Protein AF-A0A942P1V2-F1 (afdb_monomer_lite)

Foldseek 3Di:
DDDDDDDDDDDDDDDDDDDDPDDPDPDPDQPQQWQEKEFEEACQAPPPHKKKKFKAAPVQETQWMDIHRTGGMDTTGGDRPDDHDQWTKMKIWHWDQDPHFIAIEIEIEGRHGHYYFYFYHQFADFPAKEKEAEDPQDPPLAWKWKKWFTDPQTDTDPGTDITTDRDFFIKMKIKRQDDPVGIWIDIDRGDGHPYYHYDYPVPTDFWDKAKAFAPFWAQFKWKWKWFFQDQDFLPTGTITADTDGHDRDTDGMDMDTDDPVRGPKMWIWMWGADPVHRVKTKIWIDTGPDHNYDDGADKDWDWPDWAFFKTFIDMDHDFAKKKWWWWDQAPVRHTYIYIYIDGPPDGMGGHRDDDPVVCVVRPRDDSRRIGTFKMKGKHFPVDPHSCVVVVLSRDPRHRNDPNPTGIIMIIDGDVPPDPDDPPPD

Sequence (425 aa):
MKKWHTIWLLAFVPVLLAGCKKDKQPTPPPPDTTLMEVELYNHFVPQPLKSYLFVSDHAGKVIAATECAADGSYVLMGDEGVAVPETFQVSILHFDIYWHSILLNIQTFQQVSRDSWKIGGSNPDTIGTVKVEYANLPDGHGAILLSTPGYYNLTASANPSKLNLYRNNDPVLVKQQKHADGPRYFWIDQVVPGQLVPVDFNAMVPAAEQSTSLPFDVAFCEASLSGFQQAFTPESLPMVCHIDFGNGQLQNFIRWSFPADRFTDFQTEISLPDPLAIDNRFIDRNFGPIPAAFNKLDVGIDIVSGAGPEVKLNTSGDFNVLAVKFSDLGPGEELLNWVVYTSDTTTQIRLPELPAMITDFFTGLRRDSMQLEYVETRQYRDFQSYGEFVGAMYKPDFPAGPERLNMHAYRKVVPQGIRSFLMSR

Radius of gyration: 29.31 Å; chains: 1; bounding box: 70×85×106 Å

pLDDT: mean 80.79, std 17.76, range [25.84, 97.56]

Secondary structure (DSSP, 8-state):
-------------------------PPPPPP--EEEEEEEESS-S-TT--EEEEEE-TT--EEEEEEE-SSEEEEEEPPTTSPPPSEEEEEEEEEEEETTEEEEEEEEEEEEES-EEEEE-S-PPP-EEEEEEEESPPTT--PEEEE-SSSS--EE-SS-EEEEESSTTEEEEEEES--TTS-EEEEEEEE-TT-EEEEEGGGPEEPEEEEEEEEEEES--EEEEEEESSS--TTPPPEEEEEE---SS-EEEEEEEE-TTT-SEEEEEEEEEETTEEEEEEEEEEEESPPSB-----EEEEEEEEETTEEEEEEEES-SEEEEEEEEE-TTS-EEEEEEEEETT--EEEPPPPPHHHHHHSTT--GGG-EEEEEEEEEESS-SSHHHHHHHTTSTTS-SSGGGS-EEEEEEE-TTS-TTSTT--

Structure (mmCIF, N/CA/C/O backbone):
data_AF-A0A942P1V2-F1
#
_entry.id   AF-A0A942P1V2-F1
#
loop_
_atom_site.group_PDB
_atom_site.id
_atom_site.type_symbol
_atom_site.label_atom_id
_atom_site.label_alt_id
_atom_site.label_comp_id
_atom_site.label_asym_id
_atom_site.label_entity_id
_atom_site.label_seq_id
_atom_site.pdbx_PDB_ins_code
_atom_site.Cartn_x
_atom_site.Cartn_y
_atom_site.Cartn_z
_atom_site.occupancy
_atom_site.B_iso_or_equiv
_atom_site.auth_seq_id
_atom_site.auth_comp_id
_atom_site.auth_asym_id
_atom_site.auth_atom_id
_atom_site.pdbx_PDB_model_num
ATOM 1 N N . MET A 1 1 ? -4.142 -57.228 76.639 1.00 38.50 1 MET A N 1
ATOM 2 C CA . MET A 1 1 ? -5.206 -56.357 76.099 1.00 38.50 1 MET A CA 1
ATOM 3 C C . MET A 1 1 ? -6.282 -57.252 75.480 1.00 38.50 1 MET A C 1
ATOM 5 O O . MET A 1 1 ? -5.948 -58.051 74.625 1.00 38.50 1 MET A O 1
ATOM 9 N N . LYS A 1 2 ? -7.491 -57.196 76.071 1.00 31.50 2 LYS A N 1
ATOM 10 C CA . LYS A 1 2 ? -8.878 -57.533 75.628 1.00 31.50 2 LYS A CA 1
ATOM 11 C C . LYS A 1 2 ? -9.073 -58.490 74.421 1.00 31.50 2 LYS A C 1
ATOM 13 O O . LYS A 1 2 ? -8.662 -58.148 73.326 1.00 31.50 2 LYS A O 1
ATOM 18 N N . LYS A 1 3 ? -9.566 -59.736 74.599 1.00 28.81 3 LYS A N 1
ATOM 19 C CA . LYS A 1 3 ? -10.980 -60.239 74.736 1.00 28.81 3 LYS A CA 1
ATOM 20 C C . LYS A 1 3 ? -11.867 -59.911 73.513 1.00 28.81 3 LYS A C 1
ATOM 22 O O . LYS A 1 3 ? -12.076 -58.739 73.249 1.00 28.81 3 LYS A O 1
ATOM 27 N N . TRP A 1 4 ? -12.207 -60.879 72.650 1.00 26.09 4 TRP A N 1
ATOM 28 C CA . TRP A 1 4 ? -13.314 -61.876 72.694 1.00 26.09 4 TRP A CA 1
ATOM 29 C C . TRP A 1 4 ? -14.728 -61.321 72.394 1.00 26.09 4 TRP A C 1
ATOM 31 O O . TRP A 1 4 ? -15.255 -60.544 73.177 1.00 26.09 4 TRP A O 1
ATOM 41 N N . HIS A 1 5 ? -15.324 -61.898 71.333 1.00 29.22 5 HIS A N 1
ATOM 42 C CA . HIS A 1 5 ? -16.739 -62.282 71.119 1.00 29.22 5 HIS A CA 1
ATOM 43 C C . HIS A 1 5 ? -17.756 -61.305 70.486 1.00 29.22 5 HIS A C 1
ATOM 45 O O . HIS A 1 5 ? -18.161 -60.318 71.082 1.00 29.22 5 HIS A O 1
ATOM 51 N N . THR A 1 6 ? -18.171 -61.683 69.264 1.00 36.53 6 THR A N 1
ATOM 52 C CA . THR A 1 6 ? -19.534 -62.055 68.807 1.00 36.53 6 THR A CA 1
ATOM 53 C C . THR A 1 6 ? -20.743 -61.296 69.369 1.00 36.53 6 THR A C 1
ATOM 55 O O . THR A 1 6 ? -20.912 -61.270 70.579 1.00 36.53 6 THR A O 1
ATOM 58 N N . ILE A 1 7 ? -21.664 -60.856 68.490 1.00 29.86 7 ILE A N 1
ATOM 59 C CA . ILE A 1 7 ? -23.121 -61.150 68.529 1.00 29.86 7 ILE A CA 1
ATOM 60 C C . ILE A 1 7 ? -23.846 -60.592 67.283 1.00 29.86 7 ILE A C 1
ATOM 62 O O . ILE A 1 7 ? -23.442 -59.606 66.676 1.00 29.86 7 ILE A O 1
ATOM 66 N N . TRP A 1 8 ? -24.890 -61.334 66.918 1.00 28.05 8 TRP A N 1
ATOM 67 C CA . TRP A 1 8 ? -25.851 -61.248 65.817 1.00 28.05 8 TRP A CA 1
ATOM 68 C C . TRP A 1 8 ? -26.981 -60.196 65.984 1.00 28.05 8 TRP A C 1
ATOM 70 O O . TRP A 1 8 ? -27.187 -59.679 67.075 1.00 28.05 8 TRP A O 1
ATOM 80 N N . LEU A 1 9 ? -27.802 -60.095 64.918 1.00 26.64 9 LEU A N 1
ATOM 81 C CA . LEU A 1 9 ? -29.261 -59.816 64.847 1.00 26.64 9 LEU A CA 1
ATOM 82 C C . LEU A 1 9 ? -29.771 -58.389 64.521 1.00 26.64 9 LEU A C 1
ATOM 84 O O . LEU A 1 9 ? -29.814 -57.505 65.362 1.00 26.64 9 LEU A O 1
ATOM 88 N N . LEU A 1 10 ? -30.227 -58.249 63.264 1.00 30.89 10 LEU A N 1
ATOM 89 C CA . LEU A 1 10 ? -31.625 -58.086 62.798 1.00 30.89 10 LEU A CA 1
ATOM 90 C C . LEU A 1 10 ? -32.613 -57.119 63.497 1.00 30.89 10 LEU A C 1
ATOM 92 O O . LEU A 1 10 ? -32.863 -57.205 64.692 1.00 30.89 10 LEU A O 1
ATOM 96 N N . ALA A 1 11 ? -33.345 -56.429 62.602 1.00 28.50 11 ALA A N 1
ATOM 97 C CA . ALA A 1 11 ? -34.714 -55.886 62.680 1.00 28.50 11 ALA A CA 1
ATOM 98 C C . ALA A 1 11 ? -34.891 -54.406 63.082 1.00 28.50 11 ALA A C 1
ATOM 100 O O . ALA A 1 11 ? -34.675 -54.036 64.226 1.00 28.50 11 ALA A O 1
ATOM 101 N N . PHE A 1 12 ? -35.373 -53.572 62.143 1.00 27.42 12 PHE A N 1
ATOM 102 C CA . PHE A 1 12 ? -36.753 -53.037 62.106 1.00 27.42 12 PHE A CA 1
ATOM 103 C C . PHE A 1 12 ? -36.934 -52.028 60.941 1.00 27.42 12 PHE A C 1
ATOM 105 O O . PHE A 1 12 ? -36.135 -51.118 60.754 1.00 27.42 12 PHE A O 1
ATOM 112 N N . VAL A 1 13 ? -38.011 -52.205 60.171 1.00 30.50 13 VAL A N 1
ATOM 113 C CA . VAL A 1 13 ? -38.635 -51.272 59.196 1.00 30.50 13 VAL A CA 1
ATOM 114 C C . VAL A 1 13 ? -39.741 -50.522 59.966 1.00 30.50 13 VAL A C 1
ATOM 116 O O . VAL A 1 13 ? -40.385 -51.215 60.762 1.00 30.50 13 VAL A O 1
ATOM 119 N N . PRO A 1 14 ? -39.982 -49.185 59.845 1.00 38.50 14 PRO A N 1
ATOM 120 C CA . PRO A 1 14 ? -40.900 -48.622 58.814 1.00 38.50 14 PRO A CA 1
ATOM 121 C C . PRO A 1 14 ? -40.661 -47.119 58.422 1.00 38.50 14 PRO A C 1
ATOM 123 O O . PRO A 1 14 ? -40.142 -46.336 59.202 1.00 38.50 14 PRO A O 1
ATOM 126 N N . VAL A 1 15 ? -40.819 -46.700 57.152 1.00 27.86 15 VAL A N 1
ATOM 127 C CA . VAL A 1 15 ? -42.020 -46.128 56.472 1.00 27.86 15 VAL A CA 1
ATOM 128 C C . VAL A 1 15 ? -41.959 -44.596 56.230 1.00 27.86 15 VAL A C 1
ATOM 130 O O . VAL A 1 15 ? -41.894 -43.814 57.165 1.00 27.86 15 VAL A O 1
ATOM 133 N N . LEU A 1 16 ? -42.060 -44.246 54.931 1.00 30.53 16 LEU A N 1
ATOM 134 C CA . LEU A 1 16 ? -42.637 -43.062 54.249 1.00 30.53 16 LEU A CA 1
ATOM 135 C C . LEU A 1 16 ? -42.301 -41.625 54.710 1.00 30.53 16 LEU A C 1
ATOM 137 O O . LEU A 1 16 ? -42.715 -41.194 55.776 1.00 30.53 16 LEU A O 1
ATOM 141 N N . LEU A 1 17 ? -41.809 -40.806 53.765 1.00 30.14 17 LEU A N 1
ATOM 142 C CA . LEU A 1 17 ? -42.627 -39.753 53.130 1.00 30.14 17 LEU A CA 1
ATOM 143 C C . LEU A 1 17 ? -41.945 -39.154 51.888 1.00 30.14 17 LEU A C 1
ATOM 145 O O . LEU A 1 17 ? -40.729 -39.004 51.812 1.00 30.14 17 LEU A O 1
ATOM 149 N N . ALA A 1 18 ? -42.781 -38.860 50.897 1.00 31.70 18 ALA A N 1
ATOM 150 C CA . ALA A 1 18 ? -42.444 -38.313 49.596 1.00 31.70 18 ALA A CA 1
ATOM 151 C C . ALA A 1 18 ? -41.835 -36.902 49.668 1.00 31.70 18 ALA A C 1
ATOM 153 O O . ALA A 1 18 ? -42.272 -36.062 50.451 1.00 31.70 18 ALA A O 1
ATOM 154 N N . GLY A 1 19 ? -40.895 -36.626 48.764 1.00 27.19 19 GLY A N 1
ATOM 155 C CA . GLY A 1 19 ? -40.430 -35.283 48.429 1.00 27.19 19 GLY A CA 1
ATOM 156 C C . GLY A 1 19 ? -40.031 -35.245 46.958 1.00 27.19 19 GLY A C 1
ATOM 157 O O . GLY A 1 19 ? -39.119 -35.957 46.542 1.00 27.19 19 GLY A O 1
ATOM 158 N N . CYS A 1 20 ? -40.773 -34.472 46.168 1.00 29.95 20 CYS A N 1
ATOM 159 C CA . CYS A 1 20 ? -40.666 -34.335 44.720 1.00 29.95 20 CYS A CA 1
ATOM 160 C C . CYS A 1 20 ? -39.219 -34.164 44.227 1.00 29.95 20 CYS A C 1
ATOM 162 O O . CYS A 1 20 ? -38.510 -33.253 44.657 1.00 29.95 20 CYS A O 1
ATOM 164 N N . LYS A 1 21 ? -38.811 -34.984 43.248 1.00 32.25 21 LYS A N 1
ATOM 165 C CA . LYS A 1 21 ? -37.677 -34.658 42.377 1.00 32.25 21 LYS A CA 1
ATOM 166 C C . LYS A 1 21 ? -38.034 -33.370 41.638 1.00 32.25 21 LYS A C 1
ATOM 168 O O . LYS A 1 21 ? -38.906 -33.379 40.778 1.00 32.25 21 LYS A O 1
ATOM 173 N N . LYS A 1 22 ? -37.368 -32.267 41.983 1.00 34.31 22 LYS A N 1
ATOM 174 C CA . LYS A 1 22 ? -37.204 -31.160 41.041 1.00 34.31 22 LYS A CA 1
ATOM 175 C C . LYS A 1 22 ? -36.432 -31.729 39.860 1.00 34.31 22 LYS A C 1
ATOM 177 O O . LYS A 1 22 ? -35.271 -32.113 40.025 1.00 34.31 22 LYS A O 1
ATOM 182 N N . ASP A 1 23 ? -37.083 -31.797 38.708 1.00 36.31 23 ASP A N 1
ATOM 183 C CA . ASP A 1 23 ? -36.387 -31.892 37.437 1.00 36.31 23 ASP A CA 1
ATOM 184 C C . ASP A 1 23 ? -35.333 -30.786 37.426 1.00 36.31 23 ASP A C 1
ATOM 186 O O . ASP A 1 23 ? -35.645 -29.596 37.539 1.00 36.31 23 ASP A O 1
ATOM 190 N N . LYS A 1 24 ? -34.059 -31.188 37.398 1.00 36.34 24 LYS A N 1
ATOM 191 C CA . LYS A 1 24 ? -32.981 -30.263 37.080 1.00 36.34 24 LYS A CA 1
ATOM 192 C C . LYS A 1 24 ? -33.279 -29.795 35.664 1.00 36.34 24 LYS A C 1
ATOM 194 O O . LYS A 1 24 ? -33.115 -30.565 34.721 1.00 36.34 24 LYS A O 1
ATOM 199 N N . GLN A 1 25 ? -33.747 -28.554 35.545 1.00 37.66 25 GLN A N 1
ATOM 200 C CA . GLN A 1 25 ? -33.638 -27.799 34.305 1.00 37.66 25 GLN A CA 1
ATOM 201 C C . GLN A 1 25 ? -32.242 -28.071 33.731 1.00 37.66 25 GLN A C 1
ATOM 203 O O . GLN A 1 25 ? -31.278 -28.011 34.507 1.00 37.66 25 GLN A O 1
ATOM 208 N N . PRO A 1 26 ? -32.112 -28.417 32.438 1.00 38.28 26 PRO A N 1
ATOM 209 C CA . PRO A 1 26 ? -30.801 -28.449 31.817 1.00 38.28 26 PRO A CA 1
ATOM 210 C C . PRO A 1 26 ? -30.166 -27.092 32.098 1.00 38.28 26 PRO A C 1
ATOM 212 O O . PRO A 1 26 ? -30.757 -26.054 31.791 1.00 38.28 26 PRO A O 1
ATOM 215 N N . THR A 1 27 ? -29.024 -27.105 32.785 1.00 41.31 27 THR A N 1
ATOM 216 C CA . THR A 1 27 ? -28.207 -25.909 32.947 1.00 41.31 27 THR A CA 1
ATOM 217 C C . THR A 1 27 ? -28.053 -25.336 31.542 1.00 41.31 27 THR A C 1
ATOM 219 O O . THR A 1 27 ? -27.690 -26.112 30.648 1.00 41.31 27 THR A O 1
ATOM 222 N N . PRO A 1 28 ? -28.399 -24.058 31.297 1.00 46.97 28 PRO A N 1
ATOM 223 C CA . PRO A 1 28 ? -28.131 -23.470 29.997 1.00 46.97 28 PRO A CA 1
ATOM 224 C C . PRO A 1 28 ? -26.658 -23.745 29.671 1.00 46.97 28 PRO A C 1
ATOM 226 O O . PRO A 1 28 ? -25.834 -23.702 30.597 1.00 46.97 28 PRO A O 1
ATOM 229 N N . PRO A 1 29 ? -26.329 -24.117 28.419 1.00 46.62 29 PRO A N 1
ATOM 230 C CA . PRO A 1 29 ? -24.934 -24.249 28.029 1.00 46.62 29 PRO A CA 1
ATOM 231 C C . PRO A 1 29 ? -24.201 -22.987 28.498 1.00 46.62 29 PRO A C 1
ATOM 233 O O . PRO A 1 29 ? -24.807 -21.906 28.452 1.00 46.62 29 PRO A O 1
ATOM 236 N N . PRO A 1 30 ? -22.970 -23.113 29.035 1.00 55.66 30 PRO A N 1
ATOM 237 C CA . PRO A 1 30 ? -22.208 -21.940 29.437 1.00 55.66 30 PRO A CA 1
ATOM 238 C C . PRO A 1 30 ? -22.263 -20.926 28.288 1.00 55.66 30 PRO A C 1
ATOM 240 O O . PRO A 1 30 ? -22.176 -21.347 27.129 1.00 55.66 30 PRO A O 1
ATOM 243 N N . PRO A 1 31 ? -22.528 -19.639 28.581 1.00 60.56 31 PRO A N 1
ATOM 244 C CA . PRO A 1 31 ? -22.623 -18.632 27.538 1.00 60.56 31 PRO A CA 1
ATOM 245 C C . PRO A 1 31 ? -21.354 -18.717 26.698 1.00 60.56 31 PRO A C 1
ATOM 247 O O . PRO A 1 31 ? -20.260 -18.776 27.251 1.00 60.56 31 PRO A O 1
ATOM 250 N N . ASP A 1 32 ? -21.523 -18.811 25.384 1.00 70.75 32 ASP A N 1
ATOM 251 C CA . ASP A 1 32 ? -20.411 -18.891 24.449 1.00 70.75 32 ASP A CA 1
ATOM 252 C C . ASP A 1 32 ? -19.546 -17.631 24.600 1.00 70.75 32 ASP A C 1
ATOM 254 O O . ASP A 1 32 ? -19.951 -16.536 24.204 1.00 70.75 32 ASP A O 1
ATOM 258 N N . THR A 1 33 ? -18.398 -17.786 25.265 1.00 80.81 33 THR A N 1
ATOM 259 C CA . THR A 1 33 ? -17.428 -16.717 25.525 1.00 80.81 33 THR A CA 1
ATOM 260 C C . THR A 1 33 ? -16.480 -16.512 24.348 1.00 80.81 33 THR A C 1
ATOM 262 O O . THR A 1 33 ? -15.663 -15.591 24.389 1.00 80.81 33 THR A O 1
ATOM 265 N N . THR A 1 34 ? -16.574 -17.329 23.293 1.00 85.31 34 THR A N 1
ATOM 266 C CA . THR A 1 34 ? -15.739 -17.190 22.100 1.00 85.31 34 THR A CA 1
ATOM 267 C C . THR A 1 34 ? -16.078 -15.888 21.386 1.00 85.31 34 THR A C 1
ATOM 269 O O . THR A 1 34 ? -17.183 -15.691 20.883 1.00 85.31 34 THR A O 1
ATOM 272 N N . LEU A 1 35 ? -15.117 -14.975 21.327 1.00 85.62 35 LEU A N 1
ATOM 273 C CA . LEU A 1 35 ? -15.258 -13.725 20.587 1.00 85.62 35 LEU A CA 1
ATOM 274 C C . LEU A 1 35 ? -15.018 -13.978 19.102 1.00 85.62 35 LEU A C 1
ATOM 276 O O . LEU A 1 35 ? -15.793 -13.524 18.264 1.00 85.62 35 LEU A O 1
ATOM 280 N N . MET A 1 36 ? -13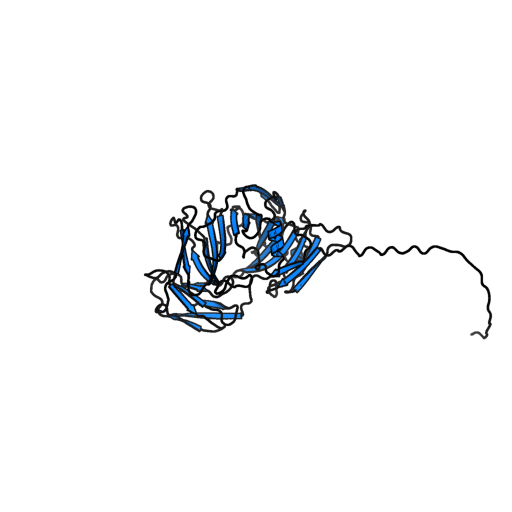.936 -14.698 18.806 1.00 86.62 36 MET A N 1
ATOM 281 C CA . MET A 1 36 ? -13.407 -14.855 17.460 1.00 86.62 36 MET A CA 1
ATOM 282 C C . MET A 1 36 ? -12.441 -16.034 17.379 1.00 86.62 36 MET A C 1
ATOM 284 O O . MET A 1 36 ? -11.684 -16.299 18.316 1.00 86.62 36 MET A O 1
ATOM 288 N N . GLU A 1 37 ? -12.419 -16.679 16.220 1.00 87.88 37 GLU A N 1
ATOM 289 C CA . GLU A 1 37 ? -11.359 -17.599 15.818 1.00 87.88 37 GLU A CA 1
ATOM 290 C C . GLU A 1 37 ? -10.531 -16.933 14.719 1.00 87.88 37 GLU A C 1
ATOM 292 O O . GLU A 1 37 ? -11.087 -16.284 13.842 1.00 87.88 37 GLU A O 1
ATOM 297 N N . VAL A 1 38 ? -9.210 -17.068 14.754 1.00 87.38 38 VAL A N 1
ATOM 298 C CA . VAL A 1 38 ? -8.303 -16.487 13.762 1.00 87.38 38 VAL A CA 1
ATOM 299 C C . VAL A 1 38 ? -7.325 -17.552 13.294 1.00 87.38 38 VAL A C 1
ATOM 301 O O . VAL A 1 38 ? -6.609 -18.133 14.100 1.00 87.38 38 VAL A O 1
ATOM 304 N N . GLU A 1 39 ? -7.264 -17.802 11.995 1.00 87.25 39 GLU A N 1
ATOM 305 C CA . GLU A 1 39 ? -6.264 -18.646 11.351 1.00 87.25 39 GLU A CA 1
ATOM 306 C C . GLU A 1 39 ? -5.212 -17.760 10.680 1.00 87.25 39 GLU A C 1
ATOM 308 O O . GLU A 1 39 ? -5.517 -17.001 9.762 1.00 87.25 39 GLU A O 1
ATOM 313 N N . LEU A 1 40 ? -3.970 -17.854 11.142 1.00 84.44 40 LEU A N 1
ATOM 314 C CA . LEU A 1 40 ? -2.820 -17.187 10.542 1.00 84.44 40 LEU A CA 1
ATOM 315 C C . LEU A 1 40 ? -2.104 -18.147 9.591 1.00 84.44 40 LEU A C 1
ATOM 317 O O . LEU A 1 40 ? -1.886 -19.305 9.949 1.00 84.44 40 LEU A O 1
ATOM 321 N N . TYR A 1 41 ? -1.726 -17.679 8.404 1.00 78.62 41 TYR A N 1
ATOM 322 C CA . TYR A 1 41 ? -1.047 -18.487 7.386 1.00 78.62 41 TYR A CA 1
ATOM 323 C C . TYR A 1 41 ? -0.040 -17.659 6.573 1.00 78.62 41 TYR A C 1
ATOM 325 O O . TYR A 1 41 ? 0.032 -16.440 6.714 1.00 78.62 41 TYR A O 1
ATOM 333 N N . ASN A 1 42 ? 0.719 -18.309 5.686 1.00 71.56 42 ASN A N 1
ATOM 334 C CA . ASN A 1 42 ? 1.692 -17.673 4.786 1.00 71.56 42 ASN A CA 1
ATOM 335 C C . ASN A 1 42 ? 2.744 -16.807 5.501 1.00 71.56 42 ASN A C 1
ATOM 337 O O . ASN A 1 42 ? 3.046 -15.703 5.054 1.00 71.56 42 ASN A O 1
ATOM 341 N N . HIS A 1 43 ? 3.326 -17.322 6.585 1.00 70.81 43 HIS A N 1
ATOM 342 C CA . HIS A 1 43 ? 4.392 -16.673 7.348 1.00 70.81 43 HIS A CA 1
ATOM 343 C C . HIS A 1 43 ? 3.984 -15.294 7.873 1.00 70.81 43 HIS A C 1
ATOM 345 O O . HIS A 1 43 ? 4.787 -14.361 7.898 1.00 70.81 43 HIS A O 1
ATOM 351 N N . PHE A 1 44 ? 2.730 -15.165 8.319 1.00 73.50 44 PHE A N 1
ATOM 352 C CA . PHE A 1 44 ? 2.243 -13.936 8.944 1.00 73.50 44 PHE A CA 1
ATOM 353 C C . PHE A 1 44 ? 3.115 -13.538 10.140 1.00 73.50 44 PHE A C 1
ATOM 355 O O . PHE A 1 44 ? 3.351 -12.357 10.386 1.00 73.50 44 PHE A O 1
ATOM 362 N N . VAL A 1 45 ? 3.624 -14.538 10.865 1.00 69.88 45 VAL A N 1
ATOM 363 C CA . VAL A 1 45 ? 4.530 -14.348 11.997 1.00 69.88 45 VAL A CA 1
ATOM 364 C C . VAL A 1 45 ? 5.979 -14.604 11.552 1.00 69.88 45 VAL A C 1
ATOM 366 O O . VAL A 1 45 ? 6.396 -15.769 11.498 1.00 69.88 45 VAL A O 1
ATOM 369 N N . PRO A 1 46 ? 6.778 -13.559 11.251 1.00 68.06 46 PRO A N 1
ATOM 370 C CA . PRO A 1 46 ? 8.175 -13.744 10.876 1.00 68.06 46 PRO A CA 1
ATOM 371 C C . PRO A 1 46 ? 8.964 -14.306 12.060 1.00 68.06 46 PRO A C 1
ATOM 373 O O . PRO A 1 46 ? 9.067 -13.677 13.107 1.00 68.06 46 PRO A O 1
ATOM 376 N N . GLN A 1 47 ? 9.558 -15.488 11.909 1.00 66.94 47 GLN A N 1
ATOM 377 C CA . GLN A 1 47 ? 10.370 -16.094 12.968 1.00 66.94 47 GLN A CA 1
ATOM 378 C C . GLN A 1 47 ? 11.712 -15.352 13.120 1.00 66.94 47 GLN A C 1
ATOM 380 O O . GLN A 1 47 ? 12.343 -15.040 12.108 1.00 66.94 47 GLN A O 1
ATOM 385 N N . PRO A 1 48 ? 12.208 -15.093 14.348 1.00 68.19 48 PRO A N 1
ATOM 386 C CA . PRO A 1 48 ? 11.705 -15.527 15.661 1.00 68.19 48 PRO A CA 1
ATOM 387 C C . PRO A 1 48 ? 10.809 -14.487 16.371 1.00 68.19 48 PRO A C 1
ATOM 389 O O . PRO A 1 48 ? 10.699 -14.505 17.599 1.00 68.19 48 PRO A O 1
ATOM 392 N N . LEU A 1 49 ? 10.247 -13.522 15.638 1.00 76.69 49 LEU A N 1
ATOM 393 C CA . LEU A 1 49 ? 9.369 -12.495 16.196 1.00 76.69 49 LEU A CA 1
ATOM 394 C C . LEU A 1 49 ? 7.984 -13.081 16.497 1.00 76.69 49 LEU A C 1
ATOM 396 O O . LEU A 1 49 ? 7.626 -14.172 16.060 1.00 76.69 49 LEU A O 1
ATOM 400 N N . LYS A 1 50 ? 7.212 -12.350 17.296 1.00 82.94 50 LYS A N 1
ATOM 401 C CA . LYS A 1 50 ? 5.840 -12.708 17.676 1.00 82.94 50 LYS A CA 1
ATOM 402 C C . LYS A 1 50 ? 4.862 -11.847 16.893 1.00 82.94 50 LYS A C 1
ATOM 404 O O . LYS A 1 50 ? 5.257 -10.900 16.241 1.00 82.94 50 LYS A O 1
ATOM 409 N N . SER A 1 51 ? 3.579 -12.134 16.937 1.00 87.31 51 SER A N 1
ATOM 410 C CA . SER A 1 51 ? 2.530 -11.186 16.553 1.00 87.31 51 SER A CA 1
ATOM 411 C C . SER A 1 51 ? 1.471 -11.188 17.641 1.00 87.31 51 SER A C 1
ATOM 413 O O . SER A 1 51 ? 1.447 -12.091 18.476 1.00 87.31 51 SER A O 1
ATOM 415 N N . TYR A 1 52 ? 0.622 -10.171 17.687 1.00 90.62 52 TYR A N 1
ATOM 416 C CA . TYR A 1 52 ? -0.401 -10.074 18.723 1.00 90.62 52 TYR A CA 1
ATOM 417 C C . TYR A 1 52 ? -1.752 -9.777 18.095 1.00 90.62 52 TYR A C 1
ATOM 419 O O . TYR A 1 52 ? -1.865 -8.949 17.194 1.00 90.62 52 TYR A O 1
ATOM 427 N N . LEU A 1 53 ? -2.778 -10.445 18.604 1.00 92.00 53 LEU A N 1
ATOM 428 C CA . LEU A 1 53 ? -4.169 -10.193 18.257 1.00 92.00 53 LEU A CA 1
ATOM 429 C C . LEU A 1 53 ? -4.887 -9.765 19.523 1.00 92.00 53 LEU A C 1
ATOM 431 O O . LEU A 1 53 ? -4.746 -10.414 20.560 1.00 92.00 53 LEU A O 1
ATOM 435 N N . PHE A 1 54 ? -5.658 -8.688 19.458 1.00 93.38 54 PHE A N 1
ATOM 436 C CA . PHE A 1 54 ? -6.480 -8.277 20.586 1.00 93.38 54 PHE A CA 1
ATOM 437 C C . PHE A 1 54 ? -7.809 -7.681 20.152 1.00 93.38 54 PHE A C 1
ATOM 439 O O . PHE A 1 54 ? -7.931 -7.053 19.103 1.00 93.38 54 PHE A O 1
ATOM 446 N N . VAL A 1 55 ? -8.811 -7.911 20.991 1.00 93.12 55 VAL A N 1
ATOM 447 C CA . VAL A 1 55 ? -10.185 -7.460 20.821 1.00 93.12 55 VAL A CA 1
ATOM 448 C C . VAL A 1 55 ? -10.484 -6.416 21.883 1.00 93.12 55 VAL A C 1
ATOM 450 O O . VAL A 1 55 ? -10.222 -6.645 23.066 1.00 93.12 55 VAL A O 1
ATOM 453 N N . SER A 1 56 ? -11.080 -5.303 21.468 1.00 93.25 56 SER A N 1
ATOM 454 C CA . SER A 1 56 ? -11.502 -4.218 22.352 1.00 93.25 56 SER A CA 1
ATOM 455 C C . SER A 1 56 ? -12.961 -3.837 22.121 1.00 93.25 56 SER A C 1
ATOM 457 O O . SER A 1 56 ? -13.492 -4.000 21.024 1.00 93.25 56 SER A O 1
ATOM 459 N N . ASP A 1 57 ? -13.623 -3.297 23.141 1.00 90.94 57 ASP A N 1
ATOM 460 C CA . ASP A 1 57 ? -14.974 -2.749 22.998 1.00 90.94 57 ASP A CA 1
ATOM 461 C C . ASP A 1 57 ? -14.989 -1.440 22.178 1.00 90.94 57 ASP A C 1
ATOM 463 O O . ASP A 1 57 ? -13.956 -0.900 21.772 1.00 90.94 57 ASP A O 1
ATOM 467 N N . HIS A 1 58 ? -16.175 -0.878 21.937 1.00 88.31 58 HIS A N 1
ATOM 468 C CA . HIS A 1 58 ? -16.322 0.400 21.227 1.00 88.31 58 HIS A CA 1
ATOM 469 C C . HIS A 1 58 ? -15.731 1.608 21.977 1.00 88.31 58 HIS A C 1
ATOM 471 O O . HIS A 1 58 ? -15.453 2.629 21.352 1.00 88.31 58 HIS A O 1
ATOM 477 N N . ALA A 1 59 ? -15.512 1.508 23.291 1.00 88.38 59 ALA A N 1
ATOM 478 C CA . ALA A 1 59 ? -14.831 2.536 24.076 1.00 88.38 59 ALA A CA 1
ATOM 479 C C . ALA A 1 59 ? -13.295 2.414 24.003 1.00 88.38 59 ALA A C 1
ATOM 481 O O . ALA A 1 59 ? -12.587 3.334 24.424 1.00 88.38 59 ALA A O 1
ATOM 482 N N . GLY A 1 60 ? -12.792 1.313 23.437 1.00 89.88 60 GLY A N 1
ATOM 483 C CA . GLY A 1 60 ? -11.377 1.005 23.286 1.00 89.88 60 GLY A CA 1
ATOM 484 C C . GLY A 1 60 ? -10.797 0.169 24.427 1.00 89.88 60 GLY A C 1
ATOM 485 O O . GLY A 1 60 ? -9.590 -0.044 24.436 1.00 89.88 60 GLY A O 1
ATOM 486 N N . LYS A 1 61 ? -11.601 -0.321 25.373 1.00 91.81 61 LYS A N 1
ATOM 487 C CA . LYS A 1 61 ? -11.120 -1.183 26.459 1.00 91.81 61 LYS A CA 1
ATOM 488 C C . LYS A 1 61 ? -10.843 -2.588 25.929 1.00 91.81 61 LYS A C 1
ATOM 490 O O . LYS A 1 61 ? -11.709 -3.169 25.278 1.00 91.81 61 LYS A O 1
ATOM 495 N N . VAL A 1 62 ? -9.673 -3.149 26.237 1.00 92.12 62 VAL A N 1
ATOM 496 C CA . VAL A 1 62 ? -9.321 -4.528 25.850 1.00 92.12 62 VAL A CA 1
ATOM 497 C C . VAL A 1 62 ? -10.237 -5.532 26.558 1.00 92.12 62 VAL A C 1
ATOM 499 O O . VAL A 1 62 ? -10.428 -5.463 27.773 1.00 92.12 62 VAL A O 1
ATOM 502 N N . ILE A 1 63 ? -10.788 -6.468 25.786 1.00 91.44 63 ILE A N 1
ATOM 503 C CA . ILE A 1 63 ? -11.630 -7.582 26.245 1.00 91.44 63 ILE A CA 1
ATOM 504 C C . ILE A 1 63 ? -10.844 -8.897 26.205 1.00 91.44 63 ILE A C 1
ATOM 506 O O . ILE A 1 63 ? -10.963 -9.709 27.113 1.00 91.44 63 ILE A O 1
ATOM 510 N N . ALA A 1 64 ? -10.039 -9.110 25.162 1.00 91.50 64 ALA A N 1
ATOM 511 C CA . ALA A 1 64 ? -9.221 -10.309 25.005 1.00 91.50 64 ALA A CA 1
ATOM 512 C C . ALA A 1 64 ? -7.948 -9.989 24.225 1.00 91.50 64 ALA A C 1
ATOM 514 O O . ALA A 1 64 ? -7.945 -9.101 23.374 1.00 91.50 64 ALA A O 1
ATOM 515 N N . ALA A 1 65 ? -6.875 -10.729 24.481 1.00 93.06 65 ALA A N 1
ATOM 516 C CA . ALA A 1 65 ? -5.630 -10.620 23.735 1.00 93.06 65 ALA A CA 1
ATOM 517 C C . ALA A 1 65 ? -4.909 -11.966 23.709 1.00 93.06 65 ALA A C 1
ATOM 519 O O . ALA A 1 65 ? -5.020 -12.753 24.649 1.00 93.06 65 ALA A O 1
ATOM 520 N N . THR A 1 66 ? -4.164 -12.222 22.642 1.00 91.81 66 THR A N 1
ATOM 521 C CA . THR A 1 66 ? -3.338 -13.417 22.505 1.00 91.81 66 THR A CA 1
ATOM 522 C C . THR A 1 66 ? -2.037 -13.111 21.770 1.00 91.81 66 THR A C 1
ATOM 524 O O . THR A 1 66 ? -1.958 -12.204 20.937 1.00 91.81 66 THR A O 1
ATOM 527 N N . GLU A 1 67 ? -1.010 -13.888 22.094 1.00 91.12 67 GLU A N 1
ATOM 528 C CA . GLU A 1 67 ? 0.265 -13.909 21.388 1.00 91.12 67 GLU A CA 1
ATOM 529 C C . GLU A 1 67 ? 0.221 -15.000 20.321 1.00 91.12 67 GLU A C 1
ATOM 531 O O . GLU A 1 67 ? -0.148 -16.142 20.592 1.00 91.12 67 GLU A O 1
ATOM 536 N N . CYS A 1 68 ? 0.645 -14.647 19.117 1.00 88.19 68 CYS A N 1
ATOM 537 C CA . CYS A 1 68 ? 0.756 -15.543 17.982 1.00 88.19 68 CYS A CA 1
ATOM 538 C C . CYS A 1 68 ? 2.237 -15.803 17.716 1.00 88.19 68 CYS A C 1
ATOM 540 O O . CYS A 1 68 ? 2.968 -14.900 17.309 1.00 88.19 68 CYS A O 1
ATOM 542 N N . ALA A 1 69 ? 2.689 -17.026 17.986 1.00 82.25 69 ALA A N 1
ATOM 543 C CA . ALA A 1 69 ? 4.096 -17.404 17.858 1.00 82.25 69 ALA A CA 1
ATOM 544 C C . ALA A 1 69 ? 4.420 -18.095 16.523 1.00 82.25 69 ALA A C 1
ATOM 546 O O . ALA A 1 69 ? 5.593 -18.287 16.222 1.00 82.25 69 ALA A O 1
ATOM 547 N N . ALA A 1 70 ? 3.409 -18.490 15.745 1.00 81.06 70 ALA A N 1
ATOM 548 C CA . ALA A 1 70 ? 3.546 -19.132 14.437 1.00 81.06 70 ALA A CA 1
ATOM 549 C C . ALA A 1 70 ? 2.231 -19.050 13.640 1.00 81.06 70 ALA A C 1
ATOM 551 O O . ALA A 1 70 ? 1.194 -18.655 14.176 1.00 81.06 70 ALA A O 1
ATOM 552 N N . ASP A 1 71 ? 2.253 -19.480 12.384 1.00 82.81 71 ASP A N 1
ATOM 553 C CA . ASP A 1 71 ? 1.031 -19.756 11.626 1.00 82.81 71 ASP A CA 1
ATOM 554 C C . ASP A 1 71 ? 0.210 -20.867 12.312 1.00 82.81 71 ASP A C 1
ATOM 556 O O . ASP A 1 71 ? 0.764 -21.818 12.873 1.00 82.81 71 ASP A O 1
ATOM 560 N N . GLY A 1 72 ? -1.116 -20.741 12.291 1.00 86.19 72 GLY A N 1
ATOM 561 C CA . GLY A 1 72 ? -2.033 -21.659 12.964 1.00 86.19 72 GLY A CA 1
ATOM 562 C C . GLY A 1 72 ? -3.343 -21.004 13.395 1.00 86.19 72 GLY A C 1
ATOM 563 O O . GLY A 1 72 ? -3.597 -19.836 13.112 1.00 86.19 72 GLY A O 1
ATOM 564 N N . SER A 1 73 ? -4.186 -21.770 14.086 1.00 89.25 73 SER A N 1
ATOM 565 C CA . SER A 1 73 ? -5.488 -21.308 14.576 1.00 89.25 73 SER A CA 1
ATOM 566 C C . SER A 1 73 ? -5.416 -20.838 16.029 1.00 89.25 73 SER A C 1
ATOM 568 O O . SER A 1 73 ? -4.904 -21.541 16.902 1.00 89.25 73 SER A O 1
ATOM 570 N N . TYR A 1 74 ? -5.995 -19.673 16.289 1.00 89.62 74 TYR A N 1
ATOM 571 C CA . TYR A 1 74 ? -6.049 -18.993 17.575 1.00 89.62 74 TYR A CA 1
ATOM 572 C C . TYR A 1 74 ? -7.502 -18.687 17.926 1.00 89.62 74 TYR A C 1
ATOM 574 O O . TYR A 1 74 ? -8.275 -18.275 17.069 1.00 89.62 74 TYR A O 1
ATOM 582 N N . VAL A 1 75 ? -7.879 -18.860 19.191 1.00 88.81 75 VAL A N 1
ATOM 583 C CA . VAL A 1 75 ? -9.234 -18.557 19.670 1.00 88.81 75 VAL A CA 1
ATOM 584 C C . VAL A 1 75 ? -9.140 -17.464 20.721 1.00 88.81 75 VAL A C 1
ATOM 586 O O . VAL A 1 75 ? -8.443 -17.627 21.723 1.00 88.81 75 VAL A O 1
ATOM 589 N N . LEU A 1 76 ? -9.834 -16.350 20.496 1.00 88.12 76 LEU A N 1
ATOM 590 C CA . LEU A 1 76 ? -9.963 -15.275 21.471 1.00 88.12 76 LEU A CA 1
ATOM 591 C C . LEU A 1 76 ? -11.261 -15.461 22.254 1.00 88.12 76 LEU A C 1
ATOM 593 O O . LEU A 1 76 ? -12.351 -15.497 21.682 1.00 88.12 76 LEU A O 1
ATOM 597 N N . MET A 1 77 ? -11.133 -15.560 23.574 1.00 87.19 77 MET A N 1
ATOM 598 C CA . MET A 1 77 ? -12.249 -15.735 24.502 1.00 87.19 77 MET A CA 1
ATOM 599 C C . MET A 1 77 ? -12.365 -14.513 25.409 1.00 87.19 77 MET A C 1
ATOM 601 O O . MET A 1 77 ? -11.353 -13.975 25.853 1.00 87.19 77 MET A O 1
ATOM 605 N N . GLY A 1 78 ? -13.594 -14.079 25.670 1.00 82.00 78 GLY A N 1
ATOM 606 C CA . GLY A 1 78 ? -13.890 -13.069 26.679 1.00 82.00 78 GLY A CA 1
ATOM 607 C C . GLY A 1 78 ? -13.958 -13.665 28.085 1.00 82.00 78 GLY A C 1
ATOM 608 O O . GLY A 1 78 ? -14.022 -14.884 28.262 1.00 82.00 78 GLY A O 1
ATOM 609 N N . ASP A 1 79 ? -13.988 -12.788 29.085 1.00 79.94 79 ASP A N 1
ATOM 610 C CA . ASP A 1 79 ? -14.139 -13.180 30.486 1.00 79.94 79 ASP A CA 1
ATOM 611 C C . ASP A 1 79 ? -15.483 -13.880 30.749 1.00 79.94 79 ASP A C 1
ATOM 613 O O . ASP A 1 79 ? -16.544 -13.467 30.264 1.00 79.94 79 ASP A O 1
ATOM 617 N N . GLU A 1 80 ? -15.458 -14.919 31.588 1.00 74.31 80 GLU A N 1
ATOM 618 C CA . GLU A 1 80 ? -16.672 -15.617 32.008 1.00 74.31 80 GLU A CA 1
ATOM 619 C C . GLU A 1 80 ? -17.664 -14.655 32.685 1.00 74.31 80 GLU A C 1
ATOM 621 O O . GLU A 1 80 ? -17.335 -13.927 33.622 1.00 74.31 80 GLU A O 1
ATOM 626 N N . GLY A 1 81 ? -18.918 -14.674 32.226 1.00 68.31 81 GLY A N 1
ATOM 627 C CA . GLY A 1 81 ? -19.993 -13.857 32.797 1.00 68.31 81 GLY A CA 1
ATOM 628 C C . GLY A 1 81 ? -20.039 -12.406 32.307 1.00 68.31 81 GLY A C 1
ATOM 629 O O . GLY A 1 81 ? -20.936 -11.669 32.722 1.00 68.31 81 GLY A O 1
ATOM 630 N N . VAL A 1 82 ? -19.139 -11.996 31.407 1.00 71.12 82 VAL A N 1
ATOM 631 C CA . VAL A 1 82 ? -19.226 -10.708 30.711 1.00 71.12 82 VAL A CA 1
ATOM 632 C C . VAL A 1 82 ? -20.050 -10.876 29.436 1.00 71.12 82 VAL A C 1
ATOM 634 O O . VAL A 1 82 ? -19.830 -11.793 28.649 1.00 71.12 82 VAL A O 1
ATOM 637 N N . ALA A 1 83 ? -21.030 -9.992 29.232 1.00 71.44 83 ALA A N 1
ATOM 638 C CA . ALA A 1 83 ? -21.799 -9.976 27.995 1.00 71.44 83 ALA A CA 1
ATOM 639 C C . ALA A 1 83 ? -20.875 -9.625 26.821 1.00 71.44 83 ALA A C 1
ATOM 641 O O . ALA A 1 83 ? -20.284 -8.545 26.787 1.00 71.44 83 ALA A O 1
ATOM 642 N N . VAL A 1 84 ? -20.762 -10.546 25.867 1.00 72.50 84 VAL A N 1
ATOM 643 C CA . VAL A 1 84 ? -19.993 -10.350 24.639 1.00 72.50 84 VAL A CA 1
ATOM 644 C C . VAL A 1 84 ? -20.754 -9.381 23.724 1.00 72.50 84 VAL A C 1
ATOM 646 O O . VAL A 1 84 ? -21.926 -9.639 23.435 1.00 72.50 84 VAL A O 1
ATOM 649 N N . PRO A 1 85 ? -20.140 -8.273 23.267 1.00 79.50 85 PRO A N 1
ATOM 650 C CA . PRO A 1 85 ? -20.800 -7.357 22.344 1.00 79.50 85 PRO A CA 1
ATOM 651 C C . PRO A 1 85 ? -20.990 -8.002 20.961 1.00 79.50 85 PRO A C 1
ATOM 653 O O . PRO A 1 85 ? -20.184 -8.830 20.538 1.00 79.50 85 PRO A O 1
ATOM 656 N N . GLU A 1 86 ? -22.050 -7.612 20.243 1.00 83.12 86 GLU A N 1
ATOM 657 C CA . GLU A 1 86 ? -22.324 -8.115 18.882 1.00 83.12 86 GLU A CA 1
ATOM 658 C C . GLU A 1 86 ? -21.228 -7.720 17.889 1.00 83.12 86 GLU A C 1
ATOM 660 O O . GLU A 1 86 ? -20.881 -8.500 17.000 1.00 83.12 86 GLU A O 1
ATOM 665 N N . THR A 1 87 ? -20.664 -6.525 18.079 1.00 88.94 87 THR A N 1
ATOM 666 C CA . THR A 1 87 ? -19.503 -6.046 17.337 1.00 88.94 87 THR A CA 1
ATOM 667 C C . THR A 1 87 ? -18.428 -5.495 18.260 1.00 88.94 87 THR A C 1
ATOM 669 O O . THR A 1 87 ? -18.721 -4.993 19.344 1.00 88.94 87 THR A O 1
ATOM 672 N N . PHE A 1 88 ? -17.179 -5.542 17.819 1.00 90.69 88 PHE A N 1
ATOM 673 C CA . PHE A 1 88 ? -16.025 -5.061 18.575 1.00 90.69 88 PHE A CA 1
ATOM 674 C C . PHE A 1 88 ? -14.950 -4.487 17.646 1.00 90.69 88 PHE A C 1
ATOM 676 O O . PHE A 1 88 ? -15.151 -4.339 16.439 1.00 90.69 88 PHE A O 1
ATOM 683 N N . GLN A 1 89 ? -13.825 -4.083 18.224 1.00 93.19 89 GLN A N 1
ATOM 684 C CA . GLN A 1 89 ? -12.628 -3.681 17.498 1.00 93.19 89 GLN A CA 1
ATOM 685 C C . GLN A 1 89 ? -11.636 -4.838 17.522 1.00 93.19 89 GLN A C 1
ATOM 687 O O . GLN A 1 89 ? -11.343 -5.351 18.599 1.00 93.19 89 GLN A O 1
ATOM 692 N N . VAL A 1 90 ? -11.097 -5.226 16.370 1.00 92.38 90 VAL A N 1
ATOM 693 C CA . VAL A 1 90 ? -10.002 -6.203 16.282 1.00 92.38 90 VAL A CA 1
ATOM 694 C C . VAL A 1 90 ? -8.740 -5.469 15.903 1.00 92.38 90 VAL A C 1
ATOM 696 O O . VAL A 1 90 ? -8.736 -4.720 14.932 1.00 92.38 90 VAL A O 1
ATOM 699 N N . SER A 1 91 ? -7.678 -5.689 16.663 1.00 93.25 91 SER A N 1
ATOM 700 C CA . SER A 1 91 ? -6.364 -5.132 16.389 1.00 93.25 91 SER A CA 1
ATOM 701 C C . SER A 1 91 ? -5.359 -6.244 16.153 1.00 93.25 91 SER A C 1
ATOM 703 O O . SER A 1 91 ? -5.247 -7.177 16.950 1.00 93.25 91 SER A O 1
ATOM 705 N N . ILE A 1 92 ? -4.624 -6.114 15.057 1.00 90.06 92 ILE A N 1
ATOM 706 C CA . ILE A 1 92 ? -3.550 -7.010 14.659 1.00 90.06 92 ILE A CA 1
ATOM 707 C C . ILE A 1 92 ? -2.254 -6.229 14.755 1.00 90.06 92 ILE A C 1
ATOM 709 O O . ILE A 1 92 ? -2.116 -5.183 14.125 1.00 90.06 92 ILE A O 1
ATOM 713 N N . LEU A 1 93 ? -1.314 -6.741 15.532 1.00 89.06 93 LEU A N 1
ATOM 714 C CA . LEU A 1 93 ? 0.039 -6.228 15.619 1.00 89.06 93 LEU A CA 1
ATOM 715 C C . LEU A 1 93 ? 0.980 -7.248 14.988 1.00 89.06 93 LEU A C 1
ATOM 717 O O . LEU A 1 93 ? 1.009 -8.408 15.406 1.00 89.06 93 LEU A O 1
ATOM 721 N N . HIS A 1 94 ? 1.775 -6.795 14.027 1.00 83.12 94 HIS A N 1
ATOM 722 C CA . HIS A 1 94 ? 2.831 -7.584 13.406 1.00 83.12 94 HIS A CA 1
ATOM 723 C C . HIS A 1 94 ? 4.101 -6.749 13.224 1.00 83.12 94 HIS A C 1
ATOM 725 O O . HIS A 1 94 ? 4.098 -5.520 13.362 1.00 83.12 94 HIS A O 1
ATOM 731 N N . PHE A 1 95 ? 5.198 -7.444 12.936 1.00 77.31 95 PHE A N 1
ATOM 732 C CA . PHE A 1 95 ? 6.498 -6.835 12.692 1.00 77.31 95 PHE A CA 1
ATOM 733 C C . PHE A 1 95 ? 6.806 -6.867 11.215 1.00 77.31 95 PHE A C 1
ATOM 735 O O . PHE A 1 95 ? 6.634 -7.898 10.571 1.00 77.31 95 PHE A O 1
ATOM 742 N N . ASP A 1 96 ? 7.368 -5.768 10.738 1.00 72.44 96 ASP A N 1
ATOM 743 C CA . ASP A 1 96 ? 8.053 -5.728 9.462 1.00 72.44 96 ASP A CA 1
ATOM 744 C C . ASP A 1 96 ? 9.503 -5.303 9.676 1.00 72.44 96 ASP A C 1
ATOM 746 O O . ASP A 1 96 ? 9.832 -4.530 10.577 1.00 72.44 96 ASP A O 1
ATOM 750 N N . ILE A 1 97 ? 10.392 -5.820 8.835 1.00 66.31 97 ILE A N 1
ATOM 751 C CA . ILE A 1 97 ? 11.792 -5.404 8.812 1.00 66.31 97 ILE A CA 1
ATOM 752 C C . ILE A 1 97 ? 11.960 -4.497 7.603 1.00 66.31 97 ILE A C 1
ATOM 754 O O . ILE A 1 97 ? 11.896 -4.953 6.462 1.00 66.31 97 ILE A O 1
ATOM 758 N N . TYR A 1 98 ? 12.192 -3.209 7.850 1.00 60.09 98 TYR A N 1
ATOM 759 C CA . TYR A 1 98 ? 12.465 -2.245 6.791 1.00 60.09 98 TYR A CA 1
ATOM 760 C C . TYR A 1 98 ? 13.927 -1.807 6.845 1.00 60.09 98 TYR A C 1
ATOM 762 O O . TYR A 1 98 ? 14.342 -1.095 7.761 1.00 60.09 98 TYR A O 1
ATOM 770 N N . TRP A 1 99 ? 14.696 -2.234 5.839 1.00 52.53 99 TRP A N 1
ATOM 771 C CA . TRP A 1 99 ? 16.124 -1.960 5.626 1.00 52.53 99 TRP A CA 1
ATOM 772 C C . TRP A 1 99 ? 17.052 -2.412 6.759 1.00 52.53 99 TRP A C 1
ATOM 774 O O . TRP A 1 99 ? 17.825 -3.332 6.538 1.00 52.53 99 TRP A O 1
ATOM 784 N N . HIS A 1 100 ? 16.966 -1.836 7.957 1.00 60.44 100 HIS A N 1
ATOM 785 C CA . HIS A 1 100 ? 17.665 -2.284 9.172 1.00 60.44 100 HIS A CA 1
ATOM 786 C C . HIS A 1 100 ? 16.897 -1.948 10.465 1.00 60.44 100 HIS A C 1
ATOM 788 O O . HIS A 1 100 ? 17.449 -2.076 11.557 1.00 60.44 100 HIS A O 1
ATOM 794 N N . SER A 1 101 ? 15.640 -1.517 10.353 1.00 63.56 101 SER A N 1
ATOM 795 C CA . SER A 1 101 ? 14.798 -1.119 11.479 1.00 63.56 101 SER A CA 1
ATOM 796 C C . SER A 1 101 ? 13.623 -2.074 11.627 1.00 63.56 101 SER A C 1
ATOM 798 O O . SER A 1 101 ? 13.050 -2.537 10.637 1.00 63.56 101 SER A O 1
ATOM 800 N N . ILE A 1 102 ? 13.261 -2.346 12.879 1.00 71.25 102 ILE A N 1
ATOM 801 C CA . ILE A 1 102 ? 12.014 -3.027 13.206 1.00 71.25 102 ILE A CA 1
ATOM 802 C C . ILE A 1 102 ? 10.901 -1.986 13.110 1.00 71.25 102 ILE A C 1
ATOM 804 O O . ILE A 1 102 ? 10.949 -0.946 13.769 1.00 71.25 102 ILE A O 1
ATOM 808 N N . LEU A 1 103 ? 9.925 -2.268 12.257 1.00 78.50 103 LEU A N 1
ATOM 809 C CA . LEU A 1 103 ? 8.696 -1.512 12.130 1.00 78.50 103 LEU A CA 1
ATOM 810 C C . LEU A 1 103 ? 7.593 -2.271 12.859 1.00 78.50 103 LEU A C 1
ATOM 812 O O . LEU A 1 103 ? 7.336 -3.441 12.571 1.00 78.50 103 LEU A O 1
ATOM 816 N N . LEU A 1 104 ? 6.947 -1.592 13.801 1.00 83.25 104 LEU A N 1
ATOM 817 C CA . LEU A 1 104 ? 5.786 -2.113 14.502 1.00 83.25 104 LEU A CA 1
ATOM 818 C C . LEU A 1 104 ? 4.530 -1.611 13.793 1.00 83.25 104 LEU A C 1
ATOM 820 O O . LEU A 1 104 ? 4.261 -0.410 13.786 1.00 83.25 104 LEU A O 1
ATOM 824 N N . ASN A 1 105 ? 3.768 -2.518 13.190 1.00 87.00 105 ASN A N 1
ATOM 825 C CA . ASN A 1 105 ? 2.536 -2.175 12.49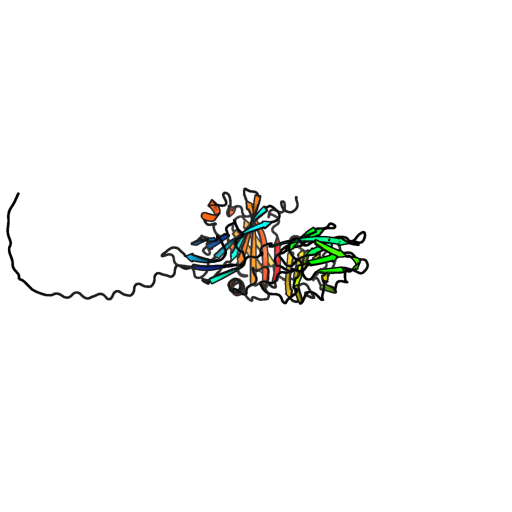1 1.00 87.00 105 ASN A CA 1
ATOM 826 C C . ASN A 1 105 ? 1.340 -2.716 13.266 1.00 87.00 105 ASN A C 1
ATOM 828 O O . ASN A 1 105 ? 1.246 -3.912 13.536 1.00 87.00 105 ASN A O 1
ATOM 832 N N . ILE A 1 106 ? 0.421 -1.818 13.617 1.00 90.19 106 ILE A N 1
ATOM 833 C CA . ILE A 1 106 ? -0.863 -2.149 14.224 1.00 90.19 106 ILE A CA 1
ATOM 834 C C . ILE A 1 106 ? -1.971 -1.752 13.253 1.00 90.19 106 ILE A C 1
ATOM 836 O O . ILE A 1 106 ? -2.050 -0.608 12.802 1.00 90.19 106 ILE A O 1
ATOM 840 N N . GLN A 1 107 ? -2.851 -2.693 12.940 1.00 91.88 107 GLN A N 1
ATOM 841 C CA . GLN A 1 107 ? -4.063 -2.445 12.172 1.00 91.88 107 GLN A CA 1
ATOM 842 C C . GLN A 1 107 ? -5.269 -2.719 13.058 1.00 91.88 107 GLN A C 1
ATOM 844 O O . GLN A 1 107 ? -5.393 -3.818 13.588 1.00 91.88 107 GLN A O 1
ATOM 849 N N . THR A 1 108 ? -6.160 -1.743 13.209 1.00 93.62 108 THR A N 1
ATOM 850 C CA . THR A 1 108 ? -7.423 -1.913 13.934 1.00 93.62 108 THR A CA 1
ATOM 851 C C . THR A 1 108 ? -8.593 -1.818 12.976 1.00 93.62 108 THR A C 1
ATOM 853 O O . THR A 1 108 ? -8.742 -0.822 12.277 1.00 93.62 108 THR A O 1
ATOM 856 N N . PHE A 1 109 ? -9.463 -2.816 12.999 1.00 93.12 109 PHE A N 1
ATOM 857 C CA . PHE A 1 109 ? -10.732 -2.834 12.286 1.00 93.12 109 PHE A CA 1
ATOM 858 C C . PHE A 1 109 ? -11.852 -2.629 13.303 1.00 93.12 109 PHE A C 1
ATOM 860 O O . PHE A 1 109 ? -11.947 -3.365 14.286 1.00 93.12 109 PHE A O 1
ATOM 867 N N . GLN A 1 110 ? -12.682 -1.608 13.105 1.00 93.06 110 GLN A N 1
ATOM 868 C CA . GLN A 1 110 ? -13.852 -1.353 13.950 1.00 93.06 110 GLN A CA 1
ATOM 869 C C . GLN A 1 110 ? -15.083 -2.129 13.464 1.00 93.06 110 GLN A C 1
ATOM 871 O O . GLN A 1 110 ? -15.097 -2.611 12.336 1.00 93.06 110 GLN A O 1
ATOM 876 N N . GLN A 1 111 ? -16.126 -2.209 14.302 1.00 89.38 111 GLN A N 1
ATOM 877 C CA . GLN A 1 111 ? -17.434 -2.814 13.977 1.00 89.38 111 GLN A CA 1
ATOM 878 C C . GLN A 1 111 ? -17.335 -4.246 13.419 1.00 89.38 111 GLN A C 1
ATOM 880 O O . GLN A 1 111 ? -18.095 -4.651 12.543 1.00 89.38 111 GLN A O 1
ATOM 885 N N . VAL A 1 112 ? -16.386 -5.015 13.940 1.00 87.75 112 VAL A N 1
ATOM 886 C CA . VAL A 1 112 ? -16.152 -6.404 13.562 1.00 87.75 112 VAL A CA 1
ATOM 887 C C . VAL A 1 112 ? -17.176 -7.300 14.244 1.00 87.75 112 VAL A C 1
ATOM 889 O O . VAL A 1 112 ? -17.324 -7.219 15.460 1.00 87.75 112 VAL A O 1
ATOM 892 N N . SER A 1 113 ? -17.855 -8.159 13.485 1.00 85.06 113 SER A N 1
ATOM 893 C CA . SER A 1 113 ? -18.765 -9.181 14.008 1.00 85.06 113 SER A CA 1
ATOM 894 C C . SER A 1 113 ? -18.022 -10.416 14.525 1.00 85.06 113 SER A C 1
ATOM 896 O O . SER A 1 113 ? -16.891 -10.693 14.129 1.00 85.06 113 SER A O 1
ATOM 898 N N . ARG A 1 114 ? -18.702 -11.204 15.364 1.00 82.69 114 ARG A N 1
ATOM 899 C CA . ARG A 1 114 ? -18.258 -12.548 15.767 1.00 82.69 114 ARG A CA 1
ATOM 900 C C . ARG A 1 114 ? -18.229 -13.471 14.544 1.00 82.69 114 ARG A C 1
ATOM 902 O O . ARG A 1 114 ? -19.281 -13.923 14.102 1.00 82.69 114 ARG A O 1
ATOM 909 N N . ASP A 1 115 ? -17.048 -13.715 13.997 1.00 77.12 115 ASP A N 1
ATOM 910 C CA . ASP A 1 115 ? -16.827 -14.638 12.880 1.00 77.12 115 ASP A CA 1
ATOM 911 C C . ASP A 1 115 ? -15.399 -15.205 12.942 1.00 77.12 115 ASP A C 1
ATOM 913 O O . ASP A 1 115 ? -14.577 -14.734 13.734 1.00 77.12 115 ASP A O 1
ATOM 917 N N . SER A 1 116 ? -15.101 -16.207 12.117 1.00 81.69 116 SER A N 1
ATOM 918 C CA . SER A 1 116 ? -13.756 -16.763 11.968 1.00 81.69 116 SER A CA 1
ATOM 919 C C . SER A 1 116 ? -12.968 -15.972 10.921 1.00 81.69 116 SER A C 1
ATOM 921 O O . SER A 1 116 ? -13.436 -15.745 9.808 1.00 81.69 116 SER A O 1
ATOM 923 N N . TRP A 1 117 ? -11.754 -15.553 11.265 1.00 82.69 117 TRP A N 1
ATOM 924 C CA . TRP A 1 117 ? -10.858 -14.807 10.386 1.00 82.69 117 TRP A CA 1
ATOM 925 C C . TRP A 1 117 ? -9.774 -15.711 9.829 1.00 82.69 117 TRP A C 1
ATOM 927 O O . TRP A 1 117 ? -9.257 -16.575 10.532 1.00 82.69 117 TRP A O 1
ATOM 937 N N . LYS A 1 118 ? -9.371 -15.457 8.586 1.00 79.81 118 LYS A N 1
ATOM 938 C CA . LYS A 1 118 ? -8.157 -16.023 8.002 1.00 79.81 118 LYS A CA 1
ATOM 939 C C . LYS A 1 118 ? -7.263 -14.887 7.539 1.00 79.81 118 LYS A C 1
ATOM 941 O O . LYS A 1 118 ? -7.687 -14.081 6.722 1.00 79.81 118 LYS A O 1
ATOM 946 N N . ILE A 1 119 ? -6.046 -14.817 8.068 1.00 77.12 119 ILE A N 1
ATOM 947 C CA . ILE A 1 119 ? -5.116 -13.712 7.825 1.00 77.12 119 ILE A CA 1
ATOM 948 C C . ILE A 1 119 ? -3.799 -14.279 7.301 1.00 77.12 119 ILE A C 1
ATOM 950 O O . ILE A 1 119 ? -3.116 -15.040 7.987 1.00 77.12 119 ILE A O 1
ATOM 954 N N . GLY A 1 120 ? -3.459 -13.915 6.068 1.00 73.44 120 GLY A N 1
ATOM 955 C CA . GLY A 1 120 ? -2.220 -14.325 5.420 1.00 73.44 120 GLY A CA 1
ATOM 956 C C . GLY A 1 120 ? -1.103 -13.311 5.640 1.00 73.44 120 GLY A C 1
ATOM 957 O O . GLY A 1 120 ? -1.351 -12.106 5.640 1.00 73.44 120 GLY A O 1
ATOM 958 N N . GLY A 1 121 ? 0.129 -13.787 5.797 1.00 68.62 121 GLY A N 1
ATOM 959 C CA . GLY A 1 121 ? 1.320 -12.951 5.729 1.00 68.62 121 GLY A CA 1
ATOM 960 C C . GLY A 1 121 ? 1.519 -12.352 4.340 1.00 68.62 121 GLY A C 1
ATOM 961 O O . GLY A 1 121 ? 1.078 -12.894 3.322 1.00 68.62 121 GLY A O 1
ATOM 962 N N . SER A 1 122 ? 2.198 -11.209 4.305 1.00 59.97 122 SER A N 1
ATOM 963 C CA . SER A 1 122 ? 2.420 -10.442 3.082 1.00 59.97 122 SER A CA 1
ATOM 964 C C . SER A 1 122 ? 3.730 -10.786 2.377 1.00 59.97 122 SER A C 1
ATOM 966 O O . SER A 1 122 ? 3.877 -10.414 1.224 1.00 59.97 122 SER A O 1
ATOM 968 N N . ASN A 1 123 ? 4.672 -11.505 3.000 1.00 64.75 123 ASN A N 1
ATOM 969 C CA . ASN A 1 123 ? 5.999 -11.747 2.425 1.00 64.75 123 ASN A CA 1
ATOM 970 C C . ASN A 1 123 ? 6.363 -13.244 2.432 1.00 64.75 123 ASN A C 1
ATOM 972 O O . ASN A 1 123 ? 6.472 -13.831 3.505 1.00 64.75 123 ASN A O 1
ATOM 976 N N . PRO A 1 124 ? 6.595 -13.873 1.264 1.00 70.19 124 PRO A N 1
ATOM 977 C CA . PRO A 1 124 ? 7.141 -15.217 1.195 1.00 70.19 124 PRO A CA 1
ATOM 978 C C . PRO A 1 124 ? 8.600 -15.225 1.656 1.00 70.19 124 PRO A C 1
ATOM 980 O O . PRO A 1 124 ? 9.311 -14.220 1.550 1.00 70.19 124 PRO A O 1
ATOM 983 N N . ASP A 1 125 ? 9.067 -16.387 2.106 1.00 72.75 125 ASP A N 1
ATOM 984 C CA . ASP A 1 125 ? 10.462 -16.575 2.487 1.00 72.75 125 ASP A CA 1
ATOM 985 C C . ASP A 1 125 ? 11.400 -16.383 1.287 1.00 72.75 125 ASP A C 1
ATOM 987 O O . ASP A 1 125 ? 11.161 -16.871 0.178 1.00 72.75 125 ASP A O 1
ATOM 991 N N . THR A 1 126 ? 12.522 -15.697 1.519 1.00 80.12 126 THR A N 1
ATOM 992 C CA 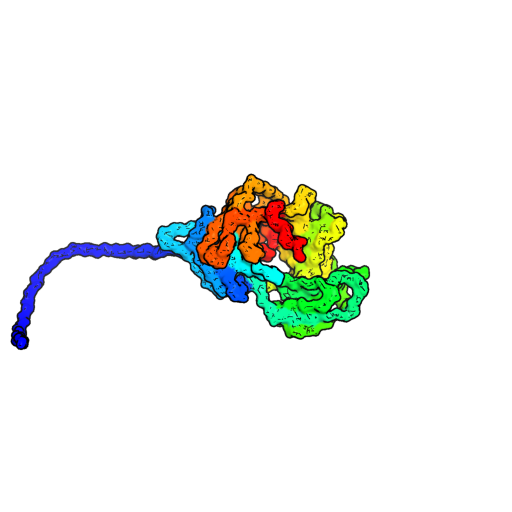. THR A 1 126 ? 13.612 -15.652 0.539 1.00 80.12 126 THR A CA 1
ATOM 993 C C . THR A 1 126 ? 14.338 -16.993 0.542 1.00 80.12 126 THR A C 1
ATOM 995 O O . THR A 1 126 ? 14.982 -17.358 1.525 1.00 80.12 126 THR A O 1
ATOM 998 N N . ILE A 1 127 ? 14.293 -17.713 -0.578 1.00 87.12 127 ILE A N 1
ATOM 999 C CA . ILE A 1 127 ? 14.949 -19.023 -0.725 1.00 87.12 127 ILE A CA 1
ATOM 1000 C C . ILE A 1 127 ? 16.400 -18.914 -1.219 1.00 87.12 127 ILE A C 1
ATOM 1002 O O . ILE A 1 127 ? 17.133 -19.901 -1.271 1.00 87.12 127 ILE A O 1
ATOM 1006 N N . GLY A 1 128 ? 16.826 -17.711 -1.607 1.00 88.25 128 GLY A N 1
ATOM 1007 C CA . GLY A 1 128 ? 18.196 -17.409 -1.996 1.00 88.25 128 GLY A CA 1
ATOM 1008 C C . GLY A 1 128 ? 18.295 -16.160 -2.861 1.00 88.25 128 GLY A C 1
ATOM 1009 O O . GLY A 1 128 ? 17.360 -15.371 -2.947 1.00 88.25 128 GLY A O 1
ATOM 1010 N N . THR A 1 129 ? 19.449 -15.973 -3.502 1.00 90.00 129 THR A N 1
ATOM 1011 C CA . THR A 1 129 ? 19.691 -14.814 -4.374 1.00 90.00 129 THR A CA 1
ATOM 1012 C C . THR A 1 129 ? 20.254 -15.234 -5.720 1.00 90.00 129 THR A C 1
ATOM 1014 O O . THR A 1 129 ? 20.976 -16.226 -5.808 1.00 90.00 129 THR A O 1
ATOM 1017 N N . VAL A 1 130 ? 19.964 -14.455 -6.756 1.00 90.56 130 VAL A N 1
ATOM 1018 C CA . VAL A 1 130 ? 20.607 -14.536 -8.072 1.00 90.56 130 VAL A CA 1
ATOM 1019 C C . VAL A 1 130 ? 21.493 -13.311 -8.271 1.00 90.56 130 VAL A C 1
ATOM 1021 O O . VAL A 1 130 ? 21.160 -12.229 -7.788 1.00 90.56 130 VAL A O 1
ATOM 1024 N N . LYS A 1 131 ? 22.623 -13.453 -8.971 1.00 90.50 131 LYS A N 1
ATOM 1025 C CA . LYS A 1 131 ? 23.470 -12.319 -9.367 1.00 90.50 131 LYS A CA 1
ATOM 1026 C C . LYS A 1 131 ? 23.307 -12.057 -10.860 1.00 90.50 131 LYS A C 1
ATOM 1028 O O . LYS A 1 131 ? 23.504 -12.965 -11.662 1.00 90.50 131 LYS A O 1
ATOM 1033 N N . VAL A 1 132 ? 23.007 -10.816 -11.227 1.00 89.62 132 VAL A N 1
ATOM 1034 C CA . VAL A 1 132 ? 22.909 -10.384 -12.628 1.00 89.62 132 VAL A CA 1
ATOM 1035 C C . VAL A 1 132 ? 24.197 -9.672 -13.034 1.00 89.62 132 VAL A C 1
ATOM 1037 O O . VAL A 1 132 ? 24.659 -8.794 -12.308 1.00 89.62 132 VAL A O 1
ATOM 1040 N N . GLU A 1 133 ? 24.777 -10.036 -14.178 1.00 90.06 133 GLU A N 1
ATOM 1041 C CA . GLU A 1 133 ? 25.954 -9.384 -14.765 1.00 90.06 133 GLU A CA 1
ATOM 1042 C C . GLU A 1 133 ? 25.626 -8.775 -16.123 1.00 90.06 133 GLU A C 1
ATOM 1044 O O . GLU A 1 133 ? 24.920 -9.373 -16.928 1.00 90.06 133 GLU A O 1
ATOM 1049 N N . TYR A 1 134 ? 26.148 -7.577 -16.380 1.00 90.44 134 TYR A N 1
ATOM 1050 C CA . TYR A 1 134 ? 25.845 -6.821 -17.589 1.00 90.44 134 TYR A CA 1
ATOM 1051 C C . TYR A 1 134 ? 26.953 -6.974 -18.629 1.00 90.44 134 TYR A C 1
ATOM 1053 O O . TYR A 1 134 ? 28.136 -6.843 -18.317 1.00 90.44 134 TYR A O 1
ATOM 1061 N N . ALA A 1 135 ? 26.554 -7.181 -19.878 1.00 90.56 135 ALA A N 1
ATOM 1062 C CA . ALA A 1 135 ? 27.403 -7.127 -21.057 1.00 90.56 135 ALA A CA 1
ATOM 1063 C C . ALA A 1 135 ? 26.859 -6.078 -22.037 1.00 90.56 135 ALA A C 1
ATOM 1065 O O . ALA A 1 135 ? 25.647 -5.896 -22.154 1.00 90.56 135 ALA A O 1
ATOM 1066 N N . ASN A 1 136 ? 27.765 -5.390 -22.740 1.00 89.62 136 ASN A N 1
ATOM 1067 C CA . ASN A 1 136 ? 27.442 -4.376 -23.756 1.00 89.62 136 ASN A CA 1
ATOM 1068 C C . ASN A 1 136 ? 26.517 -3.244 -23.269 1.00 89.62 136 ASN A C 1
ATOM 1070 O O . ASN A 1 136 ? 25.745 -2.691 -24.047 1.00 89.62 136 ASN A O 1
ATOM 1074 N N . LEU A 1 137 ? 26.593 -2.892 -21.983 1.00 87.56 137 LEU A N 1
ATOM 1075 C CA . LEU A 1 137 ? 25.839 -1.781 -21.409 1.00 87.56 137 LEU A CA 1
ATOM 1076 C C . LEU A 1 137 ? 26.247 -0.464 -22.100 1.00 87.56 137 LEU A C 1
ATOM 1078 O O . LEU A 1 137 ? 27.423 -0.102 -22.034 1.00 87.56 137 LEU A O 1
ATOM 1082 N N . PRO A 1 138 ? 25.325 0.259 -22.761 1.00 85.38 138 PRO A N 1
ATOM 1083 C CA . PRO A 1 138 ? 25.683 1.471 -23.487 1.00 85.38 138 PRO A CA 1
ATOM 1084 C C . PRO A 1 138 ? 26.044 2.629 -22.547 1.00 85.38 138 PRO A C 1
ATOM 1086 O O . PRO A 1 138 ? 25.551 2.737 -21.417 1.00 85.38 138 PRO A O 1
ATOM 1089 N N . ASP A 1 139 ? 26.867 3.550 -23.045 1.00 83.00 139 ASP A N 1
ATOM 1090 C CA . ASP A 1 139 ? 27.173 4.793 -22.339 1.00 83.00 139 ASP A CA 1
ATOM 1091 C C . ASP A 1 139 ? 25.900 5.628 -22.131 1.00 83.00 139 ASP A C 1
ATOM 1093 O O . ASP A 1 139 ? 25.062 5.771 -23.023 1.00 83.00 139 ASP A O 1
ATOM 1097 N N . GLY A 1 140 ? 25.737 6.191 -20.930 1.00 80.12 140 GLY A N 1
ATOM 1098 C CA . GLY A 1 140 ? 24.576 7.027 -20.606 1.00 80.12 140 GLY A CA 1
ATOM 1099 C C . GLY A 1 140 ? 23.240 6.275 -20.489 1.00 80.12 140 GLY A C 1
ATOM 1100 O O . GLY A 1 140 ? 22.190 6.911 -20.591 1.00 80.12 140 GLY A O 1
ATOM 1101 N N . HIS A 1 141 ? 23.276 4.959 -20.241 1.00 79.94 141 HIS A N 1
ATOM 1102 C CA . HIS A 1 141 ? 22.126 4.053 -20.064 1.00 79.94 141 HIS A CA 1
ATOM 1103 C C . HIS A 1 141 ? 21.107 4.468 -18.983 1.00 79.94 141 HIS A C 1
ATOM 1105 O O . HIS A 1 141 ? 19.970 3.995 -19.000 1.00 79.94 141 HIS A O 1
ATOM 1111 N N . GLY A 1 142 ? 21.478 5.360 -18.060 1.00 79.69 142 GLY A N 1
ATOM 1112 C CA . GLY A 1 142 ? 20.605 5.796 -16.970 1.00 79.69 142 GLY A CA 1
ATOM 1113 C C . GLY A 1 142 ? 20.384 4.701 -15.924 1.00 79.69 142 GLY A C 1
ATOM 1114 O O . GLY A 1 142 ? 21.240 3.848 -15.721 1.00 79.69 142 GLY A O 1
ATOM 1115 N N . ALA A 1 143 ? 19.251 4.730 -15.226 1.00 81.25 143 ALA A N 1
ATOM 1116 C CA . ALA A 1 143 ? 18.930 3.698 -14.245 1.00 81.25 143 ALA A CA 1
ATOM 1117 C C . ALA A 1 143 ? 18.513 2.387 -14.935 1.00 81.25 143 ALA A C 1
ATOM 1119 O O . ALA A 1 143 ? 17.659 2.386 -15.829 1.00 81.25 143 ALA A O 1
ATOM 1120 N N . ILE A 1 144 ? 19.091 1.271 -14.481 1.00 86.31 144 ILE A N 1
ATOM 1121 C CA . ILE A 1 144 ? 18.657 -0.081 -14.844 1.00 86.31 144 ILE A CA 1
ATOM 1122 C C . ILE A 1 144 ? 17.742 -0.593 -13.748 1.00 86.31 144 ILE A C 1
ATOM 1124 O O . ILE A 1 144 ? 18.133 -0.614 -12.583 1.00 86.31 144 ILE A O 1
ATOM 1128 N N . LEU A 1 145 ? 16.535 -0.997 -14.128 1.00 87.44 145 LEU A N 1
ATOM 1129 C CA . LEU A 1 145 ? 15.579 -1.606 -13.217 1.00 87.44 145 LEU A CA 1
ATOM 1130 C C . LEU A 1 145 ? 15.717 -3.125 -13.302 1.00 87.44 145 LEU A C 1
ATOM 1132 O O . LEU A 1 145 ? 15.664 -3.701 -14.387 1.00 87.44 145 LEU A O 1
ATOM 1136 N N . LEU A 1 146 ? 15.894 -3.752 -12.148 1.00 88.50 146 LEU A N 1
ATOM 1137 C CA . LEU A 1 146 ? 15.964 -5.195 -11.983 1.00 88.50 146 LEU A CA 1
ATOM 1138 C C . LEU A 1 146 ? 14.817 -5.660 -11.093 1.00 88.50 146 LEU A C 1
ATOM 1140 O O . LEU A 1 146 ? 14.616 -5.075 -10.025 1.00 88.50 146 LEU A O 1
ATOM 1144 N N . SER A 1 147 ? 14.103 -6.705 -11.511 1.00 89.44 147 SER A N 1
ATOM 1145 C CA . SER A 1 147 ? 13.001 -7.258 -10.726 1.00 89.44 147 SER A CA 1
ATOM 1146 C C . SER A 1 147 ? 12.833 -8.769 -10.880 1.00 89.44 147 SER A C 1
ATOM 1148 O O . SER A 1 147 ? 13.069 -9.331 -11.948 1.00 89.44 147 SER A O 1
ATOM 1150 N N . THR A 1 148 ? 12.405 -9.410 -9.799 1.00 89.19 148 THR A N 1
ATOM 1151 C CA . THR A 1 148 ? 11.952 -10.807 -9.686 1.00 89.19 148 THR A CA 1
ATOM 1152 C C . THR A 1 148 ? 10.554 -10.798 -9.063 1.00 89.19 148 THR A C 1
ATOM 1154 O O . THR A 1 148 ? 10.222 -9.822 -8.376 1.00 89.19 148 THR A O 1
ATOM 1157 N N . PRO A 1 149 ? 9.714 -11.833 -9.262 1.00 87.25 149 PRO A N 1
ATOM 1158 C CA . PRO A 1 149 ? 8.429 -11.892 -8.583 1.00 87.25 149 PRO A CA 1
ATOM 1159 C C . PRO A 1 149 ? 8.629 -11.827 -7.076 1.00 87.25 149 PRO A C 1
ATOM 1161 O O . PRO A 1 149 ? 9.425 -12.568 -6.504 1.00 87.25 149 PRO A O 1
ATOM 1164 N N . GLY A 1 150 ? 7.910 -10.924 -6.428 1.00 78.31 150 GLY A N 1
ATOM 1165 C CA . GLY A 1 150 ? 7.925 -10.810 -4.981 1.00 78.31 150 GLY A CA 1
ATOM 1166 C C . GLY A 1 150 ? 7.681 -9.389 -4.521 1.00 78.31 150 GLY A C 1
ATOM 1167 O O . GLY A 1 150 ? 7.357 -8.491 -5.298 1.00 78.31 150 GLY A O 1
ATOM 1168 N N . TYR A 1 151 ? 7.825 -9.199 -3.222 1.00 63.72 151 TYR A N 1
ATOM 1169 C CA . TYR A 1 151 ? 7.527 -7.940 -2.570 1.00 63.72 151 TYR A CA 1
ATOM 1170 C C . TYR A 1 151 ? 8.829 -7.156 -2.421 1.00 63.72 151 TYR A C 1
ATOM 1172 O O . TYR A 1 151 ? 9.808 -7.663 -1.882 1.00 63.72 151 TYR A O 1
ATOM 1180 N N . TYR A 1 152 ? 8.847 -5.923 -2.933 1.00 58.03 152 TYR A N 1
ATOM 1181 C CA . TYR A 1 152 ? 9.977 -4.991 -2.811 1.00 58.03 152 TYR A CA 1
ATOM 1182 C C . TYR A 1 152 ? 11.269 -5.382 -3.563 1.00 58.03 152 TYR A C 1
ATOM 1184 O O . TYR A 1 152 ? 12.329 -4.816 -3.300 1.00 58.03 152 TYR A O 1
ATOM 1192 N N . ASN A 1 153 ? 11.197 -6.269 -4.563 1.00 57.12 153 ASN A N 1
ATOM 1193 C CA . ASN A 1 153 ? 12.343 -6.642 -5.410 1.00 57.12 153 ASN A CA 1
ATOM 1194 C C . ASN A 1 153 ? 12.624 -5.621 -6.510 1.00 57.12 153 ASN A C 1
ATOM 1196 O O . ASN A 1 153 ? 12.582 -5.939 -7.701 1.00 57.12 153 ASN A O 1
ATOM 1200 N N . LEU A 1 154 ? 12.897 -4.385 -6.118 1.00 61.34 154 LEU A N 1
ATOM 1201 C CA . LEU A 1 154 ? 13.428 -3.388 -7.026 1.00 61.34 154 LEU A CA 1
ATOM 1202 C C . LEU A 1 154 ? 14.870 -3.103 -6.640 1.00 61.34 154 LEU A C 1
ATOM 1204 O O . LEU A 1 154 ? 15.144 -2.575 -5.567 1.00 61.34 154 LEU A O 1
ATOM 1208 N N . THR A 1 155 ? 15.795 -3.374 -7.553 1.00 60.97 155 THR A N 1
ATOM 1209 C CA . THR A 1 155 ? 17.123 -2.764 -7.480 1.00 60.97 155 THR A CA 1
ATOM 1210 C C . THR A 1 155 ? 17.315 -1.855 -8.682 1.00 60.97 155 THR A C 1
ATOM 1212 O O . THR A 1 155 ? 17.236 -2.303 -9.825 1.00 60.97 155 THR A O 1
ATOM 1215 N N . ALA A 1 156 ? 17.559 -0.571 -8.413 1.00 59.97 156 ALA A N 1
ATOM 1216 C CA . ALA A 1 156 ? 17.994 0.394 -9.412 1.00 59.97 156 ALA A CA 1
ATOM 1217 C C . ALA A 1 156 ? 19.511 0.570 -9.280 1.00 59.97 156 ALA A C 1
ATOM 1219 O O . ALA A 1 156 ? 19.983 1.220 -8.350 1.00 59.97 156 ALA A O 1
ATOM 1220 N N . SER A 1 157 ? 20.292 -0.055 -10.163 1.00 61.47 157 SER A N 1
ATOM 1221 C CA . SER A 1 157 ? 21.756 -0.028 -10.059 1.00 61.47 157 SER A CA 1
ATOM 1222 C C . SER A 1 157 ? 22.427 -0.114 -11.422 1.00 61.47 157 SER A C 1
ATOM 1224 O O . SER A 1 157 ? 22.093 -0.968 -12.244 1.00 61.47 157 SER A O 1
ATOM 1226 N N . ALA A 1 158 ? 23.427 0.744 -11.632 1.00 59.00 158 ALA A N 1
ATOM 1227 C CA . ALA A 1 158 ? 24.322 0.677 -12.787 1.00 59.00 158 ALA A CA 1
ATOM 1228 C C . ALA A 1 158 ? 25.321 -0.498 -12.701 1.00 59.00 158 ALA A C 1
ATOM 1230 O O . ALA A 1 158 ? 26.003 -0.799 -13.676 1.00 59.00 158 ALA A O 1
ATOM 1231 N N . ASN A 1 159 ? 25.403 -1.176 -11.549 1.00 67.25 159 ASN A N 1
ATOM 1232 C CA . ASN A 1 159 ? 26.336 -2.272 -11.296 1.00 67.25 159 ASN A CA 1
ATOM 1233 C C . ASN A 1 159 ? 25.619 -3.630 -11.190 1.00 67.25 159 ASN A C 1
ATOM 1235 O O . ASN A 1 159 ? 24.446 -3.676 -10.798 1.00 67.25 159 ASN A O 1
ATOM 1239 N N . PRO A 1 160 ? 26.337 -4.744 -11.450 1.00 64.12 160 PRO A N 1
ATOM 1240 C CA . PRO A 1 160 ? 25.868 -6.093 -11.155 1.00 64.12 160 PRO A CA 1
ATOM 1241 C C . PRO A 1 160 ? 25.271 -6.174 -9.754 1.00 64.12 160 PRO A C 1
ATOM 1243 O O . PRO A 1 160 ? 25.920 -5.807 -8.772 1.00 64.12 160 PRO A O 1
ATOM 1246 N N . SER A 1 161 ? 24.032 -6.639 -9.667 1.00 77.44 161 SER A N 1
ATOM 1247 C CA . SER A 1 161 ? 23.258 -6.608 -8.428 1.00 77.44 161 SER A CA 1
ATOM 1248 C C . SER A 1 161 ? 22.693 -7.983 -8.105 1.00 77.44 161 SER A C 1
ATOM 1250 O O . SER A 1 161 ? 22.537 -8.837 -8.984 1.00 77.44 161 SER A O 1
ATOM 1252 N N . LYS A 1 162 ? 22.443 -8.205 -6.815 1.00 84.19 162 LYS A N 1
ATOM 1253 C CA . LYS A 1 162 ? 21.794 -9.417 -6.323 1.00 84.19 162 LYS A CA 1
ATOM 1254 C C . LYS A 1 162 ? 20.299 -9.167 -6.198 1.00 84.19 162 LYS A C 1
ATOM 1256 O O . LYS A 1 162 ? 19.911 -8.126 -5.681 1.00 84.19 162 LYS A O 1
ATOM 1261 N N . LEU A 1 163 ? 19.496 -10.126 -6.636 1.00 86.06 163 LEU A N 1
ATOM 1262 C CA . LEU A 1 163 ? 18.048 -10.123 -6.446 1.00 86.06 163 LEU A CA 1
ATOM 1263 C C . LEU A 1 163 ? 17.662 -11.297 -5.559 1.00 86.06 163 LEU A C 1
ATOM 1265 O O . LEU A 1 163 ? 18.216 -12.388 -5.715 1.00 86.06 163 LEU A O 1
ATOM 1269 N N . ASN A 1 164 ? 16.721 -11.069 -4.649 1.00 86.19 164 ASN A N 1
ATOM 1270 C CA . ASN A 1 164 ? 16.120 -12.134 -3.860 1.00 86.19 164 ASN A CA 1
ATOM 1271 C C . ASN A 1 164 ? 15.197 -12.978 -4.744 1.00 86.19 164 ASN A C 1
ATOM 1273 O O . ASN A 1 164 ? 14.519 -12.461 -5.637 1.00 86.19 164 ASN A O 1
ATOM 1277 N N . LEU A 1 165 ? 15.191 -14.280 -4.484 1.00 86.75 165 LEU A N 1
ATOM 1278 C CA . LEU A 1 165 ? 14.271 -15.240 -5.079 1.00 86.75 165 LEU A CA 1
ATOM 1279 C C . LEU A 1 165 ? 13.350 -15.780 -3.995 1.00 86.75 165 LEU A C 1
ATOM 1281 O O . LEU A 1 165 ? 13.798 -16.046 -2.876 1.00 86.75 165 LEU A O 1
ATOM 1285 N N . TYR A 1 166 ? 12.090 -15.981 -4.357 1.00 82.94 166 TYR A N 1
ATOM 1286 C CA . TYR A 1 166 ? 11.042 -16.438 -3.444 1.00 82.94 166 TYR A CA 1
ATOM 1287 C C . TYR A 1 166 ? 10.479 -17.789 -3.876 1.00 82.94 166 TYR A C 1
ATOM 1289 O O . TYR A 1 166 ? 9.878 -18.505 -3.078 1.00 82.94 166 TYR A O 1
ATOM 1297 N N . ARG A 1 167 ? 10.701 -18.179 -5.136 1.00 83.38 167 ARG A N 1
ATOM 1298 C CA . ARG A 1 167 ? 10.379 -19.501 -5.668 1.00 83.38 167 ARG A CA 1
ATOM 1299 C C . ARG A 1 167 ? 11.533 -20.010 -6.527 1.00 83.38 167 ARG A C 1
ATOM 1301 O O . ARG A 1 167 ? 12.343 -19.258 -7.068 1.00 83.38 167 ARG A O 1
ATOM 1308 N N . ASN A 1 168 ? 11.628 -21.332 -6.641 1.00 80.12 168 ASN A N 1
ATOM 1309 C CA . ASN A 1 168 ? 12.537 -21.931 -7.611 1.00 80.12 168 ASN A CA 1
ATOM 1310 C C . ASN A 1 168 ? 12.016 -21.644 -9.020 1.00 80.12 168 ASN A C 1
ATOM 1312 O O . ASN A 1 168 ? 10.819 -21.787 -9.263 1.00 80.12 168 ASN A O 1
ATOM 1316 N N . ASN A 1 169 ? 12.927 -21.333 -9.945 1.00 85.31 169 ASN A N 1
ATOM 1317 C CA . ASN A 1 169 ? 12.610 -20.991 -11.332 1.00 85.31 169 ASN A CA 1
ATOM 1318 C C . ASN A 1 169 ? 11.807 -19.688 -11.474 1.00 85.31 169 ASN A C 1
ATOM 1320 O O . ASN A 1 169 ? 11.012 -19.563 -12.404 1.00 85.31 169 ASN A O 1
ATOM 1324 N N . ASP A 1 170 ? 12.023 -18.728 -10.572 1.00 88.38 170 ASP A N 1
ATOM 1325 C CA . ASP A 1 170 ? 11.508 -17.369 -10.739 1.00 88.38 170 ASP A CA 1
ATOM 1326 C C . ASP A 1 170 ? 12.114 -16.726 -12.003 1.00 88.38 170 ASP A C 1
ATOM 1328 O O . ASP A 1 170 ? 13.293 -16.949 -12.301 1.00 88.38 170 ASP A O 1
ATOM 1332 N N . PRO A 1 171 ? 11.358 -15.921 -12.761 1.00 91.25 171 PRO A N 1
ATOM 1333 C CA . PRO A 1 171 ? 11.913 -15.098 -13.822 1.00 91.25 171 PRO A CA 1
ATOM 1334 C C . PRO A 1 171 ? 12.676 -13.883 -13.284 1.00 91.25 171 PRO A C 1
ATOM 1336 O O . PRO A 1 171 ? 12.451 -13.407 -12.170 1.00 91.25 171 PRO A O 1
ATOM 1339 N N . VAL A 1 172 ? 13.532 -13.316 -14.133 1.00 91.44 172 VAL A N 1
ATOM 1340 C CA . VAL A 1 172 ? 14.196 -12.026 -13.906 1.00 91.44 172 VAL A CA 1
ATOM 1341 C C . VAL A 1 172 ? 13.855 -11.078 -15.048 1.00 91.44 172 VAL A C 1
ATOM 1343 O O . VAL A 1 172 ? 14.062 -11.389 -16.222 1.00 91.44 172 VAL A O 1
ATOM 1346 N N . LEU A 1 173 ? 13.388 -9.888 -14.684 1.00 92.12 173 LEU A N 1
ATOM 1347 C CA . LEU A 1 173 ? 13.188 -8.753 -15.569 1.00 92.12 173 LEU A CA 1
ATOM 1348 C C . LEU A 1 173 ? 14.351 -7.776 -15.417 1.00 92.12 173 LEU A C 1
ATOM 1350 O O . LEU A 1 173 ? 14.629 -7.298 -14.316 1.00 92.12 173 LEU A O 1
ATOM 1354 N N . VAL A 1 174 ? 14.980 -7.421 -16.535 1.00 91.75 174 VAL A N 1
ATOM 1355 C CA . VAL A 1 174 ? 15.930 -6.308 -16.613 1.00 91.75 174 VAL A CA 1
ATOM 1356 C C . VAL A 1 174 ? 15.387 -5.266 -17.573 1.00 91.75 174 VAL A C 1
ATOM 1358 O O . VAL A 1 174 ? 15.055 -5.576 -18.713 1.00 91.75 174 VAL A O 1
ATOM 1361 N N . LYS A 1 175 ? 15.304 -4.018 -17.128 1.00 90.31 175 LYS A N 1
ATOM 1362 C CA . LYS A 1 175 ? 14.814 -2.892 -17.919 1.00 90.31 175 LYS A CA 1
ATOM 1363 C C . LYS A 1 175 ? 15.881 -1.825 -18.051 1.00 90.31 175 LYS A C 1
ATOM 1365 O O . LYS A 1 175 ? 16.374 -1.298 -17.054 1.00 90.31 175 LYS A O 1
ATOM 1370 N N . GLN A 1 176 ? 16.119 -1.417 -19.287 1.00 89.31 176 GLN A N 1
ATOM 1371 C CA . GLN A 1 176 ? 16.819 -0.191 -19.614 1.00 89.31 176 GLN A CA 1
ATOM 1372 C C . GLN A 1 176 ? 15.788 0.913 -19.851 1.00 89.31 176 GLN A C 1
ATOM 1374 O O . GLN A 1 176 ? 15.042 0.879 -20.831 1.00 89.31 176 GLN A O 1
ATOM 1379 N N . GLN A 1 177 ? 15.736 1.902 -18.958 1.00 82.50 177 GLN A N 1
ATOM 1380 C CA . GLN A 1 177 ? 14.772 2.997 -19.094 1.00 82.50 177 GLN A CA 1
ATOM 1381 C C . GLN A 1 177 ? 15.151 3.982 -20.206 1.00 82.50 177 GLN A C 1
ATOM 1383 O O . GLN A 1 177 ? 14.274 4.482 -20.906 1.00 82.50 177 GLN A O 1
ATOM 1388 N N . LYS A 1 178 ? 16.451 4.254 -20.382 1.00 82.25 178 LYS A N 1
ATOM 1389 C CA . LYS A 1 178 ? 16.956 5.226 -21.354 1.00 82.25 178 LYS A CA 1
ATOM 1390 C C . LYS A 1 178 ? 17.718 4.526 -22.475 1.00 82.25 178 LYS A C 1
ATOM 1392 O O . LYS A 1 178 ? 18.836 4.052 -22.283 1.00 82.25 178 LYS A O 1
ATOM 1397 N N . HIS A 1 179 ? 17.113 4.505 -23.654 1.00 80.75 179 HIS A N 1
ATOM 1398 C CA . HIS A 1 179 ? 17.707 4.040 -24.904 1.00 80.75 179 HIS A CA 1
ATOM 1399 C C . HIS A 1 179 ? 17.218 4.951 -26.047 1.00 80.75 179 HIS A C 1
ATOM 1401 O O . HIS A 1 179 ? 16.174 5.591 -25.912 1.00 80.75 179 HIS A O 1
ATOM 1407 N N . ALA A 1 180 ? 17.980 5.056 -27.143 1.00 78.31 180 ALA A N 1
ATOM 1408 C CA . ALA A 1 180 ? 17.716 6.002 -28.238 1.00 78.31 180 ALA A CA 1
ATOM 1409 C C . ALA A 1 180 ? 16.284 5.901 -28.803 1.00 78.31 180 ALA A C 1
ATOM 1411 O O . ALA A 1 180 ? 15.643 6.921 -29.034 1.00 78.31 180 ALA A O 1
ATOM 1412 N N . ASP A 1 181 ? 15.777 4.674 -28.939 1.00 83.00 181 ASP A N 1
ATOM 1413 C CA . ASP A 1 181 ? 14.442 4.376 -29.483 1.00 83.00 181 ASP A CA 1
ATOM 1414 C C . ASP A 1 181 ? 13.355 4.131 -28.412 1.00 83.00 181 ASP A C 1
ATOM 1416 O O . ASP A 1 181 ? 12.328 3.528 -28.712 1.00 83.00 181 ASP A O 1
ATOM 1420 N N . GLY A 1 182 ? 13.579 4.544 -27.159 1.00 87.75 182 GLY A N 1
ATOM 1421 C CA . GLY A 1 182 ? 12.659 4.304 -26.035 1.00 87.75 182 GLY A CA 1
ATOM 1422 C C . GLY A 1 182 ? 13.026 3.091 -25.162 1.00 87.75 182 GLY A C 1
ATOM 1423 O O . GLY A 1 182 ? 14.022 2.422 -25.441 1.00 87.75 182 GLY A O 1
ATOM 1424 N N . PRO A 1 183 ? 12.277 2.820 -24.073 1.00 91.06 183 PRO A N 1
ATOM 1425 C CA . PRO A 1 183 ? 12.634 1.800 -23.084 1.00 91.06 183 PRO A CA 1
ATOM 1426 C C . PRO A 1 183 ? 12.757 0.392 -23.679 1.00 91.06 183 PRO A C 1
ATOM 1428 O O . PRO A 1 183 ? 12.012 0.014 -24.586 1.00 91.06 183 PRO A O 1
ATOM 1431 N N . ARG A 1 184 ? 13.678 -0.411 -23.138 1.00 92.88 184 ARG A N 1
ATOM 1432 C CA . ARG A 1 184 ? 13.910 -1.798 -23.571 1.00 92.88 184 ARG A CA 1
ATOM 1433 C C . ARG A 1 184 ? 13.991 -2.766 -22.396 1.00 92.88 184 ARG A C 1
ATOM 1435 O O . ARG A 1 184 ? 14.320 -2.368 -21.278 1.00 92.88 184 ARG A O 1
ATOM 1442 N N . TYR A 1 185 ? 13.721 -4.040 -22.665 1.00 93.25 185 TYR A N 1
ATOM 1443 C CA . TYR A 1 185 ? 13.680 -5.107 -21.669 1.00 93.25 185 TYR A CA 1
ATOM 1444 C C . TYR A 1 185 ? 14.487 -6.335 -22.079 1.00 93.25 185 TYR A C 1
ATOM 1446 O O . TYR A 1 185 ? 14.608 -6.660 -23.257 1.00 93.25 185 TYR A O 1
ATOM 1454 N N . PHE A 1 186 ? 14.988 -7.045 -21.079 1.00 93.19 186 PHE A N 1
ATOM 1455 C CA . PHE A 1 186 ? 15.501 -8.401 -21.180 1.00 93.19 186 PHE A CA 1
ATOM 1456 C C . PHE A 1 186 ? 14.753 -9.271 -20.174 1.00 93.19 186 PHE A C 1
ATOM 1458 O O . PHE A 1 186 ? 14.523 -8.850 -19.037 1.00 93.19 186 PHE A O 1
ATOM 1465 N N . TRP A 1 187 ? 14.380 -10.474 -20.596 1.00 92.81 187 TRP A N 1
ATOM 1466 C CA . TRP A 1 187 ? 13.625 -11.416 -19.782 1.00 92.81 187 TRP A CA 1
ATOM 1467 C C . TRP A 1 187 ? 14.388 -12.729 -19.667 1.00 92.81 187 TRP A C 1
ATOM 1469 O O . TRP A 1 187 ? 14.776 -13.309 -20.681 1.00 92.81 187 TRP A O 1
ATOM 1479 N N . I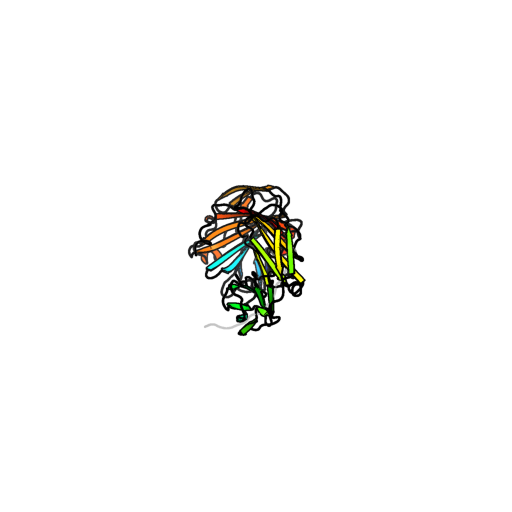LE A 1 188 ? 14.572 -13.210 -18.441 1.00 92.06 188 ILE A N 1
ATOM 1480 C CA . ILE A 1 188 ? 15.041 -14.568 -18.173 1.00 92.06 188 ILE A CA 1
ATOM 1481 C C . ILE A 1 188 ? 13.887 -15.331 -17.549 1.00 92.06 188 ILE A C 1
ATOM 1483 O O . ILE A 1 188 ? 13.383 -14.922 -16.511 1.00 92.06 188 ILE A O 1
ATOM 1487 N N . ASP A 1 189 ? 13.471 -16.428 -18.177 1.00 89.00 189 ASP A N 1
ATOM 1488 C CA . ASP A 1 189 ? 12.269 -17.153 -17.760 1.00 89.00 189 ASP A CA 1
ATOM 1489 C C . ASP A 1 189 ? 12.435 -17.900 -16.437 1.00 89.00 189 ASP A C 1
ATOM 1491 O O . ASP A 1 189 ? 11.472 -18.011 -15.685 1.00 89.00 189 ASP A O 1
ATOM 1495 N N . GLN A 1 190 ? 13.630 -18.427 -16.161 1.00 90.88 190 GLN A N 1
ATOM 1496 C CA . GLN A 1 190 ? 13.876 -19.261 -14.988 1.00 90.88 190 GLN A CA 1
ATOM 1497 C C . GLN A 1 190 ? 15.293 -19.060 -14.466 1.00 90.88 190 GLN A C 1
ATOM 1499 O O . GLN A 1 190 ? 16.270 -19.294 -15.183 1.00 90.88 190 GLN A O 1
ATOM 1504 N N . VAL A 1 191 ? 15.398 -18.665 -13.200 1.00 91.38 191 VAL A N 1
ATOM 1505 C CA . VAL A 1 191 ? 16.658 -18.634 -12.460 1.00 91.38 191 VAL A CA 1
ATOM 1506 C C . VAL A 1 191 ? 16.557 -19.429 -11.163 1.00 91.38 191 VAL A C 1
ATOM 1508 O O . VAL A 1 191 ? 15.475 -19.640 -10.613 1.00 91.38 191 VAL A O 1
ATOM 1511 N N . VAL A 1 192 ? 17.707 -19.872 -10.664 1.00 92.12 192 VAL A N 1
ATOM 1512 C CA . VAL A 1 192 ? 17.816 -20.596 -9.391 1.00 92.12 192 VAL A CA 1
ATOM 1513 C C . VAL A 1 192 ? 18.762 -19.887 -8.417 1.00 92.12 192 VAL A C 1
ATOM 1515 O O . VAL A 1 192 ? 19.659 -19.152 -8.849 1.00 92.12 192 VAL A O 1
ATOM 1518 N N . PRO A 1 193 ? 18.610 -20.104 -7.096 1.00 92.25 193 PRO A N 1
ATOM 1519 C CA . PRO A 1 193 ? 19.528 -19.564 -6.099 1.00 92.25 193 PRO A CA 1
ATOM 1520 C C . PRO A 1 193 ? 21.004 -19.851 -6.404 1.00 92.25 193 PRO A C 1
ATOM 1522 O O . PRO A 1 193 ? 21.385 -20.967 -6.748 1.00 92.25 193 PRO A O 1
ATOM 1525 N N . GLY A 1 194 ? 21.850 -18.832 -6.253 1.00 90.12 194 GLY A N 1
ATOM 1526 C CA . GLY A 1 194 ? 23.292 -18.896 -6.496 1.00 90.12 194 GLY A CA 1
ATOM 1527 C C . GLY A 1 194 ? 23.701 -18.768 -7.966 1.00 90.12 194 GLY A C 1
ATOM 1528 O O . GLY A 1 194 ? 24.896 -18.690 -8.249 1.00 90.12 194 GLY A O 1
ATOM 1529 N N . GLN A 1 195 ? 22.746 -18.717 -8.900 1.00 92.69 195 GLN A N 1
ATOM 1530 C CA . GLN A 1 195 ? 23.043 -18.573 -10.320 1.00 92.69 195 GLN A CA 1
ATOM 1531 C C . GLN A 1 195 ? 23.636 -17.194 -10.645 1.00 92.69 195 GLN A C 1
ATOM 1533 O O . GLN A 1 195 ? 23.267 -16.164 -10.072 1.00 92.69 195 GLN A O 1
ATOM 1538 N N . LEU A 1 196 ? 24.548 -17.196 -11.617 1.00 91.88 196 LEU A N 1
ATOM 1539 C CA . LEU A 1 196 ? 25.032 -16.006 -12.299 1.00 91.88 196 LEU A CA 1
ATOM 1540 C C . LEU A 1 196 ? 24.304 -15.863 -13.636 1.00 91.88 196 LEU A C 1
ATOM 1542 O O . LEU A 1 196 ? 24.326 -16.789 -14.447 1.00 91.88 196 LEU A O 1
ATOM 1546 N N . VAL A 1 197 ? 23.663 -14.721 -13.862 1.00 90.38 197 VAL A N 1
ATOM 1547 C CA . VAL A 1 197 ? 22.832 -14.476 -15.043 1.00 90.38 197 VAL A CA 1
ATOM 1548 C C . VAL A 1 197 ? 23.460 -13.376 -15.896 1.00 90.38 197 VAL A C 1
ATOM 1550 O O . VAL A 1 197 ? 23.425 -12.211 -15.493 1.00 90.38 197 VAL A O 1
ATOM 1553 N N . PRO A 1 198 ? 24.045 -13.716 -17.058 1.00 90.38 198 PRO A N 1
ATOM 1554 C CA . PRO A 1 198 ? 24.565 -12.721 -17.982 1.00 90.38 198 PRO A CA 1
ATOM 1555 C C . PRO A 1 198 ? 23.420 -12.067 -18.766 1.00 90.38 198 PRO A C 1
ATOM 1557 O O . PRO A 1 198 ? 22.564 -12.753 -19.323 1.00 90.38 198 PRO A O 1
ATOM 1560 N N . VAL A 1 199 ? 23.429 -10.738 -18.836 1.00 91.19 199 VAL A N 1
ATOM 1561 C CA . VAL A 1 199 ? 22.460 -9.923 -19.576 1.00 91.19 199 VAL A CA 1
ATOM 1562 C C . VAL A 1 199 ? 23.199 -9.098 -20.614 1.00 91.19 199 VAL A C 1
ATOM 1564 O O . VAL A 1 199 ? 23.956 -8.190 -20.275 1.00 91.19 199 VAL A O 1
ATOM 1567 N N . ASP A 1 200 ? 22.965 -9.417 -21.883 1.00 91.44 200 ASP A N 1
ATOM 1568 C CA . ASP A 1 200 ? 23.490 -8.659 -23.015 1.00 91.44 200 ASP A CA 1
ATOM 1569 C C . ASP A 1 200 ? 22.497 -7.566 -23.422 1.00 91.44 200 ASP A C 1
ATOM 1571 O O . ASP A 1 200 ? 21.397 -7.850 -23.902 1.00 91.44 200 ASP A O 1
ATOM 1575 N N . PHE A 1 201 ? 22.897 -6.306 -23.260 1.00 91.12 201 PHE A N 1
ATOM 1576 C CA . PHE A 1 201 ? 22.055 -5.155 -23.584 1.00 91.12 201 PHE A CA 1
ATOM 1577 C C . PHE A 1 201 ? 21.760 -5.026 -25.087 1.00 91.12 201 PHE A C 1
ATOM 1579 O O . PHE A 1 201 ? 20.741 -4.449 -25.466 1.00 91.12 201 PHE A O 1
ATOM 1586 N N . ASN A 1 202 ? 22.575 -5.637 -25.955 1.00 91.19 202 ASN A N 1
ATOM 1587 C CA . ASN A 1 202 ? 22.287 -5.699 -27.390 1.00 91.19 202 ASN A CA 1
ATOM 1588 C C . ASN A 1 202 ? 21.105 -6.623 -27.721 1.00 91.19 202 ASN A C 1
ATOM 1590 O O . ASN A 1 202 ? 20.485 -6.468 -28.772 1.00 91.19 202 ASN A O 1
ATOM 1594 N N . ALA A 1 203 ? 20.788 -7.574 -26.838 1.00 92.38 203 ALA A N 1
ATOM 1595 C CA . ALA A 1 203 ? 19.695 -8.526 -27.011 1.00 92.38 203 ALA A CA 1
ATOM 1596 C C . ALA A 1 203 ? 18.368 -8.038 -26.400 1.00 92.38 203 ALA A C 1
ATOM 1598 O O . ALA A 1 203 ? 17.383 -8.776 -26.402 1.00 92.38 203 ALA A O 1
ATOM 1599 N N . MET A 1 204 ? 18.323 -6.811 -25.868 1.00 92.56 204 MET A N 1
ATOM 1600 C CA . MET A 1 204 ? 17.096 -6.256 -25.301 1.00 92.56 204 MET A CA 1
ATOM 1601 C C . MET A 1 204 ? 16.067 -5.939 -26.383 1.00 92.56 204 MET A C 1
ATOM 1603 O O . MET A 1 204 ? 16.384 -5.375 -27.433 1.00 92.56 204 MET A O 1
ATOM 1607 N N . VAL A 1 205 ? 14.810 -6.233 -26.075 1.00 94.38 205 VAL A N 1
ATOM 1608 C CA . VAL A 1 205 ? 13.667 -5.989 -26.955 1.00 94.38 205 VAL A CA 1
ATOM 1609 C C . VAL A 1 205 ? 12.946 -4.690 -26.578 1.00 94.38 205 VAL A C 1
ATOM 1611 O O . VAL A 1 205 ? 12.975 -4.294 -25.408 1.00 94.38 205 VAL A O 1
ATOM 1614 N N . PRO A 1 206 ? 12.304 -3.999 -27.537 1.00 94.25 206 PRO A N 1
ATOM 1615 C CA . PRO A 1 206 ? 11.499 -2.815 -27.248 1.00 94.25 206 PRO A CA 1
ATOM 1616 C C . PRO A 1 206 ? 10.369 -3.087 -26.251 1.00 94.25 206 PRO A C 1
ATOM 1618 O O . PRO A 1 206 ? 9.723 -4.132 -26.289 1.00 94.25 206 PRO A O 1
ATOM 1621 N N . ALA A 1 207 ? 10.117 -2.111 -25.384 1.00 94.00 207 ALA A N 1
ATOM 1622 C CA . ALA A 1 207 ? 8.934 -2.058 -24.541 1.00 94.00 207 ALA A CA 1
ATOM 1623 C C . ALA A 1 207 ? 7.654 -1.872 -25.362 1.00 94.00 207 ALA A C 1
ATOM 1625 O O . ALA A 1 207 ? 7.641 -1.103 -26.324 1.00 94.00 207 ALA A O 1
ATOM 1626 N N . ALA A 1 208 ? 6.552 -2.470 -24.912 1.00 94.56 208 ALA A N 1
ATOM 1627 C CA . ALA A 1 208 ? 5.243 -1.913 -25.225 1.00 94.56 208 ALA A CA 1
ATOM 1628 C C . ALA A 1 208 ? 5.033 -0.638 -24.401 1.00 94.56 208 ALA A C 1
ATOM 1630 O O . ALA A 1 208 ? 5.531 -0.543 -23.276 1.00 94.56 208 ALA A O 1
ATOM 1631 N N . GLU A 1 209 ? 4.285 0.319 -24.947 1.00 94.06 209 GLU A N 1
ATOM 1632 C CA . GLU A 1 209 ? 3.917 1.551 -24.252 1.00 94.06 209 GLU A CA 1
ATOM 1633 C C . GLU A 1 209 ? 2.397 1.702 -24.177 1.00 94.06 209 GLU A C 1
ATOM 1635 O O . GLU A 1 209 ? 1.676 1.407 -25.130 1.00 94.06 209 GLU A O 1
ATOM 1640 N N . GLN A 1 210 ? 1.917 2.202 -23.043 1.00 95.31 210 GLN A N 1
ATOM 1641 C CA . GLN A 1 210 ? 0.529 2.610 -22.846 1.00 95.31 210 GLN A CA 1
ATOM 1642 C C . GLN A 1 210 ? 0.514 3.875 -21.994 1.00 95.31 210 GLN A C 1
ATOM 1644 O O . GLN A 1 210 ? 1.383 4.053 -21.147 1.00 95.31 210 GLN A O 1
ATOM 1649 N N . SER A 1 211 ? -0.476 4.743 -22.182 1.00 95.69 211 SER A N 1
ATOM 1650 C CA . SER A 1 211 ? -0.625 5.944 -21.360 1.00 95.69 211 SER A CA 1
ATOM 1651 C C . SER A 1 211 ? -1.878 5.890 -20.494 1.00 95.69 211 SER A C 1
ATOM 1653 O O . SER A 1 211 ? -2.914 5.389 -20.931 1.00 95.69 211 SER A O 1
ATOM 1655 N N . THR A 1 212 ? -1.787 6.474 -19.302 1.00 97.19 212 THR A N 1
ATOM 1656 C CA . THR A 1 212 ? -2.937 6.811 -18.452 1.00 97.19 212 THR A CA 1
ATOM 1657 C C . THR A 1 212 ? -3.070 8.324 -18.396 1.00 97.19 212 THR A C 1
ATOM 1659 O O . THR A 1 212 ? -2.120 8.999 -18.004 1.00 97.19 212 THR A O 1
ATOM 1662 N N . SER A 1 213 ? -4.224 8.875 -18.777 1.00 97.25 213 SER A N 1
ATOM 1663 C CA . SER A 1 213 ? -4.480 10.316 -18.669 1.00 97.25 213 SER A CA 1
ATOM 1664 C C . SER A 1 213 ? -4.723 10.743 -17.220 1.00 97.25 213 SER A C 1
ATOM 1666 O O . SER A 1 213 ? -5.403 10.040 -16.471 1.00 97.25 213 SER A O 1
ATOM 1668 N N . LEU A 1 214 ? -4.232 11.921 -16.850 1.00 96.19 214 LEU A N 1
ATOM 1669 C CA . LEU A 1 214 ? -4.396 12.529 -15.533 1.00 96.19 214 LEU A CA 1
ATOM 1670 C C . LEU A 1 214 ? -5.485 13.614 -15.564 1.00 96.19 214 LEU A C 1
ATOM 1672 O O . LEU A 1 214 ? -5.670 14.270 -16.589 1.00 96.19 214 LEU A O 1
ATOM 1676 N N . PRO A 1 215 ? -6.202 13.835 -14.448 1.00 94.62 215 PRO A N 1
ATOM 1677 C CA . PRO A 1 215 ? -7.291 14.813 -14.377 1.00 94.62 215 PRO A CA 1
ATOM 1678 C C . PRO A 1 215 ? -6.826 16.280 -14.422 1.00 94.62 215 PRO A C 1
ATOM 1680 O O . PRO A 1 215 ? -7.653 17.174 -14.587 1.00 94.62 215 PRO A O 1
ATOM 1683 N N . PHE A 1 216 ? -5.532 16.540 -14.235 1.00 93.56 216 PHE A N 1
ATOM 1684 C CA . PHE A 1 216 ? -4.908 17.863 -14.264 1.00 93.56 216 PHE A CA 1
ATOM 1685 C C . PHE A 1 216 ? -3.401 17.726 -14.526 1.00 93.56 216 PHE A C 1
ATOM 1687 O O . PHE A 1 216 ? -2.844 16.634 -14.395 1.00 93.56 216 PHE A O 1
ATOM 1694 N N . ASP A 1 217 ? -2.748 18.834 -14.886 1.00 92.75 217 ASP A N 1
ATOM 1695 C CA . ASP A 1 217 ? -1.294 18.877 -15.045 1.00 92.75 217 ASP A CA 1
ATOM 1696 C C . ASP A 1 217 ? -0.600 18.696 -13.687 1.00 92.75 217 ASP A C 1
ATOM 1698 O O . ASP A 1 217 ? -0.894 19.408 -12.723 1.00 92.75 217 ASP A O 1
ATOM 1702 N N . VAL A 1 218 ? 0.355 17.769 -13.616 1.00 90.25 218 VAL A N 1
ATOM 1703 C CA . VAL A 1 218 ? 1.179 17.520 -12.427 1.00 90.25 218 VAL A CA 1
ATOM 1704 C C . VAL A 1 218 ? 2.656 17.618 -12.773 1.00 90.25 218 VAL A C 1
ATOM 1706 O O . VAL A 1 218 ? 3.090 17.151 -13.820 1.00 90.25 218 VAL A O 1
ATOM 1709 N N . ALA A 1 219 ? 3.437 18.228 -11.883 1.00 86.31 219 ALA A N 1
ATOM 1710 C CA . ALA A 1 219 ? 4.899 18.270 -11.996 1.00 86.31 219 ALA A CA 1
ATOM 1711 C C . ALA A 1 219 ? 5.571 17.056 -11.330 1.00 86.31 219 ALA A C 1
ATOM 1713 O O . ALA A 1 219 ? 6.680 16.662 -11.693 1.00 86.31 219 ALA A O 1
ATOM 1714 N N . PHE A 1 220 ? 4.893 16.483 -10.335 1.00 85.88 220 PHE A N 1
ATOM 1715 C CA . PHE A 1 220 ? 5.359 15.355 -9.542 1.00 85.88 220 PHE A CA 1
ATOM 1716 C C . PHE A 1 220 ? 4.206 14.375 -9.370 1.00 85.88 220 PHE A C 1
ATOM 1718 O O . PHE A 1 220 ? 3.104 14.775 -8.999 1.00 85.88 220 PHE A O 1
ATOM 1725 N N . CYS A 1 221 ? 4.465 13.105 -9.638 1.00 89.25 221 CYS A N 1
ATOM 1726 C CA . CYS A 1 221 ? 3.563 11.997 -9.365 1.00 89.25 221 CYS A CA 1
ATOM 1727 C C . CYS A 1 221 ? 4.404 10.807 -8.927 1.00 89.25 221 CYS A C 1
ATOM 1729 O O . CYS A 1 221 ? 5.508 10.626 -9.426 1.00 89.25 221 CYS A O 1
ATOM 1731 N N . GLU A 1 222 ? 3.881 9.993 -8.025 1.00 91.94 222 GLU A N 1
ATOM 1732 C CA . GLU A 1 222 ? 4.485 8.709 -7.690 1.00 91.94 222 GLU A CA 1
ATOM 1733 C C . GLU A 1 222 ? 3.628 7.640 -8.346 1.00 91.94 222 GLU A C 1
ATOM 1735 O O . GLU A 1 222 ? 2.445 7.506 -8.037 1.00 91.94 222 GLU A O 1
ATOM 1740 N N . ALA A 1 223 ? 4.193 6.922 -9.302 1.00 92.69 223 ALA A N 1
ATOM 1741 C CA . ALA A 1 223 ? 3.454 5.963 -10.090 1.00 92.69 223 ALA A CA 1
ATOM 1742 C C . ALA A 1 223 ? 4.269 4.686 -10.254 1.00 92.69 223 ALA A C 1
ATOM 1744 O O . ALA A 1 223 ? 5.465 4.724 -10.535 1.00 92.69 223 ALA A O 1
ATOM 1745 N N . SER A 1 224 ? 3.626 3.538 -10.088 1.00 93.44 224 SER A N 1
ATOM 1746 C CA . SER A 1 224 ? 4.260 2.239 -10.267 1.00 93.44 224 SER A CA 1
ATOM 1747 C C . SER A 1 224 ? 3.371 1.306 -11.071 1.00 93.44 224 SER A C 1
ATOM 1749 O O . SER A 1 224 ? 2.143 1.331 -10.969 1.00 93.44 224 SER A O 1
ATOM 1751 N N . LEU A 1 225 ? 4.026 0.481 -11.882 1.00 93.50 225 LEU A N 1
ATOM 1752 C CA . LEU A 1 225 ? 3.406 -0.609 -12.612 1.00 93.50 225 LEU A CA 1
ATOM 1753 C C . LEU A 1 225 ? 4.141 -1.893 -12.273 1.00 93.50 225 LEU A C 1
ATOM 1755 O O . LEU A 1 225 ? 5.350 -2.022 -12.514 1.00 93.50 225 LEU A O 1
ATOM 1759 N N . SER A 1 226 ? 3.383 -2.864 -11.793 1.00 92.69 226 SER A N 1
ATOM 1760 C CA . SER A 1 226 ? 3.846 -4.233 -11.666 1.00 92.69 226 SER A CA 1
ATOM 1761 C C . SER A 1 226 ? 3.044 -5.148 -12.574 1.00 92.69 226 SER A C 1
ATOM 1763 O O . SER A 1 226 ? 1.839 -4.978 -12.717 1.00 92.69 226 SER A O 1
ATOM 1765 N N . GLY A 1 227 ? 3.717 -6.098 -13.210 1.00 92.81 227 GLY A N 1
ATOM 1766 C CA . GLY A 1 227 ? 3.087 -7.089 -14.072 1.00 92.81 227 GLY A CA 1
ATOM 1767 C C . GLY A 1 227 ? 2.973 -8.445 -13.388 1.00 92.81 227 GLY A C 1
ATOM 1768 O O . GLY A 1 227 ? 3.809 -8.808 -12.556 1.00 92.81 227 GLY A O 1
ATOM 1769 N N . PHE A 1 228 ? 1.957 -9.205 -13.780 1.00 91.00 228 PHE A N 1
ATOM 1770 C CA . PHE A 1 228 ? 1.765 -10.600 -13.409 1.00 91.00 228 PHE A CA 1
ATOM 1771 C C . PHE A 1 228 ? 1.848 -11.477 -14.660 1.00 91.00 228 PHE A C 1
ATOM 1773 O O . PHE A 1 228 ? 1.248 -11.170 -15.692 1.00 91.00 228 PHE A O 1
ATOM 1780 N N . GLN A 1 229 ? 2.593 -12.583 -14.581 1.00 88.06 229 GLN A N 1
ATOM 1781 C CA . GLN A 1 229 ? 2.690 -13.555 -15.684 1.00 88.06 229 GLN A CA 1
ATOM 1782 C C . GLN A 1 229 ? 1.409 -14.382 -15.875 1.00 88.06 229 GLN A C 1
ATOM 1784 O O . GLN A 1 229 ? 1.260 -15.082 -16.874 1.00 88.06 229 GLN A O 1
ATOM 1789 N N . GLN A 1 230 ? 0.525 -14.355 -14.881 1.00 85.06 230 GLN A N 1
ATOM 1790 C CA . GLN A 1 230 ? -0.766 -15.029 -14.868 1.00 85.06 230 GLN A CA 1
ATOM 1791 C C . GLN A 1 230 ? -1.832 -14.024 -14.423 1.00 85.06 230 GLN A C 1
ATOM 1793 O O . GLN A 1 230 ? -1.494 -12.948 -13.925 1.00 85.06 230 GLN A O 1
ATOM 1798 N N . ALA A 1 231 ? -3.109 -14.359 -14.619 1.00 84.25 231 ALA A N 1
ATOM 1799 C CA . ALA A 1 231 ? -4.204 -13.548 -14.093 1.00 84.25 231 ALA A CA 1
ATOM 1800 C C . ALA A 1 231 ? -4.018 -13.341 -12.585 1.00 84.25 231 ALA A C 1
ATOM 1802 O O . ALA A 1 231 ? -3.598 -14.268 -11.885 1.00 84.25 231 ALA A O 1
ATOM 1803 N N . PHE A 1 232 ? -4.308 -12.135 -12.099 1.00 82.25 232 PHE A N 1
ATOM 1804 C CA . PHE A 1 232 ? -4.114 -11.810 -10.696 1.00 82.25 232 PHE A CA 1
ATOM 1805 C C . PHE A 1 232 ? -4.900 -12.761 -9.783 1.00 82.25 232 PHE A C 1
ATOM 1807 O O . PHE A 1 232 ? -6.097 -12.997 -9.957 1.00 82.25 232 PHE A O 1
ATOM 1814 N N . THR A 1 233 ? -4.207 -13.270 -8.767 1.00 74.94 233 THR A N 1
ATOM 1815 C CA . THR A 1 233 ? -4.792 -13.975 -7.626 1.00 74.94 233 THR A CA 1
ATOM 1816 C C . THR A 1 233 ? -4.214 -13.416 -6.320 1.00 74.94 233 THR A C 1
ATOM 1818 O O . THR A 1 233 ? -3.095 -12.892 -6.322 1.00 74.94 233 THR A O 1
ATOM 1821 N N . PRO A 1 234 ? -4.908 -13.589 -5.181 1.00 68.56 234 PRO A N 1
ATOM 1822 C CA . PRO A 1 234 ? -4.395 -13.306 -3.837 1.00 68.56 234 PRO A CA 1
ATOM 1823 C C . PRO A 1 234 ? -2.976 -13.802 -3.529 1.00 68.56 234 PRO A C 1
ATOM 1825 O O . PRO A 1 234 ? -2.300 -13.197 -2.704 1.00 68.56 234 PRO A O 1
ATOM 1828 N N . GLU A 1 235 ? -2.507 -14.862 -4.192 1.00 70.69 235 GLU A N 1
ATOM 1829 C CA . GLU A 1 235 ? -1.184 -15.481 -3.993 1.00 70.69 235 GLU A CA 1
ATOM 1830 C C . GLU A 1 235 ? -0.165 -15.109 -5.085 1.00 70.69 235 GLU A C 1
ATOM 1832 O O . GLU A 1 235 ? 1.000 -15.531 -5.063 1.00 70.69 235 GLU A O 1
ATOM 1837 N N . SER A 1 236 ? -0.599 -14.336 -6.081 1.00 79.19 236 SER A N 1
ATOM 1838 C CA . SER A 1 236 ? 0.255 -13.892 -7.173 1.00 79.19 236 SER A CA 1
ATOM 1839 C C . SER A 1 236 ? 1.313 -12.917 -6.661 1.00 79.19 236 SER A C 1
ATOM 1841 O O . SER A 1 236 ? 1.034 -12.011 -5.862 1.00 79.19 236 SER A O 1
ATOM 1843 N N . LEU A 1 237 ? 2.543 -13.115 -7.137 1.00 81.19 237 LEU A N 1
ATOM 1844 C CA . LEU A 1 237 ? 3.680 -12.255 -6.841 1.00 81.19 237 LEU A CA 1
ATOM 1845 C C . LEU A 1 237 ? 3.897 -11.301 -8.020 1.00 81.19 237 LEU A C 1
ATOM 1847 O O . LEU A 1 237 ? 4.166 -11.775 -9.127 1.00 81.19 237 LEU A O 1
ATOM 1851 N N . PRO A 1 238 ? 3.757 -9.983 -7.811 1.00 86.75 238 PRO A N 1
ATOM 1852 C CA . PRO A 1 238 ? 3.990 -9.010 -8.864 1.00 86.75 238 PRO A CA 1
ATOM 1853 C C . PRO A 1 238 ? 5.482 -8.893 -9.192 1.00 86.75 238 PRO A C 1
ATOM 1855 O O . PRO A 1 238 ? 6.343 -9.135 -8.346 1.00 86.75 238 PRO A O 1
ATOM 1858 N N . MET A 1 239 ? 5.782 -8.458 -10.415 1.00 89.06 239 MET A N 1
ATOM 1859 C CA . MET A 1 239 ? 7.108 -7.991 -10.819 1.00 89.06 239 MET A CA 1
ATOM 1860 C C . MET A 1 239 ? 7.043 -6.514 -11.163 1.00 89.06 239 MET A C 1
ATOM 1862 O O . MET A 1 239 ? 6.336 -6.126 -12.095 1.00 89.06 239 MET A O 1
ATOM 1866 N N . VAL A 1 240 ? 7.807 -5.687 -10.456 1.00 86.75 240 VAL A N 1
ATOM 1867 C CA . VAL A 1 240 ? 7.866 -4.255 -10.758 1.00 86.75 240 VAL A CA 1
ATOM 1868 C C . VAL A 1 240 ? 8.512 -4.075 -12.128 1.00 86.75 240 VAL A C 1
ATOM 1870 O O . VAL A 1 240 ? 9.622 -4.542 -12.367 1.00 86.75 240 VAL A O 1
ATOM 1873 N N . CYS A 1 241 ? 7.831 -3.391 -13.043 1.00 87.62 241 CYS A N 1
ATOM 1874 C CA . CYS A 1 241 ? 8.306 -3.196 -14.417 1.00 87.62 241 CYS A CA 1
ATOM 1875 C C . CYS A 1 241 ? 8.369 -1.721 -14.841 1.00 87.62 241 CYS A C 1
ATOM 1877 O O . CYS A 1 241 ? 8.995 -1.382 -15.857 1.00 87.62 241 CYS A O 1
ATOM 1879 N N . HIS A 1 242 ? 7.777 -0.822 -14.053 1.00 87.19 242 HIS A N 1
ATOM 1880 C CA . HIS A 1 242 ? 7.872 0.618 -14.243 1.00 87.19 242 HIS A CA 1
ATOM 1881 C C . HIS A 1 242 ? 7.710 1.354 -12.913 1.00 87.19 242 HIS A C 1
ATOM 1883 O O . HIS A 1 242 ? 6.851 0.995 -12.112 1.00 87.19 242 HIS A O 1
ATOM 1889 N N . ILE A 1 243 ? 8.497 2.413 -12.723 1.00 85.69 243 ILE A N 1
ATOM 1890 C CA . ILE A 1 243 ? 8.271 3.424 -11.690 1.00 85.69 243 ILE A CA 1
ATOM 1891 C C . ILE A 1 243 ? 8.530 4.799 -12.308 1.00 85.69 243 ILE A C 1
ATOM 1893 O O . ILE A 1 243 ? 9.525 4.962 -13.018 1.00 85.69 243 ILE A O 1
ATOM 1897 N N . ASP A 1 244 ? 7.651 5.751 -12.018 1.00 84.06 244 ASP A N 1
ATOM 1898 C CA . ASP A 1 244 ? 7.763 7.163 -12.368 1.00 84.06 244 ASP A CA 1
ATOM 1899 C C . ASP A 1 244 ? 7.605 8.003 -11.090 1.00 84.06 244 ASP A C 1
ATOM 1901 O O . ASP A 1 244 ? 6.666 7.801 -10.321 1.00 84.06 244 ASP A O 1
ATOM 1905 N N . PHE A 1 245 ? 8.541 8.920 -10.853 1.00 80.69 245 PHE A N 1
ATOM 1906 C CA . PHE A 1 245 ? 8.523 9.855 -9.719 1.00 80.69 245 PHE A CA 1
ATOM 1907 C C . PHE A 1 245 ? 8.242 11.304 -10.159 1.00 80.69 245 PHE A C 1
ATOM 1909 O O . PHE A 1 245 ? 8.342 12.243 -9.363 1.00 80.69 245 PHE A O 1
ATOM 1916 N N . GLY A 1 246 ? 7.897 11.509 -11.434 1.00 75.62 246 GLY A N 1
ATOM 1917 C CA . GLY A 1 246 ? 7.898 12.818 -12.064 1.00 75.62 246 GLY A CA 1
ATOM 1918 C C . GLY A 1 246 ? 9.311 13.403 -12.145 1.00 75.62 246 GLY A C 1
ATOM 1919 O O . GLY A 1 246 ? 10.265 12.952 -11.510 1.00 75.62 246 GLY A O 1
ATOM 1920 N N . ASN A 1 247 ? 9.474 14.434 -12.964 1.00 76.56 247 ASN A N 1
ATOM 1921 C CA . ASN A 1 247 ? 10.764 15.100 -13.173 1.00 76.56 247 ASN A CA 1
ATOM 1922 C C . ASN A 1 247 ? 10.667 16.627 -13.014 1.00 76.56 247 ASN A C 1
ATOM 1924 O O . ASN A 1 247 ? 11.564 17.355 -13.442 1.00 76.56 247 ASN A O 1
ATOM 1928 N N . GLY A 1 248 ? 9.569 17.117 -12.430 1.00 80.81 248 GLY A N 1
ATOM 1929 C CA . GLY A 1 248 ? 9.264 18.537 -12.293 1.00 80.81 248 GLY A CA 1
ATOM 1930 C C . GLY A 1 248 ? 8.662 19.179 -13.547 1.00 80.81 248 GLY A C 1
ATOM 1931 O O . GLY A 1 248 ? 8.269 20.344 -13.489 1.00 80.81 248 GLY A O 1
ATOM 1932 N N . GLN A 1 249 ? 8.568 18.465 -14.674 1.00 85.75 249 GLN A N 1
ATOM 1933 C CA . GLN A 1 249 ? 7.853 18.947 -15.854 1.00 85.75 249 GLN A CA 1
ATOM 1934 C C . GLN A 1 249 ? 6.361 18.672 -15.713 1.00 85.75 249 GLN A C 1
ATOM 1936 O O . GLN A 1 249 ? 5.954 17.590 -15.298 1.00 85.75 249 GLN A O 1
ATOM 1941 N N . LEU A 1 250 ? 5.550 19.663 -16.083 1.00 88.75 250 LEU A N 1
ATOM 1942 C CA . LEU A 1 250 ? 4.103 19.508 -16.110 1.00 88.75 250 LEU A CA 1
ATOM 1943 C C . LEU A 1 250 ? 3.712 18.478 -17.171 1.00 88.75 250 LEU A C 1
ATOM 1945 O O . LEU A 1 250 ? 4.028 18.640 -18.351 1.00 88.75 250 LEU A O 1
ATOM 1949 N N . GLN A 1 251 ? 3.004 17.445 -16.732 1.00 90.56 251 GLN A N 1
ATOM 1950 C CA . GLN A 1 251 ? 2.439 16.409 -17.580 1.00 90.56 251 GLN A CA 1
ATOM 1951 C C . GLN A 1 251 ? 1.003 16.098 -17.162 1.00 90.56 251 GLN A C 1
ATOM 1953 O O . GLN A 1 251 ? 0.655 16.167 -15.985 1.00 90.56 251 GLN A O 1
ATOM 1958 N N . ASN A 1 252 ? 0.179 15.715 -18.131 1.00 93.44 252 ASN A N 1
ATOM 1959 C CA . ASN A 1 252 ? -1.204 15.281 -17.926 1.00 93.44 252 ASN A CA 1
ATOM 1960 C C . ASN A 1 252 ? -1.416 13.808 -18.297 1.00 93.44 252 ASN A C 1
ATOM 1962 O O . ASN A 1 252 ? -2.545 13.370 -18.513 1.00 93.44 252 ASN A O 1
ATOM 1966 N N . PHE A 1 253 ? -0.342 13.032 -18.397 1.00 94.81 253 PHE A N 1
ATOM 1967 C CA . PHE A 1 253 ? -0.399 11.588 -18.569 1.00 94.81 253 PHE A CA 1
ATOM 1968 C C . PHE A 1 253 ? 0.815 10.937 -17.911 1.00 94.81 253 PHE A C 1
ATOM 1970 O O . PHE A 1 253 ? 1.860 11.567 -17.767 1.00 94.81 253 PHE A O 1
ATOM 1977 N N . ILE A 1 254 ? 0.678 9.661 -17.567 1.00 93.69 254 ILE A N 1
ATOM 1978 C CA . ILE A 1 254 ? 1.797 8.778 -17.231 1.00 93.69 254 ILE A CA 1
ATOM 1979 C C . ILE A 1 254 ? 1.991 7.832 -18.406 1.00 93.69 254 ILE A C 1
ATOM 1981 O O . ILE A 1 254 ? 1.012 7.280 -18.915 1.00 93.69 254 ILE A O 1
ATOM 1985 N N . ARG A 1 255 ? 3.238 7.657 -18.854 1.00 92.88 255 ARG A N 1
ATOM 1986 C CA . ARG A 1 255 ? 3.579 6.707 -19.915 1.00 92.88 255 ARG A CA 1
ATOM 1987 C C . ARG A 1 255 ? 4.196 5.454 -19.321 1.00 92.88 255 ARG A C 1
ATOM 1989 O O . ARG A 1 255 ? 5.355 5.436 -18.922 1.00 92.88 255 ARG A O 1
ATOM 1996 N N . TRP A 1 256 ? 3.433 4.382 -19.355 1.00 93.88 256 TRP A N 1
ATOM 1997 C CA . TRP A 1 256 ? 3.872 3.063 -18.956 1.00 93.88 256 TRP A CA 1
ATOM 1998 C C . TRP A 1 256 ? 4.719 2.422 -20.034 1.00 93.88 256 TRP A C 1
ATOM 2000 O O . TRP A 1 256 ? 4.481 2.590 -21.227 1.00 93.88 256 TRP A O 1
ATOM 2010 N N . SER A 1 257 ? 5.681 1.632 -19.584 1.00 93.06 257 SER A N 1
ATOM 2011 C CA . SER A 1 257 ? 6.450 0.727 -20.428 1.00 93.06 257 SER A CA 1
ATOM 2012 C C . SER A 1 257 ? 6.494 -0.626 -19.745 1.00 93.06 257 SER A C 1
ATOM 2014 O O . SER A 1 257 ? 6.652 -0.668 -18.520 1.00 93.06 257 SER A O 1
ATOM 2016 N N . PHE A 1 258 ? 6.323 -1.701 -20.514 1.00 93.69 258 PHE A N 1
ATOM 2017 C CA . PHE A 1 258 ? 6.295 -3.076 -20.007 1.00 93.69 258 PHE A CA 1
ATOM 2018 C C . PHE A 1 258 ? 6.516 -4.111 -21.137 1.00 93.69 258 PHE A C 1
ATOM 2020 O O . PHE A 1 258 ? 6.295 -3.800 -22.310 1.00 93.69 258 PHE A O 1
ATOM 2027 N N . PRO A 1 259 ? 6.952 -5.344 -20.820 1.00 93.62 259 PRO A N 1
ATOM 2028 C CA . PRO A 1 259 ? 7.006 -6.463 -21.764 1.00 93.62 259 PRO A CA 1
ATOM 2029 C C . PRO A 1 259 ? 5.609 -7.083 -21.975 1.00 93.62 259 PRO A C 1
ATOM 2031 O O . PRO A 1 259 ? 5.168 -7.937 -21.206 1.00 93.62 259 PRO A O 1
ATOM 2034 N N . ALA A 1 260 ? 4.887 -6.637 -23.009 1.00 90.56 260 ALA A N 1
ATOM 2035 C CA . ALA A 1 260 ? 3.503 -7.063 -23.271 1.00 90.56 260 ALA A CA 1
ATOM 2036 C C . ALA A 1 260 ? 3.343 -8.557 -23.608 1.00 90.56 260 ALA A C 1
ATOM 2038 O O . ALA A 1 260 ? 2.256 -9.101 -23.455 1.00 90.56 260 ALA A O 1
ATOM 2039 N N . ASP A 1 261 ? 4.405 -9.227 -24.055 1.00 91.62 261 ASP A N 1
ATOM 2040 C CA . ASP A 1 261 ? 4.424 -10.666 -24.332 1.00 91.62 261 ASP A CA 1
ATOM 2041 C C . ASP A 1 261 ? 4.579 -11.527 -23.066 1.00 91.62 261 ASP A C 1
ATOM 2043 O O . ASP A 1 261 ? 4.426 -12.746 -23.138 1.00 91.62 261 ASP A O 1
ATOM 2047 N N . ARG A 1 262 ? 4.897 -10.917 -21.913 1.00 93.06 262 ARG A N 1
ATOM 2048 C CA . ARG A 1 262 ? 5.217 -11.627 -20.660 1.00 93.06 262 ARG A CA 1
ATOM 2049 C C . ARG A 1 262 ? 4.197 -11.445 -19.551 1.00 93.06 262 ARG A C 1
ATOM 2051 O O . ARG A 1 262 ? 4.137 -12.289 -18.660 1.00 93.06 262 ARG A O 1
ATOM 2058 N N . PHE A 1 263 ? 3.415 -10.373 -19.595 1.00 93.12 263 PHE A N 1
ATOM 2059 C CA . PHE A 1 263 ? 2.415 -10.075 -18.578 1.00 93.12 263 PHE A CA 1
ATOM 2060 C C . PHE A 1 263 ? 1.003 -10.211 -19.131 1.00 93.12 263 PHE A C 1
ATOM 2062 O O . PHE A 1 263 ? 0.689 -9.698 -20.202 1.00 93.12 263 PHE A O 1
ATOM 2069 N N . THR A 1 264 ? 0.148 -10.893 -18.375 1.00 90.75 264 THR A N 1
ATOM 2070 C CA . THR A 1 264 ? -1.279 -11.043 -18.687 1.00 90.75 264 THR A CA 1
ATOM 2071 C C . THR A 1 264 ? -2.145 -10.072 -17.899 1.00 90.75 264 THR A C 1
ATOM 2073 O O . THR A 1 264 ? -3.286 -9.831 -18.279 1.00 90.75 264 THR A O 1
ATOM 2076 N N . ASP A 1 265 ? -1.619 -9.555 -16.789 1.00 93.25 265 ASP A N 1
ATOM 2077 C CA . ASP A 1 265 ? -2.345 -8.704 -15.858 1.00 93.25 265 ASP A CA 1
ATOM 2078 C C . ASP A 1 265 ? -1.392 -7.724 -15.162 1.00 93.25 265 ASP A C 1
ATOM 2080 O O . ASP A 1 265 ? -0.173 -7.933 -15.165 1.00 93.25 265 ASP A O 1
ATOM 2084 N N . PHE A 1 266 ? -1.928 -6.662 -14.561 1.00 93.56 266 PHE A N 1
ATOM 2085 C CA . PHE A 1 266 ? -1.132 -5.614 -13.930 1.00 93.56 266 PHE A CA 1
ATOM 2086 C C . PHE A 1 266 ? -1.683 -5.175 -12.578 1.00 93.56 266 PHE A C 1
ATOM 2088 O O . PHE A 1 266 ? -2.879 -5.207 -12.313 1.00 93.56 266 PHE A O 1
ATOM 2095 N N . GLN A 1 267 ? -0.772 -4.694 -11.738 1.00 92.81 267 GLN A N 1
ATOM 2096 C CA . GLN A 1 267 ? -1.065 -3.808 -10.625 1.00 92.81 267 GLN A CA 1
ATOM 2097 C C . GLN A 1 267 ? -0.538 -2.420 -10.991 1.00 92.81 267 GLN A C 1
ATOM 2099 O O . GLN A 1 267 ? 0.667 -2.236 -11.171 1.00 92.81 267 GLN A O 1
ATOM 2104 N N . THR A 1 268 ? -1.435 -1.446 -11.091 1.00 94.25 268 THR A N 1
ATOM 2105 C CA . THR A 1 268 ? -1.101 -0.034 -11.295 1.00 94.25 268 THR A CA 1
ATOM 2106 C C . THR A 1 268 ? -1.401 0.727 -10.013 1.00 94.25 268 THR A C 1
ATOM 2108 O O . THR A 1 268 ? -2.517 0.641 -9.508 1.00 94.25 268 THR A O 1
ATOM 2111 N N . GLU A 1 269 ? -0.441 1.487 -9.499 1.00 94.88 269 GLU A N 1
ATOM 2112 C CA . GLU A 1 269 ? -0.648 2.397 -8.370 1.00 94.88 269 GLU A CA 1
ATOM 2113 C C . GLU A 1 269 ? -0.153 3.785 -8.755 1.00 94.88 269 GLU A C 1
ATOM 2115 O O . GLU A 1 269 ? 1.000 3.947 -9.151 1.00 94.88 269 GLU A O 1
ATOM 2120 N N . ILE A 1 270 ? -1.037 4.776 -8.672 1.00 95.56 270 ILE A N 1
ATOM 2121 C CA . ILE A 1 270 ? -0.755 6.169 -9.010 1.00 95.56 270 ILE A CA 1
ATOM 2122 C C . ILE A 1 270 ? -1.125 7.026 -7.803 1.00 95.56 270 ILE A C 1
ATOM 2124 O O . ILE A 1 270 ? -2.237 6.935 -7.291 1.00 95.56 270 ILE A O 1
ATOM 2128 N N . SER A 1 271 ? -0.209 7.890 -7.383 1.00 94.94 271 SER A N 1
ATOM 2129 C CA . SER A 1 271 ? -0.368 8.857 -6.304 1.00 94.94 271 SER A CA 1
ATOM 2130 C C . SER A 1 271 ? -0.049 10.253 -6.841 1.00 94.94 271 SER A C 1
ATOM 2132 O O . SER A 1 271 ? 1.066 10.536 -7.291 1.00 94.94 271 SER A O 1
ATOM 2134 N N . LEU A 1 272 ? -1.056 11.126 -6.841 1.00 94.75 272 LEU A N 1
ATOM 2135 C CA . LEU A 1 272 ? -0.984 12.486 -7.372 1.00 94.75 272 LEU A CA 1
ATOM 2136 C C . LEU A 1 272 ? -1.110 13.510 -6.241 1.00 94.75 272 LEU A C 1
ATOM 2138 O O . LEU A 1 272 ? -2.018 13.376 -5.418 1.00 94.75 272 LEU A O 1
ATOM 2142 N N . PRO A 1 273 ? -0.272 14.560 -6.196 1.00 93.19 273 PRO A N 1
ATOM 2143 C CA . PRO A 1 273 ? -0.479 15.681 -5.289 1.00 93.19 273 PRO A CA 1
ATOM 2144 C C . PRO A 1 273 ? -1.801 16.388 -5.588 1.00 93.19 273 PRO A C 1
ATOM 2146 O O . PRO A 1 273 ? -2.163 16.592 -6.748 1.00 93.19 273 PRO A O 1
ATOM 2149 N N . ASP A 1 274 ? -2.503 16.803 -4.537 1.00 92.62 274 ASP A N 1
ATOM 2150 C CA . ASP A 1 274 ? -3.629 17.719 -4.689 1.00 92.62 274 ASP A CA 1
ATOM 2151 C C . ASP A 1 274 ? -3.100 19.112 -5.080 1.00 92.62 274 ASP A C 1
ATOM 2153 O O . ASP A 1 274 ? -2.306 19.692 -4.332 1.00 92.62 274 ASP A O 1
ATOM 2157 N N . PRO A 1 275 ? -3.512 19.682 -6.229 1.00 89.31 275 PRO A N 1
ATOM 2158 C CA . PRO A 1 275 ? -3.010 20.975 -6.689 1.00 89.31 275 PRO A CA 1
ATOM 2159 C C . PRO A 1 275 ? -3.375 22.134 -5.750 1.00 89.31 275 PRO A C 1
ATOM 2161 O O . PRO A 1 275 ? -2.718 23.174 -5.788 1.00 89.31 275 PRO A O 1
ATOM 2164 N N . LEU A 1 276 ? -4.400 21.976 -4.905 1.00 90.06 276 LEU A N 1
ATOM 2165 C CA . LEU A 1 276 ? -4.817 22.984 -3.927 1.00 90.06 276 LEU A CA 1
ATOM 2166 C C . LEU A 1 276 ? -4.173 22.777 -2.548 1.00 90.06 276 LEU A C 1
ATOM 2168 O O . LEU A 1 276 ? -4.169 23.694 -1.727 1.00 90.06 276 LEU A O 1
ATOM 2172 N N . ALA A 1 277 ? -3.623 21.590 -2.291 1.00 89.75 277 ALA A N 1
ATOM 2173 C CA . ALA A 1 277 ? -2.996 21.220 -1.030 1.00 89.75 277 ALA A CA 1
ATOM 2174 C C . ALA A 1 277 ? -1.912 20.166 -1.287 1.00 89.75 277 ALA A C 1
ATOM 2176 O O . ALA A 1 277 ? -2.131 18.982 -1.072 1.00 89.75 277 ALA A O 1
ATOM 2177 N N . ILE A 1 278 ? -0.728 20.599 -1.728 1.00 85.69 278 ILE A N 1
ATOM 2178 C CA . ILE A 1 278 ? 0.335 19.725 -2.262 1.00 85.69 278 ILE A CA 1
ATOM 2179 C C . ILE A 1 278 ? 0.857 18.640 -1.312 1.00 85.69 278 ILE A C 1
ATOM 2181 O O . ILE A 1 278 ? 1.631 17.794 -1.745 1.00 85.69 278 ILE A O 1
ATOM 2185 N N . ASP A 1 279 ? 0.500 18.667 -0.031 1.00 88.12 279 ASP A N 1
ATOM 2186 C CA . ASP A 1 279 ? 0.810 17.605 0.929 1.00 88.12 279 ASP A CA 1
ATOM 2187 C C . ASP A 1 279 ? -0.219 16.464 0.883 1.00 88.12 279 ASP A C 1
ATOM 2189 O O . ASP A 1 279 ? 0.107 15.325 1.207 1.00 88.12 279 ASP A O 1
ATOM 2193 N N . ASN A 1 280 ? -1.440 16.756 0.437 1.00 93.81 280 ASN A N 1
ATOM 2194 C CA . ASN A 1 280 ? -2.507 15.789 0.235 1.00 93.81 280 ASN A CA 1
ATOM 2195 C C . ASN A 1 280 ? -2.302 15.031 -1.078 1.00 93.81 280 ASN A C 1
ATOM 2197 O O . ASN A 1 280 ? -1.573 15.464 -1.982 1.00 93.81 280 ASN A O 1
ATOM 2201 N N . ARG A 1 281 ? -2.938 13.863 -1.171 1.00 94.75 281 ARG A N 1
ATOM 2202 C CA . ARG A 1 281 ? -2.765 12.949 -2.300 1.00 94.75 281 ARG A CA 1
ATOM 2203 C C . ARG A 1 281 ? -4.093 12.359 -2.755 1.00 94.75 281 ARG A C 1
ATOM 2205 O O . ARG A 1 281 ? -4.881 11.911 -1.929 1.00 94.75 281 ARG A O 1
ATOM 2212 N N . PHE A 1 282 ? -4.295 12.302 -4.066 1.00 96.69 282 PHE A N 1
ATOM 2213 C CA . PHE A 1 282 ? -5.240 11.381 -4.695 1.00 96.69 282 PHE A CA 1
ATOM 2214 C C . PHE A 1 282 ? -4.497 10.093 -5.031 1.00 96.69 282 PHE A C 1
ATOM 2216 O O . PHE A 1 282 ? -3.395 10.157 -5.570 1.00 96.69 282 PHE A O 1
ATOM 2223 N N . ILE A 1 283 ? -5.086 8.941 -4.728 1.00 96.44 283 ILE A N 1
ATOM 2224 C CA . ILE A 1 283 ? -4.476 7.630 -4.959 1.00 96.44 283 ILE A CA 1
ATOM 2225 C C . ILE A 1 283 ? -5.454 6.779 -5.767 1.00 96.44 283 ILE A C 1
ATOM 2227 O O . ILE A 1 283 ? -6.622 6.685 -5.403 1.00 96.44 283 ILE A O 1
ATOM 2231 N N . ASP A 1 284 ? -4.979 6.154 -6.839 1.00 95.69 284 ASP A N 1
ATOM 2232 C CA . ASP A 1 284 ? -5.729 5.178 -7.636 1.00 95.69 284 ASP A CA 1
ATOM 2233 C C . ASP A 1 284 ? -4.895 3.898 -7.736 1.00 95.69 284 ASP A C 1
ATOM 2235 O O . ASP A 1 284 ? -3.761 3.913 -8.227 1.00 95.69 284 ASP A O 1
ATOM 2239 N N . ARG A 1 285 ? -5.454 2.794 -7.241 1.00 94.12 285 ARG A N 1
ATOM 2240 C CA . ARG A 1 285 ? -4.881 1.453 -7.323 1.00 94.12 285 ARG A CA 1
ATOM 2241 C C . ARG A 1 285 ? -5.799 0.557 -8.140 1.00 94.12 285 ARG A C 1
ATOM 2243 O O . ARG A 1 285 ? -6.982 0.411 -7.832 1.00 94.12 285 ARG A O 1
ATOM 2250 N N . ASN A 1 286 ? -5.223 -0.081 -9.154 1.00 92.56 286 ASN A N 1
ATOM 2251 C CA . ASN A 1 286 ? -5.912 -0.992 -10.059 1.00 92.56 286 ASN A CA 1
ATOM 2252 C C . ASN A 1 286 ? -5.196 -2.339 -10.131 1.00 92.56 286 ASN A C 1
ATOM 2254 O O . ASN A 1 286 ? -3.990 -2.366 -10.358 1.00 92.56 286 ASN A O 1
ATOM 2258 N N . PHE A 1 287 ? -5.954 -3.424 -10.025 1.00 90.25 287 PHE A N 1
ATOM 2259 C CA . PHE A 1 287 ? -5.594 -4.778 -10.429 1.00 90.25 287 PHE A CA 1
ATOM 2260 C C . PHE A 1 287 ? -6.414 -5.119 -11.665 1.00 90.25 287 PHE A C 1
ATOM 2262 O O . PHE A 1 287 ? -7.639 -4.954 -11.659 1.00 90.25 287 PHE A O 1
ATOM 2269 N N . GLY A 1 288 ? -5.751 -5.541 -12.731 1.00 90.56 288 GLY A N 1
ATOM 2270 C CA . GLY A 1 288 ? -6.382 -5.683 -14.032 1.00 90.56 288 GLY A CA 1
ATOM 2271 C C . GLY A 1 288 ? -5.548 -5.067 -15.158 1.00 90.56 288 GLY A C 1
ATOM 2272 O O . GLY A 1 288 ? -4.370 -4.730 -14.998 1.00 90.56 288 GLY A O 1
ATOM 2273 N N . PRO A 1 289 ? -6.190 -4.823 -16.311 1.00 92.31 289 PRO A N 1
ATOM 2274 C CA . PRO A 1 289 ? -5.615 -4.016 -17.375 1.00 92.31 289 PRO A CA 1
ATOM 2275 C C . PRO A 1 289 ? -5.162 -2.639 -16.873 1.00 92.31 289 PRO A C 1
ATOM 2277 O O . PRO A 1 289 ? -5.814 -2.023 -16.028 1.00 92.31 289 PRO A O 1
ATOM 2280 N N . ILE A 1 290 ? -4.081 -2.118 -17.459 1.00 95.06 290 ILE A N 1
ATOM 2281 C CA . ILE A 1 290 ? -3.593 -0.762 -17.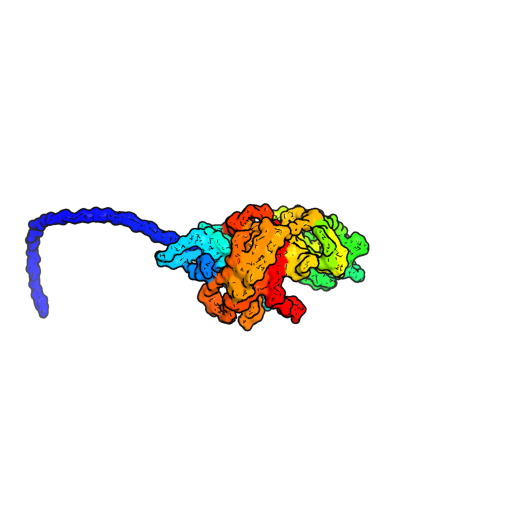179 1.00 95.06 290 ILE A CA 1
ATOM 2282 C C . ILE A 1 290 ? -4.723 0.245 -17.474 1.00 95.06 290 ILE A C 1
ATOM 2284 O O . ILE A 1 290 ? -5.270 0.231 -18.585 1.00 95.06 290 ILE A O 1
ATOM 2288 N N . PRO A 1 291 ? -5.090 1.126 -16.525 1.00 95.06 291 PRO A N 1
ATOM 2289 C CA . PRO A 1 291 ? -6.213 2.040 -16.696 1.00 95.06 291 PRO A CA 1
ATOM 2290 C C . PRO A 1 291 ? -5.919 3.091 -17.775 1.00 95.06 291 PRO A C 1
ATOM 2292 O O . PRO A 1 291 ? -4.824 3.641 -17.847 1.00 95.06 291 PRO A O 1
ATOM 2295 N N . ALA A 1 292 ? -6.906 3.429 -18.605 1.00 96.75 292 ALA A N 1
ATOM 2296 C CA . ALA A 1 292 ? -6.753 4.490 -19.610 1.00 96.75 292 ALA A CA 1
ATOM 2297 C C . ALA A 1 292 ? -6.746 5.903 -18.993 1.00 96.75 292 ALA A C 1
ATOM 2299 O O . ALA A 1 292 ? -6.170 6.827 -19.566 1.00 96.75 292 ALA A O 1
ATOM 2300 N N . ALA A 1 293 ? -7.364 6.068 -17.822 1.00 97.06 293 ALA A N 1
ATOM 2301 C CA . ALA A 1 293 ? -7.453 7.330 -17.100 1.00 97.06 293 ALA A CA 1
ATOM 2302 C C . ALA A 1 293 ? -7.356 7.105 -15.589 1.00 97.06 293 ALA A C 1
ATOM 2304 O O . ALA A 1 293 ? -7.823 6.087 -15.080 1.00 97.06 293 ALA A O 1
ATOM 2305 N N . PHE A 1 294 ? -6.768 8.074 -14.893 1.00 96.50 294 PHE A N 1
ATOM 2306 C CA . PHE A 1 294 ? -6.769 8.144 -13.439 1.00 96.50 294 PHE A CA 1
ATOM 2307 C C . PHE A 1 294 ? -8.157 8.540 -12.941 1.00 96.50 294 PHE A C 1
ATOM 2309 O O . PHE A 1 294 ? -8.737 9.530 -13.399 1.00 96.50 294 PHE A O 1
ATOM 2316 N N . ASN A 1 295 ? -8.673 7.807 -11.967 1.00 92.88 295 ASN A N 1
ATOM 2317 C CA . ASN A 1 295 ? -9.971 8.093 -11.377 1.00 92.88 295 ASN A CA 1
ATOM 2318 C C . ASN A 1 295 ? -9.778 8.837 -10.056 1.00 92.88 295 ASN A C 1
ATOM 2320 O O . ASN A 1 295 ? -9.386 8.286 -9.030 1.00 92.88 295 ASN A O 1
ATOM 2324 N N . LYS A 1 296 ? -10.075 10.130 -10.085 1.00 93.06 296 LYS A N 1
ATOM 2325 C CA . LYS A 1 296 ? -10.024 10.974 -8.898 1.00 93.06 296 LYS A CA 1
ATOM 2326 C C . LYS A 1 296 ? -11.248 10.715 -8.015 1.00 93.06 296 LYS A C 1
ATOM 2328 O O . LYS A 1 296 ? -12.373 10.830 -8.493 1.00 93.06 296 LYS A O 1
ATOM 2333 N N . LEU A 1 297 ? -11.026 10.453 -6.728 1.00 93.56 297 LEU A N 1
ATOM 2334 C CA . LEU A 1 297 ? -12.090 10.428 -5.725 1.00 93.56 297 LEU A CA 1
ATOM 2335 C C . LEU A 1 297 ? -12.457 11.864 -5.311 1.00 93.56 297 LEU A C 1
ATOM 2337 O O . LEU A 1 297 ? -11.579 12.624 -4.896 1.00 93.56 297 LEU A O 1
ATOM 2341 N N . ASP A 1 298 ? -13.731 12.242 -5.442 1.00 91.19 298 ASP A N 1
ATOM 2342 C CA . ASP A 1 298 ? -14.227 13.577 -5.080 1.00 91.19 298 ASP A CA 1
ATOM 2343 C C . ASP A 1 298 ? -14.885 13.554 -3.697 1.00 91.19 298 ASP A C 1
ATOM 2345 O O . ASP A 1 298 ? -16.049 13.195 -3.533 1.00 91.19 298 ASP A O 1
ATOM 2349 N N . VAL A 1 299 ? -14.091 13.875 -2.680 1.00 94.88 299 VAL A N 1
ATOM 2350 C CA . VAL A 1 299 ? -14.434 13.720 -1.263 1.00 94.88 299 VAL A CA 1
ATOM 2351 C C . VAL A 1 299 ? -13.808 14.840 -0.445 1.00 94.88 299 VAL A C 1
ATOM 2353 O O . VAL A 1 299 ? -12.763 15.392 -0.795 1.00 94.88 299 VAL A O 1
ATOM 2356 N N . GLY A 1 300 ? -14.449 15.170 0.672 1.00 94.06 300 GLY A N 1
ATOM 2357 C CA . GLY A 1 300 ? -13.957 16.143 1.638 1.00 94.06 300 GLY A CA 1
ATOM 2358 C C . GLY A 1 300 ? -13.487 15.462 2.916 1.00 94.06 300 GLY A C 1
ATOM 2359 O O . GLY A 1 300 ? -14.155 14.566 3.427 1.00 94.06 300 GLY A O 1
ATOM 2360 N N . ILE A 1 301 ? -12.355 15.921 3.455 1.00 96.00 301 ILE A N 1
ATOM 2361 C CA . ILE A 1 301 ? -11.881 15.549 4.793 1.00 96.00 301 ILE A CA 1
ATOM 2362 C C . ILE A 1 301 ? -11.626 16.828 5.585 1.00 96.00 301 ILE A C 1
ATOM 2364 O O . ILE A 1 301 ? -10.740 17.622 5.249 1.00 96.00 301 ILE A O 1
ATOM 2368 N N . ASP A 1 302 ? -12.353 17.000 6.680 1.00 94.62 302 ASP A N 1
ATOM 2369 C CA . ASP A 1 302 ? -12.115 18.027 7.683 1.00 94.62 302 ASP A CA 1
ATOM 2370 C C . ASP A 1 302 ? -11.753 17.385 9.026 1.00 94.62 302 ASP A C 1
ATOM 2372 O O . ASP A 1 302 ? -12.443 16.492 9.513 1.00 94.62 302 ASP A O 1
ATOM 2376 N N . ILE A 1 303 ? -10.638 17.823 9.611 1.00 92.81 303 ILE A N 1
ATOM 2377 C CA . ILE A 1 303 ? -10.131 17.285 10.877 1.00 92.81 303 ILE A CA 1
ATOM 2378 C C . ILE A 1 303 ? -10.480 18.317 11.941 1.00 92.81 303 ILE A C 1
ATOM 2380 O O . ILE A 1 303 ? -9.815 19.344 12.058 1.00 92.81 303 ILE A O 1
ATOM 2384 N N . VAL A 1 304 ? -11.533 18.037 12.706 1.00 91.44 304 VAL A N 1
ATOM 2385 C CA . VAL A 1 304 ? -12.068 18.941 13.732 1.00 91.44 304 VAL A CA 1
ATOM 2386 C C . VAL A 1 304 ? -11.125 19.008 14.933 1.00 91.44 304 VAL A C 1
ATOM 2388 O O . VAL A 1 304 ? -10.887 20.075 15.495 1.00 91.44 304 VAL A O 1
ATOM 2391 N N . SER A 1 305 ? -10.573 17.859 15.330 1.00 87.12 305 SER A N 1
ATOM 2392 C CA . SER A 1 305 ? -9.540 17.753 16.362 1.00 87.12 305 SER A CA 1
ATOM 2393 C C . SER A 1 305 ? -8.776 16.443 16.207 1.00 87.12 305 SER A C 1
ATOM 2395 O O . SER A 1 305 ? -9.398 15.421 15.942 1.00 87.12 305 SER A O 1
ATOM 2397 N N . GLY A 1 306 ? -7.466 16.438 16.442 1.00 77.94 306 GLY A N 1
ATOM 2398 C CA . GLY A 1 306 ? -6.651 15.220 16.407 1.00 77.94 306 GLY A CA 1
ATOM 2399 C C . GLY A 1 306 ? -5.450 15.351 17.332 1.00 77.94 306 GLY A C 1
ATOM 2400 O O . GLY A 1 306 ? -4.376 15.739 16.887 1.00 77.94 306 GLY A O 1
ATOM 2401 N N . ALA A 1 307 ? -5.653 15.086 18.623 1.00 70.12 307 ALA A N 1
ATOM 2402 C CA . ALA A 1 307 ? -4.605 15.153 19.637 1.00 70.12 307 ALA A CA 1
ATOM 2403 C C . ALA A 1 307 ? -4.670 13.913 20.536 1.00 70.12 307 ALA A C 1
ATOM 2405 O O . ALA A 1 307 ? -5.721 13.605 21.100 1.00 70.12 307 ALA A O 1
ATOM 2406 N N . GLY A 1 308 ? -3.538 13.220 20.684 1.00 73.94 308 GLY A N 1
ATOM 2407 C CA . GLY A 1 308 ? -3.460 11.968 21.435 1.00 73.94 308 GLY A CA 1
ATOM 2408 C C . GLY A 1 308 ? -4.217 10.822 20.741 1.00 73.94 308 GLY A C 1
ATOM 2409 O O . GLY A 1 308 ? -4.209 10.746 19.512 1.00 73.94 308 GLY A O 1
ATOM 2410 N N . PRO A 1 309 ? -4.894 9.930 21.492 1.00 82.69 309 PRO A N 1
ATOM 2411 C CA . PRO A 1 309 ? -5.469 8.697 20.951 1.00 82.69 309 PRO A CA 1
ATOM 2412 C C . PRO A 1 309 ? -6.839 8.887 20.285 1.00 82.69 309 PRO A C 1
ATOM 2414 O O . PRO A 1 309 ? -7.528 7.901 20.034 1.00 82.69 309 PRO A O 1
ATOM 2417 N N . GLU A 1 310 ? -7.288 10.123 20.065 1.00 89.50 310 GLU A N 1
ATOM 2418 C CA . GLU A 1 310 ? -8.618 10.418 19.539 1.00 89.50 310 GLU A CA 1
ATOM 2419 C C . GLU A 1 310 ? -8.558 11.437 18.401 1.00 89.50 310 GLU A C 1
ATOM 2421 O O . GLU A 1 310 ? -7.894 12.474 18.494 1.00 89.50 310 GLU A O 1
ATOM 2426 N N . VAL A 1 311 ? -9.314 11.160 17.340 1.00 92.31 311 VAL A N 1
ATOM 2427 C CA . VAL A 1 311 ? -9.552 12.096 16.244 1.00 92.31 311 VAL A CA 1
ATOM 2428 C C . VAL A 1 311 ? -11.051 12.283 16.039 1.00 92.31 311 VAL A C 1
ATOM 2430 O O . VAL A 1 311 ? -11.832 11.333 16.096 1.00 92.31 311 VAL A O 1
ATOM 2433 N N . LYS A 1 312 ? -11.450 13.531 15.797 1.00 94.44 312 LYS A N 1
ATOM 2434 C CA . LYS A 1 312 ? -12.787 13.916 15.353 1.00 94.44 312 LYS A CA 1
ATOM 2435 C C . LYS A 1 312 ? -12.685 14.509 13.968 1.00 94.44 312 LYS A C 1
ATOM 2437 O O . LYS A 1 312 ? -11.812 15.341 13.706 1.00 94.44 312 LYS A O 1
ATOM 2442 N N . LEU A 1 313 ? -13.589 14.091 13.106 1.00 95.12 313 LEU A N 1
ATOM 2443 C CA . LEU A 1 313 ? -13.549 14.400 11.692 1.00 95.12 313 LEU A CA 1
ATOM 2444 C C . LEU A 1 313 ? -14.955 14.600 11.140 1.00 95.12 313 LEU A C 1
ATOM 2446 O O . LEU A 1 313 ? -15.919 14.012 11.625 1.00 95.12 313 LEU A O 1
ATOM 2450 N N . ASN A 1 314 ? -15.032 15.423 10.104 1.00 95.50 314 ASN A N 1
ATOM 2451 C CA . ASN A 1 314 ? -16.189 15.532 9.238 1.00 95.50 314 ASN A CA 1
ATOM 2452 C C . ASN A 1 314 ? -15.742 15.153 7.830 1.00 95.50 314 ASN A C 1
ATOM 2454 O O . ASN A 1 314 ? -14.782 15.714 7.299 1.00 95.50 314 ASN A O 1
ATOM 2458 N N . THR A 1 315 ? -16.439 14.205 7.227 1.00 96.06 315 THR A N 1
ATOM 2459 C CA . THR A 1 315 ? -16.189 13.742 5.864 1.00 96.06 315 THR A CA 1
ATOM 2460 C C . THR A 1 315 ? -17.399 14.008 4.985 1.00 96.06 315 THR A C 1
ATOM 2462 O O . THR A 1 315 ? -18.526 14.127 5.465 1.00 96.06 315 THR A O 1
ATOM 2465 N N . SER A 1 316 ? -17.164 14.131 3.683 1.00 95.81 316 SER A N 1
ATOM 2466 C CA . SER A 1 316 ? -18.217 14.288 2.682 1.00 95.81 316 SER A CA 1
ATOM 2467 C C . SER A 1 316 ? -17.843 13.593 1.377 1.00 95.81 316 SER A C 1
ATOM 2469 O O . SER A 1 316 ? -16.666 13.330 1.127 1.00 95.81 316 SER A O 1
ATOM 2471 N N . GLY A 1 317 ? -18.845 13.359 0.529 1.00 93.94 317 GLY A N 1
ATOM 2472 C CA . GLY A 1 317 ? -18.704 12.601 -0.715 1.00 93.94 317 GLY A CA 1
ATOM 2473 C C . GLY A 1 317 ? -18.930 11.104 -0.511 1.00 93.94 317 GLY A C 1
ATOM 2474 O O . GLY A 1 317 ? -19.229 10.665 0.600 1.00 93.94 317 GLY A O 1
ATOM 2475 N N . ASP A 1 318 ? -18.784 10.344 -1.593 1.00 92.31 318 ASP A N 1
ATOM 2476 C CA . ASP A 1 318 ? -19.062 8.908 -1.622 1.00 92.31 318 ASP A CA 1
ATOM 2477 C C . ASP A 1 318 ? -17.758 8.113 -1.455 1.00 92.31 318 ASP A C 1
ATOM 2479 O O . ASP A 1 318 ? -16.836 8.217 -2.266 1.00 92.31 318 ASP A O 1
ATOM 2483 N N . PHE A 1 319 ? -17.667 7.344 -0.373 1.00 95.06 319 PHE A N 1
ATOM 2484 C CA . PHE A 1 319 ? -16.583 6.407 -0.074 1.00 95.06 319 PHE A CA 1
ATOM 2485 C C . PHE A 1 319 ? -17.115 5.352 0.907 1.00 95.06 319 PHE A C 1
ATOM 2487 O O . PHE A 1 319 ? -18.090 5.617 1.600 1.00 95.06 319 PHE A O 1
ATOM 2494 N N . ASN A 1 320 ? -16.503 4.167 1.003 1.00 93.88 320 ASN A N 1
ATOM 2495 C CA . ASN A 1 320 ? -17.014 3.106 1.893 1.00 93.88 320 ASN A CA 1
ATOM 2496 C C . ASN A 1 320 ? -16.140 2.869 3.121 1.00 93.88 320 ASN A C 1
ATOM 2498 O O . ASN A 1 320 ? -16.597 2.236 4.067 1.00 93.88 320 ASN A O 1
ATOM 2502 N N . VAL A 1 321 ? -14.877 3.303 3.104 1.00 95.19 321 VAL A N 1
ATOM 2503 C CA . VAL A 1 321 ? -13.925 3.027 4.186 1.00 95.19 321 VAL A CA 1
ATOM 2504 C C . VAL A 1 321 ? -13.139 4.280 4.530 1.00 95.19 321 VAL A C 1
ATOM 2506 O O . VAL A 1 321 ? -12.611 4.963 3.655 1.00 95.19 321 VAL A O 1
ATOM 2509 N N . LEU A 1 322 ? -13.014 4.553 5.820 1.00 96.25 322 LEU A N 1
ATOM 2510 C CA . LEU A 1 322 ? -12.125 5.565 6.362 1.00 96.25 322 LEU A CA 1
ATOM 2511 C C . LEU A 1 322 ? -10.916 4.876 7.000 1.00 96.25 322 LEU A C 1
ATOM 2513 O O . LEU A 1 322 ? -11.075 3.945 7.788 1.00 96.25 322 LEU A O 1
ATOM 2517 N N . ALA A 1 323 ? -9.715 5.338 6.668 1.00 95.56 323 ALA A N 1
ATOM 2518 C CA . ALA A 1 323 ? -8.462 4.888 7.254 1.00 95.56 323 ALA A CA 1
ATOM 2519 C C . ALA A 1 323 ? -7.763 6.064 7.943 1.00 95.56 323 ALA A C 1
ATOM 2521 O O . ALA A 1 323 ? -7.534 7.110 7.335 1.00 95.56 323 ALA A O 1
ATOM 2522 N N . VAL A 1 324 ? -7.403 5.902 9.212 1.00 95.25 324 VAL A N 1
ATOM 2523 C CA . VAL A 1 324 ? -6.683 6.923 9.980 1.00 95.25 324 VAL A CA 1
ATOM 2524 C C . VAL A 1 324 ? -5.377 6.351 10.472 1.00 95.25 324 VAL A C 1
ATOM 2526 O O . VAL A 1 324 ? -5.380 5.360 11.198 1.00 95.25 324 VAL A O 1
ATOM 2529 N N . LYS A 1 325 ? -4.267 6.984 10.090 1.00 93.75 325 LYS A N 1
ATOM 2530 C CA . LYS A 1 325 ? -2.937 6.557 10.506 1.00 93.75 325 LYS A CA 1
ATOM 2531 C C . LYS A 1 325 ? -2.395 7.460 11.598 1.00 93.75 325 LYS A C 1
ATOM 2533 O O . LYS A 1 325 ? -2.292 8.675 11.424 1.00 93.75 325 LYS A O 1
ATOM 2538 N N . PHE A 1 326 ? -1.980 6.824 12.679 1.00 91.81 326 PHE A N 1
ATOM 2539 C CA . PHE A 1 326 ? -1.149 7.398 13.713 1.00 91.81 326 PHE A CA 1
ATOM 2540 C C . PHE A 1 326 ? 0.262 6.830 13.616 1.00 91.81 326 PHE A C 1
ATOM 2542 O O . PHE A 1 326 ? 0.456 5.690 13.185 1.00 91.81 326 PHE A O 1
ATOM 2549 N N . SER A 1 327 ? 1.236 7.617 14.044 1.00 88.62 327 SER A N 1
ATOM 2550 C CA . SER A 1 327 ? 2.624 7.194 14.140 1.00 88.62 327 SER A CA 1
ATOM 2551 C C . SER A 1 327 ? 3.252 7.670 15.438 1.00 88.62 327 SER A C 1
ATOM 2553 O O . SER A 1 327 ? 2.899 8.740 15.942 1.00 88.62 327 SER A O 1
ATOM 2555 N N . ASP A 1 328 ? 4.228 6.919 15.926 1.00 85.44 328 ASP A N 1
ATOM 2556 C CA . ASP A 1 328 ? 5.123 7.356 16.990 1.00 85.44 328 ASP A CA 1
ATOM 2557 C C . ASP A 1 328 ? 6.533 6.803 16.754 1.00 85.44 328 ASP A C 1
ATOM 2559 O O . ASP A 1 328 ? 6.725 5.838 16.007 1.00 85.44 328 ASP A O 1
ATOM 2563 N N . LEU A 1 329 ? 7.520 7.423 17.394 1.00 75.12 329 LEU A N 1
ATOM 2564 C CA . LEU A 1 329 ? 8.859 6.864 17.511 1.00 75.12 329 LEU A CA 1
ATOM 2565 C C . LEU A 1 329 ? 8.970 6.184 18.870 1.00 75.12 329 LEU A C 1
ATOM 2567 O O . LEU A 1 329 ? 8.934 6.831 19.918 1.00 75.12 329 LEU A O 1
ATOM 2571 N N . GLY A 1 330 ? 9.113 4.863 18.834 1.00 66.62 330 GLY A N 1
ATOM 2572 C CA . GLY A 1 330 ? 9.382 4.055 20.007 1.00 66.62 330 GLY A CA 1
ATOM 2573 C C . GLY A 1 330 ? 10.683 4.474 20.705 1.00 66.62 330 GLY A C 1
ATOM 2574 O O . GLY A 1 330 ? 11.556 5.115 20.111 1.00 66.62 330 GLY A O 1
ATOM 2575 N N . PRO A 1 331 ? 10.845 4.106 21.985 1.00 60.41 331 PRO A N 1
ATOM 2576 C CA . PRO A 1 331 ? 12.024 4.455 22.775 1.00 60.41 331 PRO A CA 1
ATOM 2577 C C . PRO A 1 331 ? 13.339 3.880 22.221 1.00 60.41 331 PRO A C 1
ATOM 2579 O O . PRO A 1 331 ? 14.399 4.399 22.570 1.00 60.41 331 PRO A O 1
ATOM 2582 N N . GLY A 1 332 ? 13.290 2.849 21.368 1.00 62.31 332 GLY A N 1
ATOM 2583 C CA . GLY A 1 332 ? 14.435 2.298 20.640 1.00 62.31 332 GLY A CA 1
ATOM 2584 C C . GLY A 1 332 ? 14.585 2.820 19.206 1.00 62.31 332 GLY A C 1
ATOM 2585 O O . GLY A 1 332 ? 15.269 2.182 18.412 1.00 62.31 332 GLY A O 1
ATOM 2586 N N . GLU A 1 333 ? 13.942 3.942 18.859 1.00 66.31 333 GLU A N 1
ATOM 2587 C CA . GLU A 1 333 ? 13.785 4.428 17.476 1.00 66.31 333 GLU A CA 1
ATOM 2588 C C . GLU A 1 333 ? 12.998 3.455 16.573 1.00 66.31 333 GLU A C 1
ATOM 2590 O O . GLU A 1 333 ? 13.050 3.567 15.345 1.00 66.31 333 GLU A O 1
ATOM 2595 N N . GLU A 1 334 ? 12.244 2.507 17.149 1.00 70.62 334 GLU A N 1
ATOM 2596 C CA . GLU A 1 334 ? 11.317 1.694 16.363 1.00 70.62 334 GLU A CA 1
ATOM 2597 C C . GLU A 1 334 ? 10.207 2.590 15.818 1.00 70.62 334 GLU A C 1
ATOM 2599 O O . GLU A 1 334 ? 9.530 3.298 16.566 1.00 70.62 334 GLU A O 1
ATOM 2604 N N . LEU A 1 335 ? 10.001 2.562 14.504 1.00 73.94 335 LEU A N 1
ATOM 2605 C CA . LEU A 1 335 ? 8.874 3.265 13.917 1.00 73.94 335 LEU A CA 1
ATOM 2606 C C . LEU A 1 335 ? 7.611 2.455 14.207 1.00 73.94 335 LEU A C 1
ATOM 2608 O O . LEU A 1 335 ? 7.527 1.265 13.899 1.00 73.94 335 LEU A O 1
ATOM 2612 N N . LEU A 1 336 ? 6.631 3.115 14.804 1.00 84.31 336 LEU A N 1
ATOM 2613 C CA . LEU A 1 336 ? 5.332 2.544 15.088 1.00 84.31 336 LEU A CA 1
ATOM 2614 C C . LEU A 1 336 ? 4.298 3.190 14.187 1.00 84.31 336 LEU A C 1
ATOM 2616 O O . LEU A 1 336 ? 4.149 4.409 14.194 1.00 84.31 336 LEU A O 1
ATOM 2620 N N . ASN A 1 337 ? 3.555 2.365 13.459 1.00 88.94 337 ASN A N 1
ATOM 2621 C CA . ASN A 1 337 ? 2.395 2.795 12.698 1.00 88.94 337 ASN A CA 1
ATOM 2622 C C . ASN A 1 337 ? 1.148 2.122 13.252 1.00 88.94 337 ASN A C 1
ATOM 2624 O O . ASN A 1 337 ? 1.110 0.903 13.412 1.00 88.94 337 ASN A O 1
ATOM 2628 N N . TRP A 1 338 ? 0.098 2.905 13.460 1.00 92.25 338 TRP A N 1
ATOM 2629 C CA . TRP A 1 338 ? -1.214 2.398 13.817 1.00 92.25 338 TRP A CA 1
ATOM 2630 C C . TRP A 1 338 ? -2.256 2.913 12.833 1.00 92.25 338 TRP A C 1
ATOM 2632 O O . TRP A 1 338 ? -2.586 4.096 12.837 1.00 92.25 338 TRP A O 1
ATOM 2642 N N . VAL A 1 339 ? -2.787 2.030 11.989 1.00 93.62 339 VAL A N 1
ATOM 2643 C CA . VAL A 1 339 ? -3.881 2.355 11.068 1.00 93.62 339 VAL A CA 1
ATOM 2644 C C . VAL A 1 339 ? -5.201 1.841 11.632 1.00 93.62 339 VAL A C 1
ATOM 2646 O O . VAL A 1 339 ? -5.327 0.657 11.934 1.00 93.62 339 VAL A O 1
ATOM 2649 N N . VAL A 1 340 ? -6.197 2.716 11.757 1.00 95.19 340 VAL A N 1
ATOM 2650 C CA . VAL A 1 340 ? -7.569 2.349 12.127 1.00 95.19 340 VAL A CA 1
ATOM 2651 C C . VAL A 1 340 ? -8.470 2.434 10.903 1.00 95.19 340 VAL A C 1
ATOM 2653 O O . VAL A 1 340 ? -8.568 3.494 10.289 1.00 95.19 340 VAL A O 1
ATOM 2656 N N . TYR A 1 341 ? -9.148 1.336 10.587 1.00 95.19 341 TYR A N 1
ATOM 2657 C CA . TYR A 1 341 ? -10.176 1.230 9.560 1.00 95.19 341 TYR A CA 1
ATOM 2658 C C . TYR A 1 341 ? -11.570 1.321 10.188 1.00 95.19 341 TYR A C 1
ATOM 2660 O O . TYR A 1 341 ? -11.846 0.694 11.215 1.00 95.19 341 TYR A O 1
ATOM 2668 N N . THR A 1 342 ? -12.448 2.120 9.584 1.00 95.12 342 THR A N 1
ATOM 2669 C CA . THR A 1 342 ? -13.821 2.335 10.060 1.00 95.12 342 THR A CA 1
ATOM 2670 C C . THR A 1 342 ? -14.766 2.740 8.923 1.00 95.12 342 THR A C 1
ATOM 2672 O O . THR A 1 342 ? -14.341 2.917 7.779 1.00 95.12 342 THR A O 1
ATOM 2675 N N . SER A 1 343 ? -16.054 2.876 9.244 1.00 94.06 343 SER A N 1
ATOM 2676 C CA . SER A 1 343 ? -17.106 3.241 8.296 1.00 94.06 343 SER A CA 1
ATOM 2677 C C . SER A 1 343 ? -17.028 4.692 7.816 1.00 94.06 343 SER A C 1
ATOM 2679 O O . SER A 1 343 ? -16.472 5.566 8.480 1.00 94.06 343 SER A O 1
ATOM 2681 N N . ASP A 1 344 ? -17.666 4.944 6.681 1.00 91.44 344 ASP A N 1
ATOM 2682 C CA . ASP A 1 344 ? -17.902 6.254 6.069 1.00 91.44 344 ASP A CA 1
ATOM 2683 C C . ASP A 1 344 ? -18.745 7.214 6.922 1.00 91.44 344 ASP A C 1
ATOM 2685 O O . ASP A 1 344 ? -18.638 8.434 6.789 1.00 91.44 344 ASP A O 1
ATOM 2689 N N . THR A 1 345 ? -19.537 6.672 7.847 1.00 91.50 345 THR A N 1
ATOM 2690 C CA . THR A 1 345 ? -20.364 7.452 8.784 1.00 91.50 345 THR A CA 1
ATOM 2691 C C . THR A 1 345 ? -19.655 7.821 10.091 1.00 91.50 345 THR A C 1
ATOM 2693 O O . THR A 1 345 ? -20.207 8.555 10.916 1.00 91.50 345 THR A O 1
ATOM 2696 N N . THR A 1 346 ? -18.438 7.320 10.314 1.00 92.81 346 THR A N 1
ATOM 2697 C CA . THR A 1 346 ? -17.718 7.517 11.574 1.00 92.81 346 THR A CA 1
ATOM 2698 C C . THR A 1 346 ? -17.190 8.947 11.680 1.00 92.81 346 THR A C 1
ATOM 2700 O O . THR A 1 346 ? -16.387 9.377 10.865 1.00 92.81 346 THR A O 1
ATOM 2703 N N . THR A 1 347 ? -17.572 9.674 12.732 1.00 93.62 347 THR A N 1
ATOM 2704 C CA . THR A 1 347 ? -17.115 11.061 12.980 1.00 93.62 347 THR A CA 1
ATOM 2705 C C . THR A 1 347 ? -16.088 11.176 14.106 1.00 93.62 347 THR A C 1
ATOM 2707 O O . THR A 1 347 ? -15.476 12.228 14.305 1.00 93.62 347 THR A O 1
ATOM 2710 N N . GLN A 1 348 ? -15.881 10.096 14.860 1.00 92.94 348 GLN A N 1
ATOM 2711 C CA . GLN A 1 348 ? -14.954 10.039 15.983 1.00 92.94 348 GLN A CA 1
ATOM 2712 C C . GLN A 1 348 ? -14.279 8.672 16.019 1.00 92.94 348 GLN A C 1
ATOM 2714 O O . GLN A 1 348 ? -14.945 7.640 16.019 1.00 92.94 348 GLN A O 1
ATOM 2719 N N . ILE A 1 349 ? -12.952 8.673 16.077 1.00 92.75 349 ILE A N 1
ATOM 2720 C CA . ILE A 1 349 ? -12.132 7.466 16.149 1.00 92.75 349 ILE A CA 1
ATOM 2721 C C . ILE A 1 349 ? -11.261 7.558 17.387 1.00 92.75 349 ILE A C 1
ATOM 2723 O O . ILE A 1 349 ? -10.686 8.606 17.679 1.00 92.75 349 ILE A O 1
ATOM 2727 N N . ARG A 1 350 ? -11.156 6.437 18.096 1.00 89.94 350 ARG A N 1
ATOM 2728 C CA . ARG A 1 350 ? -10.331 6.287 19.284 1.00 89.94 350 ARG A CA 1
ATOM 2729 C C . ARG A 1 350 ? -9.443 5.060 19.133 1.00 89.94 350 ARG A C 1
ATOM 2731 O O . ARG A 1 350 ? -9.947 3.990 18.802 1.00 89.94 350 ARG A O 1
ATOM 2738 N N . LEU A 1 351 ? -8.151 5.220 19.406 1.00 92.75 351 LEU A N 1
ATOM 2739 C CA . LEU A 1 351 ? -7.224 4.100 19.517 1.00 92.75 351 LEU A CA 1
ATOM 2740 C C . LEU A 1 351 ? -7.602 3.242 20.734 1.00 92.75 351 LEU A C 1
ATOM 2742 O O . LEU A 1 351 ? -7.777 3.792 21.832 1.00 92.75 351 LEU A O 1
ATOM 2746 N N . PRO A 1 352 ? -7.722 1.914 20.584 1.00 93.06 352 PRO A N 1
ATOM 2747 C CA . PRO A 1 352 ? -7.947 1.048 21.726 1.00 93.06 352 PRO A CA 1
ATOM 2748 C C . PRO A 1 352 ? -6.733 1.048 22.665 1.00 93.06 352 PRO A C 1
ATOM 2750 O O . PRO A 1 352 ? -5.624 1.457 22.319 1.00 93.06 352 PRO A O 1
ATOM 2753 N N . GLU A 1 353 ? -6.960 0.632 23.903 1.00 92.62 353 GLU A N 1
ATOM 2754 C CA . GLU A 1 353 ? -5.910 0.354 24.873 1.00 92.62 353 GLU A CA 1
ATOM 2755 C C . GLU A 1 353 ? -4.998 -0.767 24.365 1.00 92.62 353 GLU A C 1
ATOM 2757 O O . GLU A 1 353 ? -5.429 -1.672 23.649 1.00 92.62 353 GLU A O 1
ATOM 2762 N N . LEU A 1 354 ? -3.725 -0.698 24.749 1.00 91.06 354 LEU A N 1
ATOM 2763 C CA . LEU A 1 354 ? -2.770 -1.763 24.478 1.00 91.06 354 LEU A CA 1
ATOM 2764 C C . LEU A 1 354 ? -2.850 -2.802 25.607 1.00 91.06 354 LEU A C 1
ATOM 2766 O O . LEU A 1 354 ? -2.777 -2.419 26.778 1.00 91.06 354 LEU A O 1
ATOM 2770 N N . PRO A 1 355 ? -2.978 -4.103 25.293 1.00 91.19 355 PRO A N 1
ATOM 2771 C CA . PRO A 1 355 ? -2.899 -5.166 26.286 1.00 91.19 355 PRO A CA 1
ATOM 2772 C C . PRO A 1 355 ? -1.571 -5.145 27.053 1.00 91.19 355 PRO A C 1
ATOM 2774 O O . PRO A 1 355 ? -0.522 -4.861 26.470 1.00 91.19 355 PRO A O 1
ATOM 2777 N N . ALA A 1 356 ? -1.604 -5.549 28.329 1.00 89.00 356 ALA A N 1
ATOM 2778 C CA . ALA A 1 356 ? -0.422 -5.584 29.196 1.00 89.00 356 ALA A CA 1
ATOM 2779 C C . ALA A 1 356 ? 0.744 -6.367 28.570 1.00 89.00 356 ALA A C 1
ATOM 2781 O O . ALA A 1 356 ? 1.868 -5.889 28.551 1.00 89.00 356 ALA A O 1
ATOM 2782 N N . MET A 1 357 ? 0.463 -7.512 27.938 1.00 87.94 357 MET A N 1
ATOM 2783 C CA . MET A 1 357 ? 1.483 -8.321 27.260 1.00 87.94 357 MET A CA 1
ATOM 2784 C C . MET A 1 357 ? 2.251 -7.572 26.157 1.00 87.94 357 MET A C 1
ATOM 2786 O O . MET A 1 357 ? 3.408 -7.892 25.903 1.00 87.94 357 MET A O 1
ATOM 2790 N N . ILE A 1 358 ? 1.628 -6.577 25.513 1.00 87.25 358 ILE A N 1
ATOM 2791 C CA . ILE A 1 358 ? 2.278 -5.741 24.500 1.00 87.25 358 ILE A CA 1
ATOM 2792 C C . ILE A 1 358 ? 3.093 -4.650 25.196 1.00 87.25 358 ILE A C 1
ATOM 2794 O O . ILE A 1 358 ? 4.257 -4.454 24.864 1.00 87.25 358 ILE A O 1
ATOM 2798 N N . THR A 1 359 ? 2.526 -3.960 26.188 1.00 86.38 359 THR A N 1
ATOM 2799 C CA . THR A 1 359 ? 3.227 -2.874 26.899 1.00 86.38 359 THR A CA 1
ATOM 2800 C C . THR A 1 359 ? 4.379 -3.360 27.780 1.00 86.38 359 THR A C 1
ATOM 2802 O O . THR A 1 359 ? 5.336 -2.619 27.996 1.00 86.38 359 THR A O 1
ATOM 2805 N N . ASP A 1 360 ? 4.306 -4.598 28.268 1.00 84.50 360 ASP A N 1
ATOM 2806 C CA . ASP A 1 360 ? 5.357 -5.244 29.055 1.00 84.50 360 ASP A CA 1
ATOM 2807 C C . ASP A 1 360 ? 6.527 -5.672 28.165 1.00 84.50 360 ASP A C 1
ATOM 2809 O O . ASP A 1 360 ? 7.684 -5.591 28.577 1.00 84.50 360 ASP A O 1
ATOM 2813 N N . PHE A 1 361 ? 6.234 -6.103 26.932 1.00 81.62 361 PHE A N 1
ATOM 2814 C CA . PHE A 1 361 ? 7.256 -6.462 25.952 1.00 81.62 361 PHE A CA 1
ATOM 2815 C C . PHE A 1 361 ? 7.888 -5.215 25.313 1.00 81.62 361 PHE A C 1
ATOM 2817 O O . PHE A 1 361 ? 9.106 -5.141 25.171 1.00 81.62 361 PHE A O 1
ATOM 2824 N N . PHE A 1 362 ? 7.077 -4.205 24.984 1.00 78.69 362 PHE A N 1
ATOM 2825 C CA . PHE A 1 362 ? 7.508 -2.931 24.403 1.00 78.69 362 PHE A CA 1
ATOM 2826 C C . PHE A 1 362 ? 7.514 -1.833 25.461 1.00 78.69 362 PHE A C 1
ATOM 2828 O O . PHE A 1 362 ? 6.668 -0.934 25.472 1.00 78.69 362 PHE A O 1
ATOM 2835 N N . THR A 1 363 ? 8.486 -1.902 26.372 1.00 74.06 363 THR A N 1
ATOM 2836 C CA . THR A 1 363 ? 8.600 -0.931 27.463 1.00 74.06 363 THR A CA 1
ATOM 2837 C C . THR A 1 363 ? 8.737 0.485 26.910 1.00 74.06 363 THR A C 1
ATOM 2839 O O . THR A 1 363 ? 9.741 0.814 26.287 1.00 74.06 363 THR A O 1
ATOM 2842 N N . GLY A 1 364 ? 7.740 1.333 27.167 1.00 73.81 364 GLY A N 1
ATOM 2843 C CA . GLY A 1 364 ? 7.710 2.727 26.714 1.00 73.81 364 GLY A CA 1
ATOM 2844 C C . GLY A 1 364 ? 6.814 2.990 25.504 1.00 73.81 364 GLY A C 1
ATOM 2845 O O . GLY A 1 364 ? 6.579 4.157 25.201 1.00 73.81 364 GLY A O 1
ATOM 2846 N N . LEU A 1 365 ? 6.233 1.949 24.901 1.00 80.25 365 LEU A N 1
ATOM 2847 C CA . LEU A 1 365 ? 5.111 2.080 23.978 1.00 80.25 365 LEU A CA 1
ATOM 2848 C C . LEU A 1 365 ? 3.932 2.751 24.692 1.00 80.25 365 LEU A C 1
ATOM 2850 O O . LEU A 1 365 ? 3.414 2.231 25.684 1.00 80.25 365 LEU A O 1
ATOM 2854 N N . ARG A 1 366 ? 3.505 3.920 24.207 1.00 80.56 366 ARG A N 1
ATOM 2855 C CA . ARG A 1 366 ? 2.402 4.678 24.804 1.00 80.56 366 ARG A CA 1
ATOM 2856 C C . ARG A 1 366 ? 1.385 5.031 23.736 1.00 80.56 366 ARG A C 1
ATOM 2858 O O . ARG A 1 366 ? 1.673 5.724 22.774 1.00 80.56 366 ARG A O 1
ATOM 2865 N N . ARG A 1 367 ? 0.142 4.609 23.951 1.00 85.88 367 ARG A N 1
ATOM 2866 C CA . ARG A 1 367 ? -0.977 5.010 23.090 1.00 85.88 367 ARG A CA 1
ATOM 2867 C C . ARG A 1 367 ? -1.135 6.537 23.038 1.00 85.88 367 ARG A C 1
ATOM 2869 O O . ARG A 1 367 ? -1.499 7.088 22.009 1.00 85.88 367 ARG A O 1
ATOM 2876 N N . ASP A 1 368 ? -0.856 7.221 24.143 1.00 85.44 368 ASP A N 1
ATOM 2877 C CA . ASP A 1 368 ? -1.105 8.659 24.262 1.00 85.44 368 ASP A CA 1
ATOM 2878 C C . ASP A 1 368 ? -0.008 9.538 23.621 1.00 85.44 368 ASP A C 1
ATOM 2880 O O . ASP A 1 368 ? -0.216 10.742 23.489 1.00 85.44 368 ASP A O 1
ATOM 2884 N N . SER A 1 369 ? 1.140 8.974 23.213 1.00 84.31 369 SER A N 1
ATOM 2885 C CA . SER A 1 369 ? 2.185 9.700 22.461 1.00 84.31 369 SER A CA 1
ATOM 2886 C C . SER A 1 369 ? 1.979 9.673 20.946 1.00 84.31 369 SER A C 1
ATOM 2888 O O . SER A 1 369 ? 2.632 10.429 20.229 1.00 84.31 369 SER A O 1
ATOM 2890 N N . MET A 1 370 ? 1.035 8.860 20.472 1.00 86.81 370 MET A N 1
ATOM 2891 C CA . MET A 1 370 ? 0.682 8.735 19.064 1.00 86.81 370 MET A CA 1
ATOM 2892 C C . MET A 1 370 ? 0.307 10.076 18.443 1.00 86.81 370 MET A C 1
ATOM 2894 O O . MET A 1 370 ? -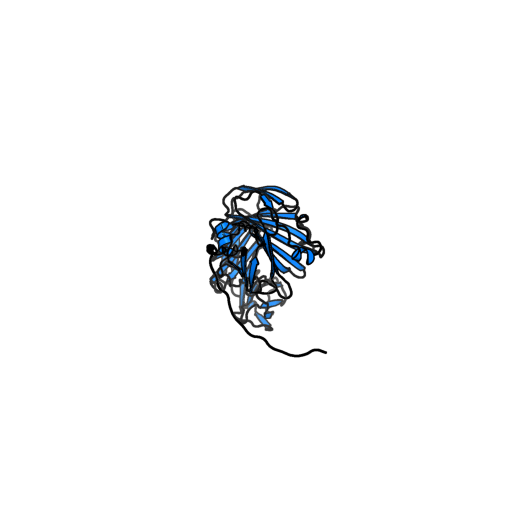0.521 10.824 18.971 1.00 86.81 370 MET A O 1
ATOM 2898 N N . GLN A 1 371 ? 0.875 10.343 17.273 1.00 88.44 371 GLN A N 1
ATOM 2899 C CA . GLN A 1 371 ? 0.591 11.532 16.485 1.00 88.44 371 GLN A CA 1
ATOM 2900 C C . GLN A 1 371 ? -0.189 11.149 15.238 1.00 88.44 371 GLN A C 1
ATOM 2902 O O . GLN A 1 371 ? 0.157 10.194 14.549 1.00 88.44 371 GLN A O 1
ATOM 2907 N N . LEU A 1 372 ? -1.237 11.910 14.936 1.00 91.00 372 LEU A N 1
ATOM 2908 C CA . LEU A 1 372 ? -1.992 11.745 13.702 1.00 91.00 372 LEU A CA 1
ATOM 2909 C C . LEU A 1 372 ? -1.107 12.116 12.502 1.00 91.00 372 LEU A C 1
ATOM 2911 O O . LEU A 1 372 ? -0.619 13.242 12.418 1.00 91.00 372 LEU A O 1
ATOM 2915 N N . GLU A 1 373 ? -0.935 11.182 11.570 1.00 90.69 373 GLU A N 1
ATOM 2916 C CA . GLU A 1 373 ? -0.133 11.368 10.357 1.00 90.69 373 GLU A CA 1
ATOM 2917 C C . GLU A 1 373 ? -1.021 11.712 9.159 1.00 90.69 373 GLU A C 1
ATOM 2919 O O . GLU A 1 373 ? -0.760 12.676 8.437 1.00 90.69 373 GLU A O 1
ATOM 2924 N N . TYR A 1 374 ? -2.100 10.954 8.952 1.00 93.62 374 TYR A N 1
ATOM 2925 C CA . TYR A 1 374 ? -3.073 11.245 7.905 1.00 93.62 374 TYR A CA 1
ATOM 2926 C C . TYR A 1 374 ? -4.458 10.666 8.195 1.00 93.62 374 TYR A C 1
ATOM 2928 O O . TYR A 1 374 ? -4.624 9.714 8.962 1.00 93.62 374 TYR A O 1
ATOM 2936 N N . VAL A 1 375 ? -5.446 11.221 7.495 1.00 95.69 375 VAL A N 1
ATOM 2937 C CA . VAL A 1 375 ? -6.787 10.652 7.324 1.00 95.69 375 VAL A CA 1
ATOM 2938 C C . VAL A 1 375 ? -6.990 10.379 5.837 1.00 95.69 375 VAL A C 1
ATOM 2940 O O . VAL A 1 375 ? -6.666 11.224 5.004 1.00 95.69 375 VAL A O 1
ATOM 2943 N N . GLU A 1 376 ? -7.501 9.204 5.495 1.00 96.94 376 GLU A N 1
ATOM 2944 C CA . GLU A 1 376 ? -7.689 8.759 4.119 1.00 96.94 376 GLU A CA 1
ATOM 2945 C C . GLU A 1 376 ? -9.086 8.170 3.928 1.00 96.94 376 GLU A C 1
ATOM 2947 O O . GLU A 1 376 ? -9.479 7.237 4.624 1.00 96.94 376 GLU A O 1
ATOM 2952 N N . THR A 1 377 ? -9.839 8.706 2.975 1.00 97.19 377 THR A N 1
ATOM 2953 C CA . THR A 1 377 ? -11.104 8.121 2.520 1.00 97.19 377 THR A CA 1
ATOM 2954 C C . THR A 1 377 ? -10.817 7.173 1.367 1.00 97.19 377 THR A C 1
ATOM 2956 O O . THR A 1 377 ? -10.010 7.487 0.494 1.00 97.19 377 THR A O 1
ATOM 2959 N N . ARG A 1 378 ? -11.453 6.001 1.366 1.00 95.69 378 ARG A N 1
ATOM 2960 C CA . ARG A 1 378 ? -11.244 4.938 0.381 1.00 95.69 378 ARG A CA 1
ATOM 2961 C C . ARG A 1 378 ? -12.575 4.474 -0.194 1.00 95.69 378 ARG A C 1
ATOM 2963 O O . ARG A 1 378 ? -13.479 4.059 0.533 1.00 95.69 378 ARG A O 1
ATOM 2970 N N . GLN A 1 379 ? -12.652 4.489 -1.515 1.00 94.88 379 GLN A N 1
ATOM 2971 C CA . GLN A 1 379 ? -13.695 3.853 -2.302 1.00 94.88 379 GLN A CA 1
ATOM 2972 C C . GLN A 1 379 ? -13.103 2.583 -2.908 1.00 94.88 379 GLN A C 1
ATOM 2974 O O . GLN A 1 379 ? -12.392 2.630 -3.917 1.00 94.88 379 GLN A O 1
ATOM 2979 N N . TYR A 1 380 ? -13.382 1.444 -2.283 1.00 91.56 380 TYR A N 1
ATOM 2980 C CA . TYR A 1 380 ? -13.076 0.157 -2.894 1.00 91.56 380 TYR A CA 1
ATOM 2981 C C . TYR A 1 380 ? -14.142 -0.156 -3.937 1.00 91.56 380 TYR A C 1
ATOM 2983 O O . TYR A 1 380 ? -15.323 0.103 -3.726 1.00 91.56 380 TYR A O 1
ATOM 2991 N N . ARG A 1 381 ? -13.739 -0.690 -5.090 1.00 86.31 381 ARG A N 1
ATOM 2992 C CA . ARG A 1 381 ? -14.702 -0.989 -6.167 1.00 86.31 381 ARG A CA 1
ATOM 2993 C C . ARG A 1 381 ? -15.480 -2.275 -5.924 1.00 86.31 381 ARG A C 1
ATOM 2995 O O . ARG A 1 381 ? -16.589 -2.421 -6.428 1.00 86.31 381 ARG A O 1
ATOM 3002 N N . ASP A 1 382 ? -14.888 -3.173 -5.148 1.00 83.88 382 ASP A N 1
ATOM 3003 C CA . ASP A 1 382 ? -15.412 -4.513 -4.901 1.00 83.88 382 ASP A CA 1
ATOM 3004 C C . ASP A 1 382 ? -16.390 -4.561 -3.709 1.00 83.88 382 ASP A C 1
ATOM 3006 O O . ASP A 1 382 ? -17.016 -5.594 -3.482 1.00 83.88 382 ASP A O 1
ATOM 3010 N N . PHE A 1 383 ? -16.560 -3.451 -2.974 1.00 86.31 383 PHE A N 1
ATOM 3011 C CA . PHE A 1 383 ? -17.435 -3.363 -1.797 1.00 86.31 383 PHE A CA 1
ATOM 3012 C C . PHE A 1 383 ? -18.338 -2.135 -1.871 1.00 86.31 383 PHE A C 1
ATOM 3014 O O . PHE A 1 383 ? -17.909 -1.051 -2.258 1.00 86.31 383 PHE A O 1
ATOM 3021 N N . GLN A 1 384 ? -19.588 -2.301 -1.451 1.00 88.25 384 GLN A N 1
ATOM 3022 C CA . GLN A 1 384 ? -20.585 -1.234 -1.357 1.00 88.25 384 GLN A CA 1
ATOM 3023 C C . GLN A 1 384 ? -20.665 -0.628 0.048 1.00 88.25 384 GLN A C 1
ATOM 3025 O O . GLN A 1 384 ? -21.305 0.402 0.249 1.00 88.25 384 GLN A O 1
ATOM 3030 N N . SER A 1 385 ? -20.034 -1.249 1.045 1.00 91.19 385 SER A N 1
ATOM 3031 C CA . SER A 1 385 ? -20.039 -0.759 2.424 1.00 91.19 385 SER A CA 1
ATOM 3032 C C . SER A 1 385 ? -18.790 -1.183 3.189 1.00 91.19 385 SER A C 1
ATOM 3034 O O . SER A 1 385 ? -18.112 -2.145 2.822 1.00 91.19 385 SER A O 1
ATOM 3036 N N . TYR A 1 386 ? -18.522 -0.498 4.302 1.00 92.38 386 TYR A N 1
ATOM 3037 C CA . TYR A 1 386 ? -17.501 -0.924 5.254 1.00 92.38 386 TYR A CA 1
ATOM 3038 C C . TYR A 1 386 ? -17.753 -2.351 5.756 1.00 92.38 386 TYR A C 1
ATOM 3040 O O . TYR A 1 386 ? -16.828 -3.151 5.793 1.00 92.38 386 TYR A O 1
ATOM 3048 N N . GLY A 1 387 ? -19.004 -2.704 6.070 1.00 89.31 387 GLY A N 1
ATOM 3049 C CA . GLY A 1 387 ? -19.357 -4.049 6.535 1.00 89.31 387 GLY A CA 1
ATOM 3050 C C . GLY A 1 387 ? -19.009 -5.148 5.527 1.00 89.31 387 GLY A C 1
ATOM 3051 O O . GLY A 1 387 ? -18.500 -6.191 5.922 1.00 89.31 387 GLY A O 1
ATOM 3052 N N . GLU A 1 388 ? -19.211 -4.901 4.228 1.00 88.19 388 GLU A N 1
ATOM 3053 C CA . GLU A 1 388 ? -18.760 -5.814 3.168 1.00 88.19 388 GLU A CA 1
ATOM 3054 C C . GLU A 1 388 ? -17.235 -5.878 3.071 1.00 88.19 388 GLU A C 1
ATOM 3056 O O . GLU A 1 388 ? -16.691 -6.969 2.921 1.00 88.19 388 GLU A O 1
ATOM 3061 N N . PHE A 1 389 ? -16.548 -4.737 3.192 1.00 88.00 389 PHE A N 1
ATOM 3062 C CA . PHE A 1 389 ? -15.086 -4.675 3.192 1.00 88.00 389 PHE A CA 1
ATOM 3063 C C . PHE A 1 389 ? -14.491 -5.504 4.334 1.00 88.00 389 PHE A C 1
ATOM 3065 O O . PHE A 1 389 ? -13.684 -6.396 4.075 1.00 88.00 389 PHE A O 1
ATOM 3072 N N . VAL A 1 390 ? -14.913 -5.271 5.583 1.00 85.94 390 VAL A N 1
ATOM 3073 C CA . VAL A 1 390 ? -14.407 -6.072 6.703 1.00 85.94 390 VAL A CA 1
ATOM 3074 C C . VAL A 1 390 ? -14.867 -7.525 6.552 1.00 85.94 390 VAL A C 1
ATOM 3076 O O . VAL A 1 390 ? -14.053 -8.427 6.671 1.00 85.94 390 VAL A O 1
ATOM 3079 N N . GLY A 1 391 ? -16.122 -7.748 6.145 1.00 78.94 391 GLY A N 1
ATOM 3080 C CA . GLY A 1 391 ? -16.683 -9.048 5.756 1.00 78.94 391 GLY A CA 1
ATOM 3081 C C . GLY A 1 391 ? -15.805 -9.869 4.809 1.00 78.94 391 GLY A C 1
ATOM 3082 O O . GLY A 1 391 ? -15.716 -11.093 4.910 1.00 78.94 391 GLY A O 1
ATOM 3083 N N . ALA A 1 392 ? -15.178 -9.197 3.849 1.00 77.19 392 ALA A N 1
ATOM 3084 C CA . ALA A 1 392 ? -14.352 -9.830 2.840 1.00 77.19 392 ALA A CA 1
ATOM 3085 C C . ALA A 1 392 ? -12.928 -10.107 3.335 1.00 77.19 392 ALA A C 1
ATOM 3087 O O . ALA A 1 392 ? -12.394 -11.159 2.989 1.00 77.19 392 ALA A O 1
ATOM 3088 N N . MET A 1 393 ? -12.384 -9.270 4.230 1.00 69.19 393 MET A N 1
ATOM 3089 C CA . MET A 1 393 ? -11.127 -9.538 4.955 1.00 69.19 393 MET A CA 1
ATOM 3090 C C . MET A 1 393 ? -11.155 -10.869 5.740 1.00 69.19 393 MET A C 1
ATOM 3092 O O . MET A 1 393 ? -10.114 -11.329 6.196 1.00 69.19 393 MET A O 1
ATOM 3096 N N . TYR A 1 394 ? -12.329 -11.494 5.907 1.00 65.19 394 TYR A N 1
ATOM 3097 C CA . TYR A 1 394 ? -12.536 -12.747 6.644 1.00 65.19 394 TYR A CA 1
ATOM 3098 C C . TYR A 1 394 ? -12.402 -14.015 5.791 1.00 65.19 394 TYR A C 1
ATOM 3100 O O . TYR A 1 394 ? -12.469 -15.124 6.323 1.00 65.19 394 TYR A O 1
ATOM 3108 N N . LYS A 1 395 ? -12.259 -13.894 4.465 1.00 59.72 395 LYS A N 1
ATOM 3109 C CA . LYS A 1 395 ? -12.336 -15.049 3.559 1.00 59.72 395 LYS A CA 1
ATOM 3110 C C . LYS A 1 395 ? -10.947 -15.583 3.174 1.00 59.72 395 LYS A C 1
ATOM 3112 O O . LYS A 1 395 ? -10.070 -14.785 2.869 1.00 59.72 395 LYS A O 1
ATOM 3117 N N . PRO A 1 396 ? -10.760 -16.919 3.085 1.00 48.19 396 PRO A N 1
ATOM 3118 C CA . PRO A 1 396 ? -9.505 -17.540 2.626 1.00 48.19 396 PRO A CA 1
ATOM 3119 C C . PRO A 1 396 ? -9.059 -17.077 1.234 1.00 48.19 396 PRO A C 1
ATOM 3121 O O . PRO A 1 396 ? -7.868 -17.059 0.948 1.00 48.19 396 PRO A O 1
ATOM 3124 N N . ASP A 1 397 ? -10.016 -16.699 0.386 1.00 51.69 397 ASP A N 1
ATOM 3125 C CA . ASP A 1 397 ? -9.767 -16.236 -0.981 1.00 51.69 397 ASP A CA 1
ATOM 3126 C C . ASP A 1 397 ? -9.531 -14.718 -1.053 1.00 51.69 397 ASP A C 1
ATOM 3128 O O . ASP A 1 397 ? -9.493 -14.143 -2.144 1.00 51.69 397 ASP A O 1
ATOM 3132 N N . PHE A 1 398 ? -9.432 -14.035 0.092 1.00 54.25 398 PHE A N 1
ATOM 3133 C CA . PHE A 1 398 ? -9.132 -12.616 0.110 1.00 54.25 398 PHE A CA 1
ATOM 3134 C C . PHE A 1 398 ? -7.636 -12.396 -0.130 1.00 54.25 398 PHE A C 1
ATOM 3136 O O . PHE A 1 398 ? -6.804 -13.140 0.395 1.00 54.25 398 PHE A O 1
ATOM 3143 N N . PRO A 1 399 ? -7.257 -11.380 -0.920 1.00 54.16 399 PRO A N 1
ATOM 3144 C CA . PRO A 1 399 ? -5.872 -10.946 -0.999 1.00 54.16 399 PRO A CA 1
ATOM 3145 C C . PRO A 1 399 ? -5.280 -10.709 0.396 1.00 54.16 399 PRO A C 1
ATOM 3147 O O . PRO A 1 399 ? -6.021 -10.351 1.302 1.00 54.16 399 PRO A O 1
ATOM 3150 N N . ALA A 1 400 ? -3.968 -10.890 0.571 1.00 55.53 400 ALA A N 1
ATOM 3151 C CA . ALA A 1 400 ? -3.252 -10.802 1.855 1.00 55.53 400 ALA A CA 1
ATOM 3152 C C . ALA A 1 400 ? -3.242 -9.406 2.540 1.00 55.53 400 ALA A C 1
ATOM 3154 O O . ALA A 1 400 ? -2.259 -9.046 3.175 1.00 55.53 400 ALA A O 1
ATOM 3155 N N . GLY A 1 401 ? -4.324 -8.635 2.415 1.00 61.28 401 GLY A N 1
ATOM 3156 C CA . GLY A 1 401 ? -4.560 -7.342 3.033 1.00 61.28 401 GLY A CA 1
ATOM 3157 C C . GLY A 1 401 ? -5.358 -6.385 2.130 1.00 61.28 401 GLY A C 1
ATOM 3158 O O . GLY A 1 401 ? -5.555 -6.642 0.932 1.00 61.28 401 GLY A O 1
ATOM 3159 N N . PRO A 1 402 ? -5.832 -5.248 2.680 1.00 60.62 402 PRO A N 1
ATOM 3160 C CA . PRO A 1 402 ? -6.568 -4.228 1.929 1.00 60.62 402 PRO A CA 1
ATOM 3161 C C . PRO A 1 402 ? -5.757 -3.602 0.786 1.00 60.62 402 PRO A C 1
ATOM 3163 O O . PRO A 1 402 ? -6.301 -2.956 -0.110 1.00 60.62 402 PRO A O 1
ATOM 3166 N N . GLU A 1 403 ? -4.436 -3.760 0.810 1.00 68.94 403 GLU A N 1
ATOM 3167 C CA . GLU A 1 403 ? -3.532 -3.222 -0.191 1.00 68.94 403 GLU A CA 1
ATOM 3168 C C . GLU A 1 403 ? -3.644 -3.895 -1.564 1.00 68.94 403 GLU A C 1
ATOM 3170 O O . GLU A 1 403 ? -3.203 -3.325 -2.561 1.00 68.94 403 GLU A O 1
ATOM 3175 N N . ARG A 1 404 ? -4.298 -5.055 -1.646 1.00 72.69 404 ARG A N 1
ATOM 3176 C CA . ARG A 1 404 ? -4.448 -5.837 -2.878 1.00 72.69 404 ARG A CA 1
ATOM 3177 C C . ARG A 1 404 ? -5.838 -5.729 -3.524 1.00 72.69 404 ARG A C 1
ATOM 3179 O O . ARG A 1 404 ? -6.316 -6.660 -4.166 1.00 72.69 404 ARG A O 1
ATOM 3186 N N . LEU A 1 405 ? -6.487 -4.582 -3.341 1.00 81.62 405 LEU A N 1
ATOM 3187 C CA . LEU A 1 405 ? -7.836 -4.304 -3.833 1.00 81.62 405 LEU A CA 1
ATOM 3188 C C . LEU A 1 405 ? -7.848 -3.110 -4.782 1.00 81.62 405 LEU A C 1
ATOM 3190 O O . LEU A 1 405 ? -7.055 -2.174 -4.641 1.00 81.62 405 LEU A O 1
ATOM 3194 N N . ASN A 1 406 ? -8.797 -3.127 -5.717 1.00 88.81 406 ASN A N 1
ATOM 3195 C CA . ASN A 1 406 ? -9.098 -1.972 -6.551 1.00 88.81 406 ASN A CA 1
ATOM 3196 C C . ASN A 1 406 ? -9.645 -0.841 -5.678 1.00 88.81 406 ASN A C 1
ATOM 3198 O O . ASN A 1 406 ? -10.684 -0.996 -5.031 1.00 88.81 406 ASN A O 1
ATOM 3202 N N . MET A 1 407 ? -8.964 0.302 -5.672 1.00 93.75 407 MET A N 1
ATOM 3203 C CA . MET A 1 407 ? -9.236 1.370 -4.716 1.00 93.75 407 MET A CA 1
ATOM 3204 C C . MET A 1 407 ? -8.960 2.745 -5.311 1.00 93.75 407 MET A C 1
ATOM 3206 O O . MET A 1 407 ? -7.908 2.970 -5.900 1.00 93.75 407 MET A O 1
ATOM 3210 N N . HIS A 1 408 ? -9.861 3.682 -5.032 1.00 94.62 408 HIS A N 1
ATOM 3211 C CA . HIS A 1 408 ? -9.594 5.118 -5.117 1.00 94.62 408 HIS A CA 1
ATOM 3212 C C . HIS A 1 408 ? -9.545 5.702 -3.728 1.00 94.62 408 HIS A C 1
ATOM 3214 O O . HIS A 1 408 ? -10.349 5.319 -2.880 1.00 94.62 408 HIS A O 1
ATOM 3220 N N . ALA A 1 409 ? -8.648 6.645 -3.489 1.00 96.94 409 ALA A N 1
ATOM 3221 C CA . ALA A 1 409 ? -8.556 7.289 -2.198 1.00 96.94 409 ALA A CA 1
ATOM 3222 C C . ALA A 1 409 ? -8.175 8.763 -2.292 1.00 96.94 409 ALA A C 1
ATOM 3224 O O . ALA A 1 409 ? -7.523 9.210 -3.239 1.00 96.94 409 ALA A O 1
ATOM 3225 N N . TYR A 1 410 ? -8.562 9.508 -1.262 1.00 97.56 410 TYR A N 1
ATOM 3226 C CA . TYR A 1 410 ? -8.036 10.836 -0.986 1.00 97.56 410 TYR A CA 1
ATOM 3227 C C . TYR A 1 410 ? -7.427 10.845 0.408 1.00 97.56 410 TYR A C 1
ATOM 3229 O O . TYR A 1 410 ? -8.092 10.526 1.392 1.00 97.56 410 TYR A O 1
ATOM 3237 N N . ARG A 1 411 ? -6.152 11.220 0.492 1.00 96.81 411 ARG A N 1
ATOM 3238 C CA . ARG A 1 411 ? -5.388 11.301 1.733 1.00 96.81 411 ARG A CA 1
ATOM 3239 C C . ARG A 1 411 ? -5.137 12.755 2.095 1.00 96.81 411 ARG A C 1
ATOM 3241 O O . ARG A 1 411 ? -4.440 13.465 1.368 1.00 96.81 411 ARG A O 1
ATOM 3248 N N . LYS A 1 412 ? -5.625 13.162 3.265 1.00 95.62 412 LYS A N 1
ATOM 3249 C CA . LYS A 1 412 ? -5.283 14.428 3.911 1.00 95.62 412 LYS A CA 1
ATOM 3250 C C . LYS A 1 412 ? -4.149 14.208 4.903 1.00 95.62 412 LYS A C 1
ATOM 3252 O O . LYS A 1 412 ? -4.338 13.549 5.927 1.00 95.62 412 LYS A O 1
ATOM 3257 N N . VAL A 1 413 ? -2.977 14.755 4.594 1.00 92.25 413 VAL A N 1
ATOM 3258 C CA . VAL A 1 413 ? -1.791 14.643 5.451 1.00 92.25 413 VAL A CA 1
ATOM 3259 C C . VAL A 1 413 ? -1.848 15.706 6.541 1.00 92.25 413 VAL A C 1
ATOM 3261 O O . VAL A 1 413 ? -2.214 16.854 6.290 1.00 92.25 413 VAL A O 1
ATOM 3264 N N . VAL A 1 414 ? -1.477 15.326 7.761 1.00 87.38 414 VAL A N 1
ATOM 3265 C CA . VAL A 1 414 ? -1.357 16.234 8.899 1.00 87.38 414 VAL A CA 1
ATOM 3266 C C . VAL A 1 414 ? 0.114 16.640 9.029 1.00 87.38 414 VAL A C 1
ATOM 3268 O O . VAL A 1 414 ? 0.951 15.805 9.368 1.00 87.38 414 VAL A O 1
ATOM 3271 N N . PRO A 1 415 ? 0.471 17.916 8.784 1.00 68.69 415 PRO A N 1
ATOM 3272 C CA . PRO A 1 415 ? 1.869 18.358 8.708 1.00 68.69 415 PRO A CA 1
ATOM 3273 C C . PRO A 1 415 ? 2.706 18.168 9.985 1.00 68.69 415 PRO A C 1
ATOM 3275 O O . PRO A 1 415 ? 3.915 18.376 9.947 1.00 68.69 415 PRO A O 1
ATOM 3278 N N . GLN A 1 416 ? 2.082 17.814 11.114 1.00 63.34 416 GLN A N 1
ATOM 3279 C CA . GLN A 1 416 ? 2.752 17.628 12.404 1.00 63.34 416 GLN A CA 1
ATOM 3280 C C . GLN A 1 416 ? 3.288 16.204 12.634 1.00 63.34 416 GLN A C 1
ATOM 3282 O O . GLN A 1 416 ? 4.075 16.022 13.557 1.00 63.34 416 GLN A O 1
ATOM 3287 N N . GLY A 1 417 ? 2.931 15.218 11.802 1.00 51.62 417 GLY A N 1
ATOM 3288 C CA . GLY A 1 417 ? 3.459 13.855 11.907 1.00 51.62 417 GLY A CA 1
ATOM 3289 C C . GLY A 1 417 ? 4.889 13.767 11.373 1.00 51.62 417 GLY A C 1
ATOM 3290 O O . GLY A 1 417 ? 5.101 13.936 10.177 1.00 51.62 417 GLY A O 1
ATOM 3291 N N . ILE A 1 418 ? 5.858 13.576 12.274 1.00 48.66 418 ILE A N 1
ATOM 3292 C CA . ILE A 1 418 ? 7.245 13.087 12.089 1.00 48.66 418 ILE A CA 1
ATOM 3293 C C . ILE A 1 418 ? 7.756 13.081 10.625 1.00 48.66 418 ILE A C 1
ATOM 3295 O O . ILE A 1 418 ? 8.108 12.051 10.059 1.00 48.66 418 ILE A O 1
ATOM 3299 N N . ARG A 1 419 ? 7.850 14.253 9.982 1.00 41.22 419 ARG A N 1
ATOM 3300 C CA . ARG A 1 419 ? 8.405 14.380 8.617 1.00 41.22 419 ARG A CA 1
ATOM 3301 C C . ARG A 1 419 ? 9.933 14.247 8.562 1.00 41.22 419 ARG A C 1
ATOM 3303 O O . ARG A 1 419 ? 10.507 14.256 7.478 1.00 41.22 419 ARG A O 1
ATOM 3310 N N . SER A 1 420 ? 10.617 14.153 9.702 1.00 37.47 420 SER A N 1
ATOM 3311 C CA . SER A 1 420 ? 12.071 14.347 9.774 1.00 37.47 420 SER A CA 1
ATOM 3312 C C . SER A 1 420 ? 12.924 13.080 9.664 1.00 37.47 420 SER A C 1
ATOM 3314 O O . SER A 1 420 ? 14.125 13.209 9.418 1.00 37.47 420 SER A O 1
ATOM 3316 N N . PHE A 1 421 ? 12.369 11.872 9.812 1.00 38.28 421 PHE A N 1
ATOM 3317 C CA . PHE A 1 421 ? 13.222 10.677 9.907 1.00 38.28 421 PHE A CA 1
ATOM 3318 C C . PHE A 1 421 ? 13.528 10.010 8.556 1.00 38.28 421 PHE A C 1
ATOM 3320 O O . PHE A 1 421 ? 14.657 9.587 8.330 1.00 38.28 421 PHE A O 1
ATOM 3327 N N . LEU A 1 422 ? 12.577 9.977 7.613 1.00 35.91 422 LEU A N 1
ATOM 3328 C CA . LEU A 1 422 ? 12.759 9.258 6.338 1.00 35.91 422 LEU A CA 1
ATOM 3329 C C . LEU A 1 422 ? 13.541 10.033 5.262 1.00 35.91 422 LEU A C 1
ATOM 3331 O O . LEU A 1 422 ? 13.962 9.433 4.281 1.00 35.91 422 LEU A O 1
ATOM 3335 N N . MET A 1 423 ? 13.766 11.341 5.429 1.00 31.16 423 MET A N 1
ATOM 3336 C CA . MET A 1 423 ? 14.518 12.159 4.458 1.00 31.16 423 MET A CA 1
ATOM 3337 C C . MET A 1 423 ? 15.962 12.475 4.887 1.00 31.16 423 MET A C 1
ATOM 3339 O O . MET A 1 423 ? 16.635 13.245 4.206 1.00 31.16 423 MET A O 1
ATOM 3343 N N . SER A 1 424 ? 16.448 11.933 6.012 1.00 25.84 424 SER A N 1
ATOM 3344 C CA . SER A 1 424 ? 17.736 12.338 6.604 1.00 25.84 424 SER A CA 1
ATOM 3345 C C . SER A 1 424 ? 18.777 11.225 6.793 1.00 25.84 424 SER A C 1
ATOM 3347 O O . SER A 1 424 ? 19.700 11.405 7.591 1.00 25.84 424 SER A O 1
ATOM 3349 N N . ARG A 1 425 ? 18.703 10.118 6.037 1.00 30.31 425 ARG A N 1
ATOM 3350 C CA . ARG A 1 425 ? 19.826 9.169 5.905 1.00 30.31 425 ARG A CA 1
ATOM 3351 C C . ARG A 1 425 ? 20.039 8.687 4.481 1.00 30.31 425 ARG A C 1
ATOM 3353 O O . ARG A 1 425 ? 19.049 8.247 3.862 1.00 30.31 425 ARG A O 1
#